Protein AF-0000000066211546 (afdb_homodimer)

Solvent-accessible surface area (backbone atoms only — not comparable to full-atom values): 21267 Å² total; per-residue (Å²): 130,80,74,70,69,76,76,81,73,96,62,62,50,54,48,45,50,88,62,43,50,29,69,41,43,41,47,40,48,73,43,56,41,36,48,18,29,52,40,22,46,50,22,51,50,51,51,52,50,24,55,76,67,71,46,66,88,57,44,68,61,37,38,51,42,27,21,46,16,40,7,38,31,47,52,48,61,48,36,62,53,36,40,34,70,84,25,27,86,72,64,59,71,70,53,34,52,50,42,23,71,63,47,68,27,64,68,47,38,50,50,52,49,47,48,37,38,66,61,54,78,70,46,18,28,17,34,37,24,39,31,64,84,72,70,44,70,46,74,37,42,27,39,53,52,19,23,44,42,34,66,60,36,43,72,43,44,65,44,75,49,32,59,72,68,41,32,94,80,44,48,93,40,56,61,59,44,62,59,37,48,50,54,27,31,18,46,69,47,33,42,52,29,46,52,31,48,72,68,40,40,74,50,35,78,58,115,130,80,74,70,71,76,78,81,72,96,62,60,50,54,48,43,49,88,62,44,51,28,68,42,43,41,46,40,49,73,43,54,41,38,47,17,29,52,40,23,46,49,22,52,51,52,51,51,50,25,54,76,67,72,47,65,88,55,45,67,61,38,38,51,43,27,21,48,15,40,9,38,32,47,52,48,62,46,36,62,52,35,40,34,70,83,25,27,85,72,65,58,70,69,52,35,53,50,42,23,70,64,47,68,27,66,67,47,38,50,50,53,49,49,49,36,38,67,62,52,79,69,44,18,28,19,34,36,26,41,32,63,84,71,70,42,70,46,73,36,42,28,39,54,53,19,23,43,43,35,67,59,38,42,74,44,44,65,45,75,50,34,60,71,68,40,33,94,81,44,50,92,41,57,60,58,43,62,59,36,47,49,55,27,31,17,44,69,46,34,43,52,29,46,54,29,48,71,69,42,40,76,50,31,79,55,118

InterPro domains:
  IPR001189 Manganese/iron superoxide dismutase [PIRSF000349] (3-201)
  IPR001189 Manganese/iron superoxide dismutase [PR01703] (7-18)
  IPR001189 Manganese/iron superoxide dismutase [PR01703] (28-41)
  IPR001189 Manganese/iron superoxide dismutase [PR01703] (67-80)
  IPR001189 Manganese/iron superoxide dismutase [PR01703] (120-128)
  IPR001189 Manganese/iron superoxide dismutase [PR01703] (158-170)
  IPR019831 Manganese/iron superoxide dismutase, N-terminal [PF00081] (3-84)
  IPR019832 Manganese/iron superoxide dismutase, C-terminal [PF02777] (91-193)
  IPR019833 Manganese/iron superoxide dismutase, binding site [PS00088] (160-167)
  IPR036314 Manganese/iron superoxide dismutase, C-terminal domain superfamily [G3DSA:3.55.40.20] (85-207)
  IPR036314 Manganese/iron superoxide dismutase, C-terminal domain superfamily [SSF54719] (84-198)
  IPR036324 Manganese/iron superoxide dismutase, N-terminal domain superfamily [G3DSA:1.10.287.990] (21-84)
  IPR036324 Manganese/iron superoxide dismutase, N-terminal domain superfamily [SSF46609] (3-88)
  IPR050265 Iron/Manganese Superoxide Dismutase [PTHR11404] (3-200)

Nearest PDB structures (foldseek):
  1ids-assembly1_C  TM=9.997E-01  e=1.505E-34  Mycobacterium tuberculosis
  1gn2-assembly1_A  TM=1.001E+00  e=6.032E-34  Mycobacterium tuberculosis
  1gn6-assembly1_A  TM=1.000E+00  e=1.279E-33  Mycobacterium tuberculosis
  1gn4-assembly1_D  TM=9.988E-01  e=3.840E-33  Mycobacterium tuberculosis
  8bhx-assembly1_A  TM=9.948E-01  e=4.019E-29  Thermobifida fusca

Sequence (414 aa):
MAEYTLPDLDWDYGALEPHISGQINELHHSKHHATYVKGANDAVAKLEEARAKEDHSAILLNEKNLAFNLAGHVNHTIWWKNLSPNGGDKPTGELAAAIADAFGSFDKFRAQFHAAATTVQGSGWAALGWDTLGNKLLIFQVYDHQTNFPLGIVPLLLLDMWEHAFYLQYKNVKVDFAKAFWNVVNWADVQSRYAAATSQTKGLIFGMAEYTLPDLDWDYGALEPHISGQINELHHSKHHATYVKGANDAVAKLEEARAKEDHSAILLNEKNLAFNLAGHVNHTIWWKNLSPNGGDKPTGELAAAIADAFGSFDKFRAQFHAAATTVQGSGWAALGWDTLGNKLLIFQVYDHQTNFPLGIVPLLLLDMWEHAFYLQYKNVKVDFAKAFWNVVNWADVQSRYAAATSQTKGLIFG

Secondary structure (DSSP, 8-state):
-PPP-PPPPSS-TTTTTTTS-HHHHHHIIIIIIHHHHHHHHHHHHHHHHHHHHT--TTHHHHHHHHHHHHHHHHHHHHHHHSB-TT--S---HHHHHHHHHHHSSHHHHHHHHHHHHHT-SSSEEEEEEEETTTTEEEEEEEETTTBS--TTEEEEEEEE-SGGGTHHHHTT-HHHHHHHHTTSB-HHHHHHHHHHHHHH-TTTS--/-PPP-PPPPSS-TTTTTTTS-HHHHHHIIIIIIHHHHHHHHHHHHHHHHHHHTT--TTHHHHHHHHHHHHHHHHHHHHHHHSB-TT--S---HHHHHHHHHHHSSHHHHHHHHHHHHHT-SSSEEEEEEEETTTTEEEEEEEETTTBS--TTEEEEEEEE-SGGGTHHHHTT-HHHHHHHHTTSB-HHHHHHHHHHHHHH-TTTS--

Structure (mmCIF, N/CA/C/O backbone):
data_AF-0000000066211546-model_v1
#
loop_
_entity.id
_entity.type
_entity.pdbx_description
1 polymer 'Superoxide dismutase'
#
loop_
_atom_site.group_PDB
_atom_site.id
_atom_site.type_symbol
_atom_site.label_atom_id
_atom_site.label_alt_id
_atom_site.label_comp_id
_atom_site.label_asym_id
_atom_site.label_entity_id
_atom_site.label_seq_id
_atom_site.pdbx_PDB_ins_code
_atom_site.Cartn_x
_atom_site.Cartn_y
_atom_site.Cartn_z
_atom_site.occupancy
_atom_site.B_iso_or_equiv
_atom_site.auth_seq_id
_atom_site.auth_comp_id
_atom_site.auth_asym_id
_atom_site.auth_atom_id
_atom_site.pdbx_PDB_model_num
ATOM 1 N N . MET A 1 1 ? 20.75 6.715 8.031 1 69.88 1 MET A N 1
ATOM 2 C CA . MET A 1 1 ? 19.812 5.598 8.133 1 69.88 1 MET A CA 1
ATOM 3 C C . MET A 1 1 ? 20.359 4.363 7.426 1 69.88 1 MET A C 1
ATOM 5 O O . MET A 1 1 ? 21.125 4.48 6.461 1 69.88 1 MET A O 1
ATOM 9 N N . ALA A 1 2 ? 19.938 3.223 7.918 1 75.38 2 ALA A N 1
ATOM 10 C CA . ALA A 1 2 ? 20.438 1.984 7.328 1 75.38 2 ALA A CA 1
ATOM 11 C C . ALA A 1 2 ? 20.016 1.862 5.867 1 75.38 2 ALA A C 1
ATOM 13 O O . ALA A 1 2 ? 18.891 2.211 5.512 1 75.38 2 ALA A O 1
ATOM 14 N N . GLU A 1 3 ? 20.859 1.432 5.031 1 95 3 GLU A N 1
ATOM 15 C CA . GLU A 1 3 ? 20.641 1.262 3.6 1 95 3 GLU A CA 1
ATOM 16 C C . GLU A 1 3 ? 19.906 -0.042 3.305 1 95 3 GLU A C 1
ATOM 18 O O . GLU A 1 3 ? 20.062 -1.029 4.027 1 95 3 GLU A O 1
ATOM 23 N N . TYR A 1 4 ? 19.125 0.052 2.268 1 98.12 4 TYR A N 1
ATOM 24 C CA . TYR A 1 4 ? 18.531 -1.172 1.748 1 98.12 4 TYR A CA 1
ATOM 25 C C . TYR A 1 4 ? 19.578 -2.062 1.099 1 98.12 4 TYR A C 1
ATOM 27 O O . TYR A 1 4 ? 20.531 -1.566 0.498 1 98.12 4 TYR A O 1
ATOM 35 N N . THR A 1 5 ? 19.344 -3.322 1.221 1 98.31 5 THR A N 1
ATOM 36 C CA . THR A 1 5 ? 20.281 -4.27 0.618 1 98.31 5 THR A CA 1
ATOM 37 C C . THR A 1 5 ? 19.531 -5.348 -0.157 1 98.31 5 THR A C 1
ATOM 39 O O . THR A 1 5 ? 18.375 -5.637 0.14 1 98.31 5 THR A O 1
ATOM 42 N N . LEU A 1 6 ? 20.156 -5.863 -1.166 1 98.5 6 LEU A N 1
ATOM 43 C CA . LEU A 1 6 ? 19.609 -6.996 -1.907 1 98.5 6 LEU A CA 1
ATOM 44 C C . LEU A 1 6 ? 19.609 -8.258 -1.053 1 98.5 6 LEU A C 1
ATOM 46 O O . LEU A 1 6 ? 20.672 -8.703 -0.602 1 98.5 6 LEU A O 1
ATOM 50 N N . PRO A 1 7 ? 18.484 -8.805 -0.811 1 97.69 7 PRO A N 1
ATOM 51 C CA . PRO A 1 7 ? 18.5 -10.023 -0.001 1 97.69 7 PRO A CA 1
ATOM 52 C C . PRO A 1 7 ? 19.078 -11.227 -0.756 1 97.69 7 PRO A C 1
ATOM 54 O O . PRO A 1 7 ? 18.938 -11.305 -1.979 1 97.69 7 PRO A O 1
ATOM 57 N N . ASP A 1 8 ? 19.594 -12.125 0.006 1 96.88 8 ASP A N 1
ATOM 58 C CA . ASP A 1 8 ? 20.016 -13.391 -0.581 1 96.88 8 ASP A CA 1
ATOM 59 C C . ASP A 1 8 ? 18.828 -14.289 -0.884 1 96.88 8 ASP A C 1
ATOM 61 O O . ASP A 1 8 ? 17.781 -14.18 -0.235 1 96.88 8 ASP A O 1
ATOM 65 N N . LEU A 1 9 ? 19.031 -15.141 -1.856 1 97.12 9 LEU A N 1
ATOM 66 C CA . LEU A 1 9 ? 18 -16.141 -2.133 1 97.12 9 LEU A CA 1
ATOM 67 C C . LEU A 1 9 ? 18.188 -17.359 -1.25 1 97.12 9 LEU A C 1
ATOM 69 O O . LEU A 1 9 ? 19.312 -17.734 -0.932 1 97.12 9 LEU A O 1
ATOM 73 N N . ASP A 1 10 ? 17.141 -18.031 -0.937 1 95.94 10 ASP A N 1
ATOM 74 C CA . ASP A 1 10 ? 17.172 -19.234 -0.116 1 95.94 10 ASP A CA 1
ATOM 75 C C . ASP A 1 10 ? 17.453 -20.469 -0.964 1 95.94 10 ASP A C 1
ATOM 77 O O . ASP A 1 10 ? 17.609 -21.578 -0.433 1 95.94 10 ASP A O 1
ATOM 81 N N . TRP A 1 11 ? 17.547 -20.344 -2.238 1 97.5 11 TRP A N 1
ATOM 82 C CA . TRP A 1 11 ? 17.75 -21.438 -3.189 1 97.5 11 TRP A CA 1
ATOM 83 C C . TRP A 1 11 ? 18.547 -20.953 -4.398 1 97.5 11 TRP A C 1
ATOM 85 O O . TRP A 1 11 ? 18.656 -19.75 -4.645 1 97.5 11 TRP A O 1
ATOM 95 N N . ASP A 1 12 ? 19.109 -21.938 -5.125 1 98.12 12 ASP A N 1
ATOM 96 C CA . ASP A 1 12 ? 19.922 -21.609 -6.301 1 98.12 12 ASP A CA 1
ATOM 97 C C . ASP A 1 12 ? 19.047 -21.078 -7.438 1 98.12 12 ASP A C 1
ATOM 99 O O . ASP A 1 12 ? 17.875 -21.422 -7.535 1 98.12 12 ASP A O 1
ATOM 103 N N . TYR A 1 13 ? 19.656 -20.328 -8.344 1 98.44 13 TYR A N 1
ATOM 104 C CA . TYR A 1 13 ? 18.922 -19.688 -9.438 1 98.44 13 TYR A CA 1
ATOM 105 C C . TYR A 1 13 ? 18.188 -20.734 -10.281 1 98.44 13 TYR A C 1
ATOM 107 O O . TYR A 1 13 ? 17.109 -20.453 -10.82 1 98.44 13 TYR A O 1
ATOM 115 N N . GLY A 1 14 ? 18.703 -21.891 -10.414 1 98.69 14 GLY A N 1
ATOM 116 C CA . GLY A 1 14 ? 18.094 -22.891 -11.273 1 98.69 14 GLY A CA 1
ATOM 117 C C . GLY A 1 14 ? 1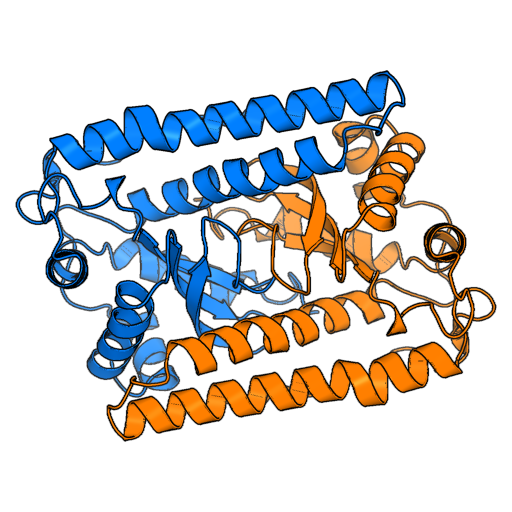7.109 -23.797 -10.531 1 98.69 14 GLY A C 1
ATOM 118 O O . GLY A 1 14 ? 16.547 -24.719 -11.117 1 98.69 14 GLY A O 1
ATOM 119 N N . ALA A 1 15 ? 16.859 -23.516 -9.242 1 98.69 15 ALA A N 1
ATOM 120 C CA . ALA A 1 15 ? 16.156 -24.438 -8.352 1 98.69 15 ALA A CA 1
ATOM 121 C C . ALA A 1 15 ? 14.68 -24.547 -8.719 1 98.69 15 ALA A C 1
ATOM 123 O O . ALA A 1 15 ? 14 -25.5 -8.328 1 98.69 15 ALA A O 1
ATOM 124 N N . LEU A 1 16 ? 14.133 -23.562 -9.445 1 98.69 16 LEU A N 1
ATOM 125 C CA . LEU A 1 16 ? 12.703 -23.531 -9.727 1 98.69 16 LEU A CA 1
ATOM 126 C C . LEU A 1 16 ? 12.398 -24.141 -11.086 1 98.69 16 LEU A C 1
ATOM 128 O O . LEU A 1 16 ? 11.25 -24.172 -11.523 1 98.69 16 LEU A O 1
ATOM 132 N N . GLU A 1 17 ? 13.461 -24.594 -11.758 1 98.56 17 GLU A N 1
ATOM 133 C CA . GLU A 1 17 ? 13.25 -25.25 -13.039 1 98.56 17 GLU A CA 1
ATOM 134 C C . GLU A 1 17 ? 12.422 -26.531 -12.875 1 98.56 17 GLU A C 1
ATOM 136 O O . GLU A 1 17 ? 12.523 -27.203 -11.852 1 98.56 17 GLU A O 1
ATOM 141 N N . PRO A 1 18 ? 11.602 -26.797 -13.859 1 98.5 18 PRO A N 1
ATOM 142 C CA . PRO A 1 18 ? 11.5 -26.188 -15.18 1 98.5 18 PRO A CA 1
ATOM 143 C C . PRO A 1 18 ? 10.492 -25.047 -15.219 1 98.5 18 PRO A C 1
ATOM 145 O O . PRO A 1 18 ? 10.219 -24.484 -16.297 1 98.5 18 PRO A O 1
ATOM 148 N N . HIS A 1 19 ? 9.93 -24.672 -14.18 1 98.75 19 HIS A N 1
ATOM 149 C CA . HIS A 1 19 ? 8.812 -23.734 -14.18 1 98.75 19 HIS A CA 1
ATOM 150 C C . HIS A 1 19 ? 9.289 -22.297 -14.359 1 98.75 19 HIS A C 1
ATOM 152 O O . HIS A 1 19 ? 8.625 -21.5 -15.016 1 98.75 19 HIS A O 1
ATOM 158 N N . ILE A 1 20 ? 10.406 -21.906 -13.789 1 98.69 20 ILE A N 1
ATOM 159 C CA . ILE A 1 20 ? 11.102 -20.641 -14.008 1 98.69 20 ILE A CA 1
ATOM 160 C C . ILE A 1 20 ? 12.594 -20.906 -14.219 1 98.69 20 ILE A C 1
ATOM 162 O O . ILE A 1 20 ? 13.258 -21.5 -13.367 1 98.69 20 ILE A O 1
ATOM 166 N N . SER A 1 21 ? 13.125 -20.484 -15.312 1 98.69 21 SER A N 1
ATOM 167 C CA . SER A 1 21 ? 14.5 -20.812 -15.672 1 98.69 21 SER A CA 1
ATOM 168 C C . SER A 1 21 ? 15.492 -20.125 -14.758 1 98.69 21 SER A C 1
ATOM 170 O O . SER A 1 21 ? 15.219 -19.031 -14.25 1 98.69 21 SER A O 1
ATOM 172 N N . GLY A 1 22 ? 16.625 -20.703 -14.594 1 98.69 22 GLY A N 1
ATOM 173 C CA . GLY A 1 22 ? 17.688 -20.109 -13.805 1 98.69 22 GLY A CA 1
ATOM 174 C C . GLY A 1 22 ? 18.141 -18.766 -14.336 1 98.69 22 GLY A C 1
ATOM 175 O O . GLY A 1 22 ? 18.469 -17.859 -13.562 1 98.69 22 GLY A O 1
ATOM 176 N N . GLN A 1 23 ? 18.172 -18.656 -15.641 1 98.75 23 GLN A N 1
ATOM 177 C CA . GLN A 1 23 ? 18.562 -17.391 -16.25 1 98.75 23 GLN A CA 1
ATOM 178 C C . GLN A 1 23 ? 17.625 -16.266 -15.859 1 98.75 23 GLN A C 1
ATOM 180 O O . GLN A 1 23 ? 18.062 -15.148 -15.57 1 98.75 23 GLN A O 1
ATOM 185 N N . ILE A 1 24 ? 16.344 -16.516 -15.859 1 98.81 24 ILE A N 1
ATOM 186 C CA . ILE A 1 24 ? 15.359 -15.531 -15.445 1 98.81 24 ILE A CA 1
ATOM 187 C C . ILE A 1 24 ? 15.617 -15.117 -14 1 98.81 24 ILE A C 1
ATOM 189 O O . ILE A 1 24 ? 15.711 -13.93 -13.695 1 98.81 24 ILE A O 1
ATOM 193 N N . ASN A 1 25 ? 15.773 -16.094 -13.125 1 98.75 25 ASN A N 1
ATOM 194 C CA . ASN A 1 25 ? 15.953 -15.781 -11.711 1 98.75 25 ASN A CA 1
ATOM 195 C C . ASN A 1 25 ? 17.25 -15 -11.469 1 98.75 25 ASN A C 1
ATOM 197 O O . ASN A 1 25 ? 17.281 -14.102 -10.633 1 98.75 25 ASN A O 1
ATOM 201 N N . GLU A 1 26 ? 18.25 -15.367 -12.203 1 98.75 26 GLU A N 1
ATOM 202 C CA . GLU A 1 26 ? 19.531 -14.672 -12.047 1 98.75 26 GLU A CA 1
ATOM 203 C C . GLU A 1 26 ? 19.406 -13.203 -12.43 1 98.75 26 GLU A C 1
ATOM 205 O O . GLU A 1 26 ? 19.781 -12.32 -11.648 1 98.75 26 GLU A O 1
ATOM 210 N N . LEU A 1 27 ? 18.906 -12.898 -13.594 1 98.88 27 LEU A N 1
ATOM 211 C CA . LEU A 1 27 ? 18.75 -11.523 -14.047 1 98.88 27 LEU A CA 1
ATOM 212 C C . LEU A 1 27 ? 17.734 -10.773 -13.195 1 98.88 27 LEU A C 1
ATOM 214 O O . LEU A 1 27 ? 17.953 -9.609 -12.836 1 98.88 27 LEU A O 1
ATOM 218 N N . HIS A 1 28 ? 16.656 -11.484 -12.898 1 98.88 28 HIS A N 1
ATOM 219 C CA . HIS A 1 28 ? 15.57 -10.922 -12.094 1 98.88 28 HIS A CA 1
ATOM 220 C C . HIS A 1 28 ? 16.078 -10.469 -10.727 1 98.88 28 HIS A C 1
ATOM 222 O O . HIS A 1 28 ? 15.773 -9.359 -10.289 1 98.88 28 HIS A O 1
ATOM 228 N N . HIS A 1 29 ? 16.859 -11.273 -10.078 1 98.75 29 HIS A N 1
ATOM 229 C CA . HIS A 1 29 ? 17.375 -11.016 -8.742 1 98.75 29 HIS A CA 1
ATOM 230 C C . HIS A 1 29 ? 18.609 -10.102 -8.797 1 98.75 29 HIS A C 1
ATOM 232 O O . HIS A 1 29 ? 18.594 -9.008 -8.219 1 98.75 29 HIS A O 1
ATOM 238 N N . SER A 1 30 ? 19.609 -10.438 -9.555 1 98.75 30 SER A N 1
ATOM 239 C CA . SER A 1 30 ? 20.922 -9.797 -9.477 1 98.75 30 SER A CA 1
ATOM 240 C C . SER A 1 30 ? 20.938 -8.492 -10.273 1 98.75 30 SER A C 1
ATOM 242 O O . SER A 1 30 ? 21.844 -7.668 -10.102 1 98.75 30 SER A O 1
ATOM 244 N N . LYS A 1 31 ? 20 -8.273 -11.18 1 98.75 31 LYS A N 1
ATOM 245 C CA . LYS A 1 31 ? 19.984 -7.051 -11.969 1 98.75 31 LYS A CA 1
ATOM 246 C C . LYS A 1 31 ? 18.75 -6.211 -11.648 1 98.75 31 LYS A C 1
ATOM 248 O O . LYS A 1 31 ? 18.859 -5.145 -11.047 1 98.75 31 LYS A O 1
ATOM 253 N N . HIS A 1 32 ? 17.547 -6.738 -11.977 1 98.88 32 HIS A N 1
ATOM 254 C CA . HIS A 1 32 ? 16.344 -5.949 -11.805 1 98.88 32 HIS A CA 1
ATOM 255 C C . HIS A 1 32 ? 16.109 -5.594 -10.336 1 98.88 32 HIS A C 1
ATOM 257 O O . HIS A 1 32 ? 15.977 -4.414 -9.992 1 98.88 32 HIS A O 1
ATOM 263 N N . HIS A 1 33 ? 16.031 -6.594 -9.445 1 98.88 33 HIS A N 1
ATOM 264 C CA . HIS A 1 33 ? 15.852 -6.309 -8.031 1 98.88 33 HIS A CA 1
ATOM 265 C C . HIS A 1 33 ? 16.969 -5.422 -7.492 1 98.88 33 HIS A C 1
ATOM 267 O O . HIS A 1 33 ? 16.719 -4.473 -6.75 1 98.88 33 HIS A O 1
ATOM 273 N N . ALA A 1 34 ? 18.203 -5.734 -7.898 1 98.88 34 ALA A N 1
ATOM 274 C CA . ALA A 1 34 ? 19.344 -4.918 -7.48 1 98.88 34 ALA A CA 1
ATOM 275 C C . ALA A 1 34 ? 19.156 -3.459 -7.879 1 98.88 34 ALA A C 1
ATOM 277 O O . ALA A 1 34 ? 19.5 -2.551 -7.121 1 98.88 34 ALA A O 1
ATOM 278 N N . THR A 1 35 ? 18.625 -3.25 -9.07 1 98.88 35 THR A N 1
ATOM 279 C CA . THR A 1 35 ? 18.391 -1.895 -9.555 1 98.88 35 THR A CA 1
ATOM 280 C C . THR A 1 35 ? 17.359 -1.178 -8.68 1 98.88 35 THR A C 1
ATOM 282 O O . THR A 1 35 ? 17.5 0.012 -8.398 1 98.88 35 THR A O 1
ATOM 285 N N . TYR A 1 36 ? 16.344 -1.883 -8.266 1 98.81 36 TYR A N 1
ATOM 286 C CA . TYR A 1 36 ? 15.336 -1.274 -7.402 1 98.81 36 TYR A CA 1
ATOM 287 C C . TYR A 1 36 ? 15.93 -0.92 -6.043 1 98.81 36 TYR A C 1
ATOM 289 O O . TYR A 1 36 ? 15.602 0.12 -5.465 1 98.81 36 TYR A O 1
ATOM 297 N N . VAL A 1 37 ? 16.781 -1.814 -5.504 1 98.81 37 VAL A N 1
ATOM 298 C CA . VAL A 1 37 ? 17.453 -1.549 -4.238 1 98.81 37 VAL A CA 1
ATOM 299 C C . VAL A 1 37 ? 18.297 -0.281 -4.355 1 98.81 37 VAL A C 1
ATOM 301 O O . VAL A 1 37 ? 18.188 0.622 -3.521 1 98.81 37 VAL A O 1
ATOM 304 N N . LYS A 1 38 ? 19.109 -0.224 -5.375 1 98.81 38 LYS A N 1
ATOM 305 C CA . LYS A 1 38 ? 19.953 0.948 -5.609 1 98.81 38 LYS A CA 1
ATOM 306 C C . LYS A 1 38 ? 19.109 2.203 -5.785 1 98.81 38 LYS A C 1
ATOM 308 O O . LYS A 1 38 ? 19.422 3.26 -5.234 1 98.81 38 LYS A O 1
ATOM 313 N N . GLY A 1 39 ? 18.062 2.082 -6.582 1 98.81 39 GLY A N 1
ATOM 314 C CA . GLY A 1 39 ? 17.188 3.217 -6.82 1 98.81 39 GLY A CA 1
ATOM 315 C C . GLY A 1 39 ? 16.531 3.742 -5.559 1 98.81 39 GLY A C 1
ATOM 316 O O . GLY A 1 39 ? 16.391 4.953 -5.391 1 98.81 39 GLY A O 1
ATOM 317 N N . ALA A 1 40 ? 16.094 2.855 -4.711 1 98.56 40 ALA A N 1
ATOM 318 C CA . ALA A 1 40 ? 15.492 3.26 -3.439 1 98.56 40 ALA A CA 1
ATOM 319 C C . ALA A 1 40 ? 16.5 4.02 -2.58 1 98.56 40 ALA A C 1
ATOM 321 O O . ALA A 1 40 ? 16.172 5.078 -2.029 1 98.56 40 ALA A O 1
ATOM 322 N N . ASN A 1 41 ? 17.688 3.471 -2.486 1 98.81 41 ASN A N 1
ATOM 323 C CA . ASN A 1 41 ? 18.734 4.141 -1.727 1 98.81 41 ASN A CA 1
ATOM 324 C C . ASN A 1 41 ? 19.062 5.512 -2.311 1 98.81 41 ASN A C 1
ATOM 326 O O . ASN A 1 41 ? 19.234 6.48 -1.57 1 98.81 41 ASN A O 1
ATOM 330 N N . ASP A 1 42 ? 19.172 5.59 -3.615 1 98.69 42 ASP A N 1
ATOM 331 C CA . ASP A 1 42 ? 19.438 6.863 -4.277 1 98.69 42 ASP A CA 1
ATOM 332 C C . ASP A 1 42 ? 18.344 7.883 -3.975 1 98.69 42 ASP A C 1
ATOM 334 O O . ASP A 1 42 ? 18.625 9.055 -3.709 1 98.69 42 ASP A O 1
ATOM 338 N N . ALA A 1 43 ? 17.109 7.461 -4.059 1 98.44 43 ALA A N 1
ATOM 339 C CA . ALA A 1 43 ? 15.992 8.367 -3.809 1 98.44 43 ALA A CA 1
ATOM 340 C C . ALA A 1 43 ? 16.016 8.883 -2.373 1 98.44 43 ALA A C 1
ATOM 342 O O . ALA A 1 43 ? 15.805 10.07 -2.133 1 98.44 43 ALA A O 1
ATOM 343 N N . VAL A 1 44 ? 16.266 8.016 -1.434 1 98 44 VAL A N 1
ATOM 344 C CA . VAL A 1 44 ? 16.359 8.406 -0.03 1 98 44 VAL A CA 1
ATOM 345 C C . VAL A 1 44 ? 17.469 9.43 0.153 1 98 44 VAL A C 1
ATOM 347 O O . VAL A 1 44 ? 17.281 10.445 0.83 1 98 44 VAL A O 1
ATOM 350 N N . ALA A 1 45 ? 18.594 9.18 -0.471 1 98.19 45 ALA A N 1
ATOM 351 C CA . ALA A 1 45 ? 19.734 10.094 -0.378 1 98.19 45 ALA A CA 1
ATOM 352 C C . ALA A 1 45 ? 19.391 11.461 -0.957 1 98.19 45 ALA A C 1
ATOM 354 O O . ALA A 1 45 ? 19.766 12.492 -0.394 1 98.19 45 ALA A O 1
ATOM 355 N N . LYS A 1 46 ? 18.734 11.469 -2.045 1 98.38 46 LYS A N 1
ATOM 356 C CA . LYS A 1 46 ? 18.359 12.727 -2.689 1 98.38 46 LYS A CA 1
ATOM 357 C C . LYS A 1 46 ? 17.375 13.508 -1.826 1 98.38 46 LYS A C 1
ATOM 359 O O . LYS A 1 46 ? 17.422 14.742 -1.795 1 98.38 46 LYS A O 1
ATOM 364 N N . LEU A 1 47 ? 16.5 12.828 -1.172 1 98.06 47 LEU A N 1
ATOM 365 C CA . LEU A 1 47 ? 15.562 13.477 -0.268 1 98.06 47 LEU A CA 1
ATOM 366 C C . LEU A 1 47 ? 16.281 14.055 0.948 1 98.06 47 LEU A C 1
ATOM 368 O O . LEU A 1 47 ? 15.945 15.141 1.416 1 98.06 47 LEU A O 1
ATOM 372 N N . GLU A 1 48 ? 17.219 13.305 1.429 1 97.31 48 GLU A N 1
ATOM 373 C CA . GLU A 1 48 ? 18.031 13.805 2.527 1 97.31 48 GLU A CA 1
ATOM 374 C C . GLU A 1 48 ? 18.797 15.07 2.123 1 97.31 48 GLU A C 1
ATOM 376 O O . GLU A 1 48 ? 18.859 16.031 2.891 1 97.31 48 GLU A O 1
ATOM 381 N N . GLU A 1 49 ? 19.328 15.047 0.953 1 97.69 49 GLU A N 1
ATOM 382 C CA . GLU A 1 49 ? 20.031 16.203 0.434 1 97.69 49 GLU A CA 1
ATOM 383 C C . GLU A 1 49 ? 19.094 17.406 0.291 1 97.69 49 GLU A C 1
ATOM 385 O O . GLU A 1 49 ? 19.469 18.531 0.611 1 97.69 49 GLU A O 1
ATOM 390 N N . ALA A 1 50 ? 17.953 17.156 -0.239 1 97.69 50 ALA A N 1
ATOM 391 C CA . ALA A 1 50 ? 16.969 18.219 -0.405 1 97.69 50 ALA A CA 1
ATOM 392 C C . ALA A 1 50 ? 16.625 18.875 0.934 1 97.69 50 ALA A C 1
ATOM 394 O O . ALA A 1 50 ? 16.531 20.094 1.031 1 97.69 50 ALA A O 1
ATOM 395 N N . ARG A 1 51 ? 16.453 18.094 1.993 1 96.88 51 ARG A N 1
ATOM 396 C CA . ARG A 1 51 ? 16.172 18.609 3.326 1 96.88 51 ARG A CA 1
ATOM 397 C C . ARG A 1 51 ? 17.328 19.453 3.854 1 96.88 51 ARG A C 1
ATOM 399 O O . ARG A 1 51 ? 17.109 20.516 4.438 1 96.88 51 ARG A O 1
ATOM 406 N N . ALA A 1 52 ? 18.484 18.953 3.641 1 96 52 ALA A N 1
ATOM 407 C CA . ALA A 1 52 ? 19.672 19.656 4.117 1 96 52 ALA A CA 1
ATOM 408 C C . ALA A 1 52 ? 19.797 21.016 3.463 1 96 52 ALA A C 1
ATOM 410 O O . ALA A 1 52 ? 20.219 21.984 4.105 1 96 52 ALA A O 1
ATOM 411 N N . LYS A 1 53 ? 19.406 21.094 2.254 1 96.75 53 LYS A N 1
ATOM 412 C CA . LYS A 1 53 ? 19.531 22.328 1.493 1 96.75 53 LYS A CA 1
ATOM 413 C C . LYS A 1 53 ? 18.25 23.156 1.573 1 96.75 53 LYS A C 1
ATOM 415 O O . LYS A 1 53 ? 18.188 24.25 1.005 1 96.75 53 LYS A O 1
ATOM 420 N N . GLU A 1 54 ? 17.234 22.562 2.213 1 95.69 54 GLU A N 1
ATOM 421 C CA . GLU A 1 54 ? 15.914 23.188 2.307 1 95.69 54 GLU A CA 1
ATOM 422 C C . GLU A 1 54 ? 15.375 23.547 0.927 1 95.69 54 GLU A C 1
ATOM 424 O O . GLU A 1 54 ? 14.859 24.656 0.725 1 95.69 54 GLU A O 1
ATOM 429 N N . ASP A 1 55 ? 15.609 22.75 -0.015 1 96.94 55 ASP A N 1
ATOM 430 C CA . ASP A 1 55 ? 15.156 22.891 -1.396 1 96.94 55 ASP A CA 1
ATOM 431 C C . ASP A 1 55 ? 14.383 21.656 -1.849 1 96.94 55 ASP A C 1
ATOM 433 O O . ASP A 1 55 ? 14.984 20.656 -2.252 1 96.94 55 ASP A O 1
ATOM 437 N N . HIS A 1 56 ? 13.039 21.812 -1.882 1 97.19 56 HIS A N 1
ATOM 438 C CA . HIS A 1 56 ? 12.188 20.688 -2.254 1 97.19 56 HIS A CA 1
ATOM 439 C C . HIS A 1 56 ? 11.648 20.844 -3.672 1 97.19 56 HIS A C 1
ATOM 441 O O . HIS A 1 56 ? 10.594 20.312 -4.004 1 97.19 56 HIS A O 1
ATOM 447 N N . SER A 1 57 ? 12.367 21.516 -4.566 1 97.38 57 SER A N 1
ATOM 448 C CA . SER A 1 57 ? 11.906 21.797 -5.926 1 97.38 57 SER A CA 1
ATOM 449 C C . SER A 1 57 ? 11.781 20.5 -6.73 1 97.38 57 SER A C 1
ATOM 451 O O . SER A 1 57 ? 11.008 20.438 -7.695 1 97.38 57 SER A O 1
ATOM 453 N N . ALA A 1 58 ? 12.539 19.469 -6.293 1 97.5 58 ALA A N 1
ATOM 454 C CA . ALA A 1 58 ? 12.516 18.203 -7.016 1 97.5 58 ALA A CA 1
ATOM 455 C C . ALA A 1 58 ? 11.703 17.156 -6.254 1 97.5 58 ALA A C 1
ATOM 457 O O . ALA A 1 58 ? 11.891 15.953 -6.449 1 97.5 58 ALA A O 1
ATOM 458 N N . ILE A 1 59 ? 10.805 17.562 -5.426 1 97.69 59 ILE A N 1
ATOM 459 C CA . ILE A 1 59 ? 10.102 16.656 -4.531 1 97.69 59 ILE A CA 1
ATOM 460 C C . ILE A 1 59 ? 9.281 15.664 -5.348 1 97.69 59 ILE A C 1
ATOM 462 O O . ILE A 1 59 ? 9.219 14.477 -5.023 1 97.69 59 ILE A O 1
ATOM 466 N N . LEU A 1 60 ? 8.656 16.047 -6.43 1 96.81 60 LEU A N 1
ATOM 467 C CA . LEU A 1 60 ? 7.855 15.172 -7.27 1 96.81 60 LEU A CA 1
ATOM 468 C C . LEU A 1 60 ? 8.703 14.023 -7.816 1 96.81 60 LEU A C 1
ATOM 470 O O . LEU A 1 60 ? 8.32 12.852 -7.699 1 96.81 60 LEU A O 1
ATOM 474 N N . LEU A 1 61 ? 9.805 14.414 -8.344 1 97.62 61 LEU A N 1
ATOM 475 C CA . LEU A 1 61 ? 10.695 13.422 -8.938 1 97.62 61 LEU A CA 1
ATOM 476 C C . LEU A 1 61 ? 11.195 12.445 -7.883 1 97.62 61 LEU A C 1
ATOM 478 O O . LEU A 1 61 ? 11.156 11.227 -8.086 1 97.62 61 LEU A O 1
ATOM 482 N N . ASN A 1 62 ? 11.688 12.953 -6.746 1 97.94 62 ASN A N 1
ATOM 483 C CA . ASN A 1 62 ? 12.281 12.109 -5.715 1 97.94 62 ASN A CA 1
ATOM 484 C C . ASN A 1 62 ? 11.25 11.203 -5.062 1 97.94 62 ASN A C 1
ATOM 486 O O . ASN A 1 62 ? 11.539 10.047 -4.742 1 97.94 62 ASN A O 1
ATOM 490 N N . GLU A 1 63 ? 10.078 11.688 -4.871 1 97.31 63 GLU A N 1
ATOM 491 C CA . GLU A 1 63 ? 9.016 10.875 -4.293 1 97.31 63 GLU A CA 1
ATOM 492 C C . GLU A 1 63 ? 8.57 9.781 -5.262 1 97.31 63 GLU A C 1
ATOM 494 O O . GLU A 1 63 ? 8.273 8.664 -4.844 1 97.31 63 GLU A O 1
ATOM 499 N N . LYS A 1 64 ? 8.445 10.141 -6.512 1 97.56 64 LYS A N 1
ATOM 500 C CA . LYS A 1 64 ? 8.102 9.133 -7.512 1 97.56 64 LYS A CA 1
ATOM 501 C C . LYS A 1 64 ? 9.164 8.039 -7.57 1 97.56 64 LYS A C 1
ATOM 503 O O . LYS A 1 64 ? 8.828 6.852 -7.602 1 97.56 64 LYS A O 1
ATOM 508 N N . ASN A 1 65 ? 10.414 8.445 -7.605 1 98.44 65 ASN A N 1
ATOM 509 C CA . ASN A 1 65 ? 11.508 7.477 -7.637 1 98.44 65 ASN A CA 1
ATOM 510 C C . ASN A 1 65 ? 11.523 6.613 -6.379 1 98.44 65 ASN A C 1
ATOM 512 O O . ASN A 1 65 ? 11.75 5.406 -6.453 1 98.44 65 ASN A O 1
ATOM 516 N N . LEU A 1 66 ? 11.32 7.242 -5.215 1 98.31 66 LEU A N 1
ATOM 517 C CA . LEU A 1 66 ? 11.289 6.484 -3.969 1 98.31 66 LEU A CA 1
ATOM 518 C C . LEU A 1 66 ? 10.172 5.445 -3.998 1 98.31 66 LEU A C 1
ATOM 520 O O . LEU A 1 66 ? 10.406 4.262 -3.74 1 98.31 66 LEU A O 1
ATOM 524 N N . ALA A 1 67 ? 8.953 5.875 -4.34 1 97.94 67 ALA A N 1
ATOM 525 C CA . ALA A 1 67 ? 7.801 4.984 -4.344 1 97.94 67 ALA A CA 1
ATOM 526 C C . ALA A 1 67 ? 8.016 3.809 -5.293 1 97.94 67 ALA A C 1
ATOM 528 O O . ALA A 1 67 ? 7.785 2.654 -4.926 1 97.94 67 ALA A O 1
ATOM 529 N N . PHE A 1 68 ? 8.492 4.066 -6.465 1 98.44 68 PHE A N 1
ATOM 530 C CA . PHE A 1 68 ? 8.656 3.041 -7.488 1 98.44 68 PHE A CA 1
ATOM 531 C C . PHE A 1 68 ? 9.719 2.025 -7.07 1 98.44 68 PHE A C 1
ATOM 533 O O . PHE A 1 68 ? 9.461 0.818 -7.074 1 98.44 68 PHE A O 1
ATOM 540 N N . ASN A 1 69 ? 10.852 2.576 -6.688 1 98.75 69 ASN A N 1
ATOM 541 C CA . ASN A 1 69 ? 11.984 1.687 -6.418 1 98.75 69 ASN A CA 1
ATOM 542 C C . ASN A 1 69 ? 11.812 0.944 -5.098 1 98.75 69 ASN A C 1
ATOM 544 O O . ASN A 1 69 ? 12.164 -0.23 -4.988 1 98.75 69 ASN A O 1
ATOM 548 N N . LEU A 1 70 ? 11.312 1.596 -4.102 1 98.5 70 LEU A N 1
ATOM 549 C CA . LEU A 1 70 ? 11.055 0.913 -2.838 1 98.5 70 LEU A CA 1
ATOM 550 C C . LEU A 1 70 ? 9.984 -0.154 -3.002 1 98.5 70 LEU A C 1
ATOM 552 O O . LEU A 1 70 ? 10.102 -1.252 -2.451 1 98.5 70 LEU A O 1
ATOM 556 N N . ALA A 1 71 ? 8.922 0.178 -3.711 1 98.44 71 ALA A N 1
ATOM 557 C CA . ALA A 1 71 ? 7.883 -0.817 -3.975 1 98.44 71 ALA A CA 1
ATOM 558 C C . ALA A 1 71 ? 8.453 -2.02 -4.719 1 98.44 71 ALA A C 1
ATOM 560 O O . ALA A 1 71 ? 8.125 -3.166 -4.406 1 98.44 71 ALA A O 1
ATOM 561 N N . GLY A 1 72 ? 9.258 -1.724 -5.727 1 98.69 72 GLY A N 1
ATOM 562 C CA . GLY A 1 72 ? 9.945 -2.814 -6.402 1 98.69 72 GLY A CA 1
ATOM 563 C C . GLY A 1 72 ? 10.742 -3.691 -5.461 1 98.69 72 GLY A C 1
ATOM 564 O O . GLY A 1 72 ? 10.703 -4.918 -5.559 1 98.69 72 GLY A O 1
ATOM 565 N N . HIS A 1 73 ? 11.477 -3.064 -4.598 1 98.75 73 HIS A N 1
ATOM 566 C CA . HIS A 1 73 ? 12.281 -3.777 -3.611 1 98.75 73 HIS A CA 1
ATOM 567 C C . HIS A 1 73 ? 11.398 -4.605 -2.68 1 98.75 73 HIS A C 1
ATOM 569 O O . HIS A 1 73 ? 11.656 -5.793 -2.471 1 98.75 73 HIS A O 1
ATOM 575 N N . VAL A 1 74 ? 10.375 -4.008 -2.174 1 98.12 74 VAL A N 1
ATOM 576 C CA . VAL A 1 74 ? 9.453 -4.648 -1.241 1 98.12 74 VAL A CA 1
ATOM 577 C C . VAL A 1 74 ? 8.805 -5.863 -1.904 1 98.12 74 VAL A C 1
ATOM 579 O O . VAL A 1 74 ? 8.844 -6.969 -1.36 1 98.12 74 VAL A O 1
ATOM 582 N N . ASN A 1 75 ? 8.258 -5.68 -3.1 1 98.62 75 ASN A N 1
ATOM 583 C CA . ASN A 1 75 ? 7.57 -6.754 -3.797 1 98.62 75 ASN A CA 1
ATOM 584 C C . ASN A 1 75 ? 8.492 -7.945 -4.047 1 98.62 75 ASN A C 1
ATOM 586 O O . ASN A 1 75 ? 8.102 -9.094 -3.832 1 98.62 75 ASN A O 1
ATOM 590 N N . HIS A 1 76 ? 9.688 -7.609 -4.48 1 98.81 76 HIS A N 1
ATOM 591 C CA . HIS A 1 76 ? 10.602 -8.695 -4.824 1 98.81 76 HIS A CA 1
ATOM 592 C C . HIS A 1 76 ? 11.102 -9.406 -3.574 1 98.81 76 HIS A C 1
ATOM 594 O O . HIS A 1 76 ? 11.352 -10.617 -3.604 1 98.81 76 HIS A O 1
ATOM 600 N N . THR A 1 77 ? 11.273 -8.648 -2.504 1 98.44 77 THR A N 1
ATOM 601 C CA . THR A 1 77 ? 11.656 -9.281 -1.247 1 98.44 77 THR A CA 1
ATOM 602 C C . THR A 1 77 ? 10.609 -10.305 -0.818 1 98.44 77 THR A C 1
ATOM 604 O O . THR A 1 77 ? 10.953 -11.375 -0.298 1 98.44 77 THR A O 1
ATOM 607 N N . ILE A 1 78 ? 9.359 -10.078 -1 1 98.31 78 ILE A N 1
ATOM 608 C CA . ILE A 1 78 ? 8.281 -11.008 -0.712 1 98.31 78 ILE A CA 1
ATOM 609 C C . ILE A 1 78 ? 8.266 -12.125 -1.757 1 98.31 78 ILE A C 1
ATOM 611 O O . ILE A 1 78 ? 8.141 -13.297 -1.416 1 98.31 78 ILE A O 1
ATOM 615 N N . TRP A 1 79 ? 8.469 -11.781 -3.029 1 98.5 79 TRP A N 1
ATOM 616 C CA . TRP A 1 79 ? 8.414 -12.672 -4.18 1 98.5 79 TRP A CA 1
ATOM 617 C C . TRP A 1 79 ? 9.344 -13.867 -3.982 1 98.5 79 TRP A C 1
ATOM 619 O O . TRP A 1 79 ? 8.93 -15.023 -4.141 1 98.5 79 TRP A O 1
ATOM 629 N N . TRP A 1 80 ? 10.547 -13.578 -3.607 1 98.69 80 TRP A N 1
ATOM 630 C CA . TRP A 1 80 ? 11.539 -14.641 -3.498 1 98.69 80 TRP A CA 1
ATOM 631 C C . TRP A 1 80 ? 11.156 -15.625 -2.395 1 98.69 80 TRP A C 1
ATOM 633 O O . TRP A 1 80 ? 11.477 -16.812 -2.477 1 98.69 80 TRP A O 1
ATOM 643 N N . LYS A 1 81 ? 10.484 -15.133 -1.373 1 98.38 81 LYS A N 1
ATOM 644 C CA . LYS A 1 81 ? 10.062 -15.992 -0.273 1 98.38 81 LYS A CA 1
ATOM 645 C C . LYS A 1 81 ? 8.789 -16.766 -0.632 1 98.38 81 LYS A C 1
ATOM 647 O O . LYS A 1 81 ? 8.562 -17.859 -0.13 1 98.38 81 LYS A O 1
ATOM 652 N N . ASN A 1 82 ? 8 -16.219 -1.524 1 98.62 82 ASN A N 1
ATOM 653 C CA . ASN A 1 82 ? 6.75 -16.828 -1.962 1 98.62 82 ASN A CA 1
ATOM 654 C C . ASN A 1 82 ? 7 -18.016 -2.9 1 98.62 82 ASN A C 1
ATOM 656 O O . ASN A 1 82 ? 6.066 -18.719 -3.27 1 98.62 82 ASN A O 1
ATOM 660 N N . LEU A 1 83 ? 8.234 -18.219 -3.262 1 98.75 83 LEU A N 1
ATOM 661 C CA . LEU A 1 83 ? 8.594 -19.297 -4.184 1 98.75 83 LEU A CA 1
ATOM 662 C C . LEU A 1 83 ? 9.484 -20.328 -3.502 1 98.75 83 LEU A C 1
ATOM 664 O O . LEU A 1 83 ? 10.242 -19.984 -2.588 1 98.75 83 LEU A O 1
ATOM 668 N N . SER A 1 84 ? 9.398 -21.531 -3.975 1 98.31 84 SER A N 1
ATOM 669 C CA . SER A 1 84 ? 10.219 -22.625 -3.443 1 98.31 84 SER A CA 1
ATOM 670 C C . SER A 1 84 ? 10.352 -23.75 -4.453 1 98.31 84 SER A C 1
ATOM 672 O O . SER A 1 84 ? 9.391 -24.109 -5.141 1 98.31 84 SER A O 1
ATOM 674 N N . PRO A 1 85 ? 11.562 -24.359 -4.543 1 97.94 85 PRO A N 1
ATOM 675 C CA . PRO A 1 85 ? 11.703 -25.547 -5.383 1 97.94 85 PRO A CA 1
ATOM 676 C C . PRO A 1 85 ? 10.812 -26.703 -4.926 1 97.94 85 PRO A C 1
ATOM 678 O O . PRO A 1 85 ? 10.578 -27.641 -5.688 1 97.94 85 PRO A O 1
ATOM 681 N N . ASN A 1 86 ? 10.367 -26.672 -3.688 1 97.31 86 ASN A N 1
ATOM 682 C CA . ASN A 1 86 ? 9.492 -27.703 -3.143 1 97.31 86 ASN A CA 1
ATOM 683 C C . ASN A 1 86 ? 8.047 -27.219 -3.059 1 97.31 86 ASN A C 1
ATOM 685 O O . ASN A 1 86 ? 7.234 -27.797 -2.328 1 97.31 86 ASN A O 1
ATOM 689 N N . GLY A 1 87 ? 7.879 -26.109 -3.695 1 97.06 87 GLY A N 1
ATOM 690 C CA . GLY A 1 87 ? 6.551 -25.516 -3.646 1 97.06 87 GLY A CA 1
ATOM 691 C C . GLY A 1 87 ? 5.547 -26.234 -4.531 1 97.06 87 GLY A C 1
ATOM 692 O O . GLY A 1 87 ? 5.848 -27.281 -5.094 1 97.06 87 GLY A O 1
ATOM 693 N N . GLY A 1 88 ? 4.375 -25.594 -4.543 1 96.81 88 GLY A N 1
ATOM 694 C CA . GLY A 1 88 ? 3.289 -26.125 -5.344 1 96.81 88 GLY A CA 1
ATOM 695 C C . GLY A 1 88 ? 2.174 -26.719 -4.512 1 96.81 88 GLY A C 1
ATOM 696 O O . GLY A 1 88 ? 2.082 -26.469 -3.311 1 96.81 88 GLY A O 1
ATOM 697 N N . ASP A 1 89 ? 1.219 -27.359 -5.199 1 94.75 89 ASP A N 1
ATOM 698 C CA . ASP A 1 89 ? 0.018 -27.922 -4.59 1 94.75 89 ASP A CA 1
ATOM 699 C C . ASP A 1 89 ? -0.903 -26.828 -4.066 1 94.75 89 ASP A C 1
ATOM 701 O O . ASP A 1 89 ? -1.157 -25.844 -4.758 1 94.75 89 ASP A O 1
ATOM 705 N N . LYS A 1 90 ? -1.497 -27.078 -2.793 1 97.25 90 LYS A N 1
ATOM 706 C CA . LYS A 1 90 ? -2.469 -26.172 -2.207 1 97.25 90 LYS A CA 1
ATOM 707 C C . LYS A 1 90 ? -2.139 -25.875 -0.746 1 97.25 90 LYS A C 1
ATOM 709 O O . LYS A 1 90 ? -1.459 -26.672 -0.088 1 97.25 90 LYS A O 1
ATOM 714 N N . PRO A 1 91 ? -2.568 -24.656 -0.365 1 97.75 91 PRO A N 1
ATOM 715 C CA . PRO A 1 91 ? -2.414 -24.438 1.074 1 97.75 91 PRO A CA 1
ATOM 716 C C . PRO A 1 91 ? -3.232 -25.422 1.915 1 97.75 91 PRO A C 1
ATOM 718 O O . PRO A 1 91 ? -4.117 -26.094 1.391 1 97.75 91 PRO A O 1
ATOM 721 N N . THR A 1 92 ? -2.908 -25.547 3.176 1 97.12 92 THR A N 1
ATOM 722 C CA . THR A 1 92 ? -3.643 -26.359 4.129 1 97.12 92 THR A CA 1
ATOM 723 C C . THR A 1 92 ? -3.977 -25.562 5.387 1 97.12 92 THR A C 1
ATOM 725 O O . THR A 1 92 ? -3.686 -24.375 5.465 1 97.12 92 THR A O 1
ATOM 728 N N . GLY A 1 93 ? -4.668 -26.141 6.277 1 97.31 93 GLY A N 1
ATOM 729 C CA . GLY A 1 93 ? -4.914 -25.547 7.578 1 97.31 93 GLY A CA 1
ATOM 730 C C . GLY A 1 93 ? -5.738 -24.266 7.504 1 97.31 93 GLY A C 1
ATOM 731 O O . GLY A 1 93 ? -6.711 -24.203 6.754 1 97.31 93 GLY A O 1
ATOM 732 N N . GLU A 1 94 ? -5.359 -23.312 8.305 1 98 94 GLU A N 1
ATOM 733 C CA . GLU A 1 94 ? -6.145 -22.094 8.5 1 98 94 GLU A CA 1
ATOM 734 C C . GLU A 1 94 ? -6.215 -21.281 7.215 1 98 94 GLU A C 1
ATOM 736 O O . GLU A 1 94 ? -7.254 -20.688 6.906 1 98 94 GLU A O 1
ATOM 741 N N . LEU A 1 95 ? -5.113 -21.219 6.477 1 98.44 95 LEU A N 1
ATOM 742 C CA . LEU A 1 95 ? -5.125 -20.453 5.234 1 98.44 95 LEU A CA 1
ATOM 743 C C . LEU A 1 95 ? -6.066 -21.094 4.215 1 98.44 95 LEU A C 1
ATOM 745 O O . LEU A 1 95 ? -6.809 -20.391 3.527 1 98.44 95 LEU A O 1
ATOM 749 N N . ALA A 1 96 ? -6.031 -22.375 4.07 1 98.44 96 ALA A N 1
ATOM 750 C CA . ALA A 1 96 ? -6.941 -23.062 3.156 1 98.44 96 ALA A CA 1
ATOM 751 C C . ALA A 1 96 ? -8.398 -22.75 3.488 1 98.44 96 ALA A C 1
ATOM 753 O O . ALA A 1 96 ? -9.195 -22.484 2.594 1 98.44 96 ALA A O 1
ATOM 754 N N . ALA A 1 97 ? -8.727 -22.828 4.754 1 98.38 97 ALA A N 1
ATOM 755 C CA . ALA A 1 97 ? -10.086 -22.531 5.207 1 98.38 97 ALA A CA 1
ATOM 756 C C . ALA A 1 97 ? -10.461 -21.094 4.898 1 98.38 97 ALA A C 1
ATOM 758 O O . ALA A 1 97 ? -11.586 -20.812 4.469 1 98.38 97 ALA A O 1
ATOM 759 N N . ALA A 1 98 ? -9.531 -20.188 5.133 1 98.38 98 ALA A N 1
ATOM 760 C CA . ALA A 1 98 ? -9.781 -18.781 4.883 1 98.38 98 ALA A CA 1
ATOM 761 C C . ALA A 1 98 ? -10.016 -18.516 3.396 1 98.38 98 ALA A C 1
ATOM 763 O O . ALA A 1 98 ? -10.883 -17.719 3.029 1 98.38 98 ALA A O 1
ATOM 764 N N . ILE A 1 99 ? -9.219 -19.125 2.551 1 98.62 99 ILE A N 1
ATOM 765 C CA . ILE A 1 99 ? -9.367 -18.984 1.106 1 98.62 99 ILE A CA 1
ATOM 766 C C . ILE A 1 99 ? -10.734 -19.516 0.676 1 98.62 99 ILE A C 1
ATOM 768 O O . ILE A 1 99 ? -11.438 -18.875 -0.107 1 98.62 99 ILE A O 1
ATOM 772 N N . ALA A 1 100 ? -11.078 -20.625 1.157 1 97.94 100 ALA A N 1
ATOM 773 C CA . ALA A 1 100 ? -12.391 -21.203 0.83 1 97.94 100 ALA A CA 1
ATOM 774 C C . ALA A 1 100 ? -13.516 -20.281 1.287 1 97.94 100 ALA A C 1
ATOM 776 O O . ALA A 1 100 ? -14.516 -20.109 0.582 1 97.94 100 ALA A O 1
ATOM 777 N N . ASP A 1 101 ? -13.398 -19.781 2.43 1 97.44 101 ASP A N 1
ATOM 778 C CA . ASP A 1 101 ? -14.414 -18.875 2.969 1 97.44 101 ASP A CA 1
ATOM 779 C C . ASP A 1 101 ? -14.523 -17.609 2.133 1 97.44 101 ASP A C 1
ATOM 781 O O . ASP A 1 101 ? -15.625 -17.125 1.851 1 97.44 101 ASP A O 1
ATOM 785 N N . ALA A 1 102 ? -13.406 -17.078 1.75 1 97.81 102 ALA A N 1
ATOM 786 C CA . ALA A 1 102 ? -13.375 -15.781 1.074 1 97.81 102 ALA A CA 1
ATOM 787 C C . ALA A 1 102 ? -13.766 -15.914 -0.393 1 97.81 102 ALA A C 1
ATOM 789 O O . ALA A 1 102 ? -14.414 -15.031 -0.953 1 97.81 102 ALA A O 1
ATOM 790 N N . PHE A 1 103 ? -13.336 -16.984 -0.974 1 98.25 103 PHE A N 1
ATOM 791 C CA . PHE A 1 103 ? -13.445 -17.062 -2.426 1 98.25 103 PHE A CA 1
ATOM 792 C C . PHE A 1 103 ? -14.344 -18.219 -2.846 1 98.25 103 PHE A C 1
ATOM 794 O O . PHE A 1 103 ? -14.648 -18.375 -4.027 1 98.25 103 PHE A O 1
ATOM 801 N N . GLY A 1 104 ? -14.773 -19.062 -1.905 1 97.44 104 GLY A N 1
ATOM 802 C CA . GLY A 1 104 ? -15.641 -20.203 -2.178 1 97.44 104 GLY A CA 1
ATOM 803 C C . GLY A 1 104 ? -14.883 -21.516 -2.275 1 97.44 104 GLY A C 1
ATOM 804 O O . GLY A 1 104 ? -15.352 -22.547 -1.795 1 97.44 104 GLY A O 1
ATOM 805 N N . SER A 1 105 ? -13.766 -21.516 -2.938 1 97.38 105 SER A N 1
ATOM 806 C CA . SER A 1 105 ? -12.867 -22.672 -3.062 1 97.38 105 SER A CA 1
ATOM 807 C C . SER A 1 105 ? -11.477 -22.234 -3.514 1 97.38 105 SER A C 1
ATOM 809 O O . SER A 1 105 ? -11.289 -21.094 -3.955 1 97.38 105 SER A O 1
ATOM 811 N N . PHE A 1 106 ? -10.547 -23.156 -3.338 1 98.12 106 PHE A N 1
ATOM 812 C CA . PHE A 1 106 ? -9.203 -22.875 -3.834 1 98.12 106 PHE A CA 1
ATOM 813 C C . PHE A 1 106 ? -9.211 -22.688 -5.348 1 98.12 106 PHE A C 1
ATOM 815 O O . PHE A 1 106 ? -8.508 -21.828 -5.871 1 98.12 106 PHE A O 1
ATOM 822 N N . ASP A 1 107 ? -10 -23.5 -6.055 1 97.62 107 ASP A N 1
ATOM 823 C CA . ASP A 1 107 ? -10.078 -23.391 -7.512 1 97.62 107 ASP A CA 1
ATOM 824 C C . ASP A 1 107 ? -10.633 -22.031 -7.938 1 97.62 107 ASP A C 1
ATOM 826 O O . ASP A 1 107 ? -10.148 -21.438 -8.898 1 97.62 107 ASP A O 1
ATOM 830 N N . LYS A 1 108 ? -11.617 -21.609 -7.254 1 97.94 108 LYS A N 1
ATOM 831 C CA . LYS A 1 108 ? -12.195 -20.297 -7.562 1 97.94 108 LYS A CA 1
ATOM 832 C C . LYS A 1 108 ? -11.211 -19.172 -7.25 1 97.94 108 LYS A C 1
ATOM 834 O O . LYS A 1 108 ? -11.133 -18.203 -7.992 1 97.94 108 LYS A O 1
ATOM 839 N N . PHE A 1 109 ? -10.531 -19.344 -6.152 1 98.5 109 PHE A N 1
ATOM 840 C CA . PHE A 1 109 ? -9.453 -18.422 -5.82 1 98.5 109 PHE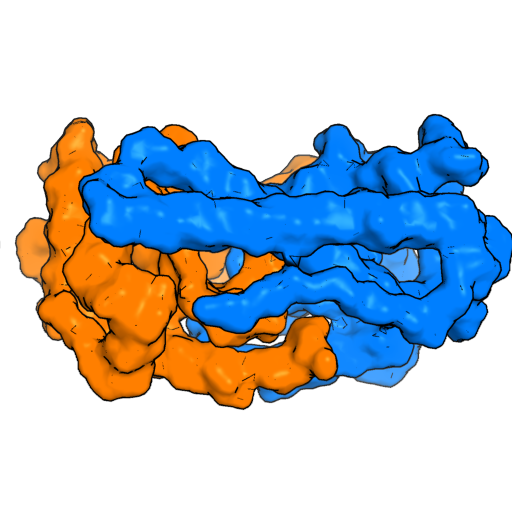 A CA 1
ATOM 841 C C . PHE A 1 109 ? -8.422 -18.359 -6.945 1 98.5 109 PHE A C 1
ATOM 843 O O . PHE A 1 109 ? -8.117 -17.281 -7.449 1 98.5 109 PHE A O 1
ATOM 850 N N . ARG A 1 110 ? -7.926 -19.453 -7.355 1 98.19 110 ARG A N 1
ATOM 851 C CA . ARG A 1 110 ? -6.898 -19.531 -8.391 1 98.19 110 ARG A CA 1
ATOM 852 C C . ARG A 1 110 ? -7.387 -18.906 -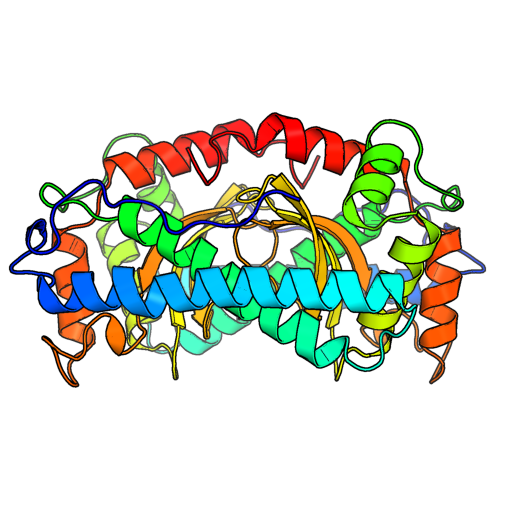9.695 1 98.19 110 ARG A C 1
ATOM 854 O O . ARG A 1 110 ? -6.629 -18.219 -10.383 1 98.19 110 ARG A O 1
ATOM 861 N N . ALA A 1 111 ? -8.617 -19.188 -10.008 1 98.31 111 ALA A N 1
ATOM 862 C CA . ALA A 1 111 ? -9.18 -18.656 -11.25 1 98.31 111 ALA A CA 1
ATOM 863 C C . ALA A 1 111 ? -9.195 -17.141 -11.242 1 98.31 111 ALA A C 1
ATOM 865 O O . ALA A 1 111 ? -8.797 -16.5 -12.219 1 98.31 111 ALA A O 1
ATOM 866 N N . GLN A 1 112 ? -9.703 -16.594 -10.203 1 98.62 112 GLN A N 1
ATOM 867 C CA . GLN A 1 112 ? -9.727 -15.133 -10.094 1 98.62 112 GLN A CA 1
ATOM 868 C C . GLN A 1 112 ? -8.312 -14.555 -10.078 1 98.62 112 GLN A C 1
ATOM 870 O O . GLN A 1 112 ? -8.047 -13.539 -10.719 1 98.62 112 GLN A O 1
ATOM 875 N N . PHE A 1 113 ? -7.438 -15.148 -9.312 1 98.75 113 PHE A N 1
ATOM 876 C CA . PHE A 1 113 ? -6.051 -14.711 -9.219 1 98.75 113 PHE A CA 1
ATOM 877 C C . PHE A 1 113 ? -5.379 -14.75 -10.594 1 98.75 113 PHE A C 1
ATOM 879 O O . PHE A 1 113 ? -4.684 -13.805 -10.969 1 98.75 113 PHE A O 1
ATOM 886 N N . HIS A 1 114 ? -5.617 -15.797 -11.312 1 98.25 114 HIS A N 1
ATOM 887 C CA . HIS A 1 114 ? -5.098 -15.953 -12.664 1 98.25 114 HIS A CA 1
ATOM 888 C C . HIS A 1 114 ? -5.613 -14.844 -13.586 1 98.25 114 HIS A C 1
ATOM 890 O O . HIS A 1 114 ? -4.848 -14.266 -14.359 1 98.25 114 HIS A O 1
ATOM 896 N N . ALA A 1 115 ? -6.875 -14.625 -13.523 1 98.5 115 ALA A N 1
ATOM 897 C CA . ALA A 1 115 ? -7.465 -13.562 -14.336 1 98.5 115 ALA A CA 1
ATOM 898 C C . ALA A 1 115 ? -6.836 -12.211 -14.008 1 98.5 115 ALA A C 1
ATOM 900 O O . ALA A 1 115 ? -6.492 -11.445 -14.914 1 98.5 115 ALA A O 1
ATOM 901 N N . ALA A 1 116 ? -6.703 -11.898 -12.719 1 98.5 116 ALA A N 1
ATOM 902 C CA . ALA A 1 116 ? -6.066 -10.656 -12.297 1 98.5 116 ALA A CA 1
ATOM 903 C C . ALA A 1 116 ? -4.645 -10.555 -12.844 1 98.5 116 ALA A C 1
ATOM 905 O O . ALA A 1 116 ? -4.234 -9.5 -13.328 1 98.5 116 ALA A O 1
ATOM 906 N N . ALA A 1 117 ? -3.938 -11.617 -12.789 1 98.62 117 ALA A N 1
ATOM 907 C CA . ALA A 1 117 ? -2.535 -11.648 -13.195 1 98.62 117 ALA A CA 1
ATOM 908 C C . ALA A 1 117 ? -2.402 -11.453 -14.703 1 98.62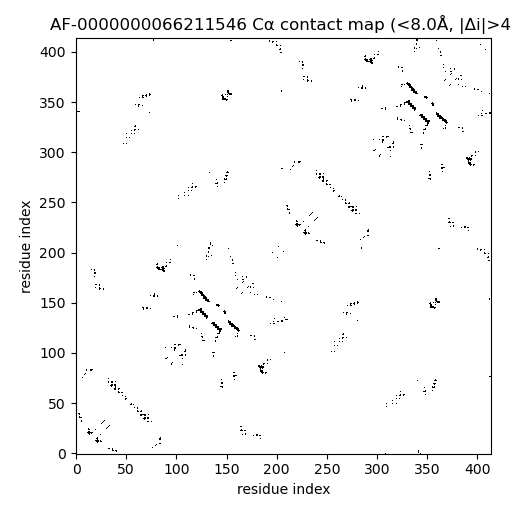 117 ALA A C 1
ATOM 910 O O . ALA A 1 117 ? -1.587 -10.648 -15.164 1 98.62 117 ALA A O 1
ATOM 911 N N . THR A 1 118 ? -3.172 -12.117 -15.461 1 98.12 118 THR A N 1
ATOM 912 C CA . THR A 1 118 ? -2.926 -12.234 -16.891 1 98.12 118 THR A CA 1
ATOM 913 C C . THR A 1 118 ? -3.58 -11.086 -17.656 1 98.12 118 THR A C 1
ATOM 915 O O . THR A 1 118 ? -3.309 -10.875 -18.828 1 98.12 118 THR A O 1
ATOM 918 N N . THR A 1 119 ? -4.379 -10.297 -16.969 1 97.88 119 THR A N 1
ATOM 919 C CA . THR A 1 119 ? -5.031 -9.195 -17.656 1 97.88 119 THR A CA 1
ATOM 920 C C . THR A 1 119 ? -4.418 -7.859 -17.234 1 97.88 119 THR A C 1
ATOM 922 O O . THR A 1 119 ? -4.941 -6.797 -17.578 1 97.88 119 THR A O 1
ATOM 925 N N . VAL A 1 120 ? -3.332 -7.863 -16.516 1 97.19 120 VAL A N 1
ATOM 926 C CA . VAL A 1 120 ? -2.623 -6.629 -16.203 1 97.19 120 VAL A CA 1
ATOM 927 C C . VAL A 1 120 ? -2.289 -5.879 -17.484 1 97.19 120 VAL A C 1
ATOM 929 O O . VAL A 1 120 ? -1.719 -6.457 -18.422 1 97.19 120 VAL A O 1
ATOM 932 N N . GLN A 1 121 ? -2.689 -4.672 -17.547 1 94.94 121 GLN A 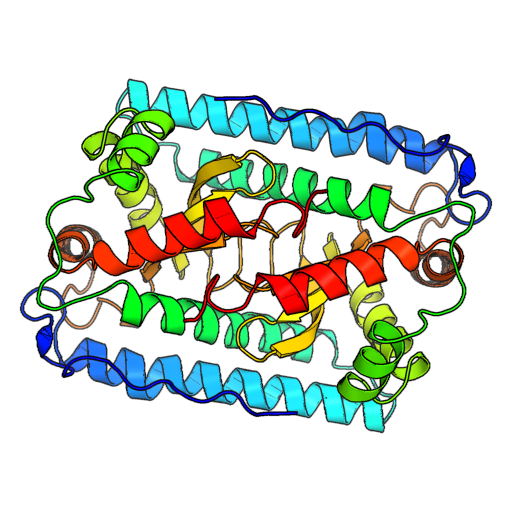N 1
ATOM 933 C CA . GLN A 1 121 ? -2.318 -3.807 -18.672 1 94.94 121 GLN A CA 1
ATOM 934 C C . GLN A 1 121 ? -0.997 -3.094 -18.391 1 94.94 121 GLN A C 1
ATOM 936 O O . GLN A 1 121 ? -0.905 -2.271 -17.484 1 94.94 121 GLN A O 1
ATOM 941 N N . GLY A 1 122 ? -0.011 -3.469 -19.141 1 95.56 122 GLY A N 1
ATOM 942 C CA . GLY A 1 122 ? 1.333 -2.99 -18.859 1 95.56 122 GLY A CA 1
ATOM 943 C C . GLY A 1 122 ? 2.055 -3.822 -17.812 1 95.56 122 GLY A C 1
ATOM 944 O O . GLY A 1 122 ? 1.909 -5.047 -17.781 1 95.56 122 GLY A O 1
ATOM 945 N N . SER A 1 123 ? 2.908 -3.156 -17.031 1 97.25 123 SER A N 1
ATOM 946 C CA . SER A 1 123 ? 3.664 -3.855 -16 1 97.25 123 SER A CA 1
ATOM 947 C C . SER A 1 123 ? 2.873 -3.943 -14.703 1 97.25 123 SER A C 1
ATOM 949 O O . SER A 1 123 ? 2.119 -3.027 -14.367 1 97.25 123 SER A O 1
ATOM 951 N N . GLY A 1 124 ? 3.141 -5.059 -14.016 1 98.25 124 GLY A N 1
ATOM 952 C CA . GLY A 1 124 ? 2.465 -5.117 -12.727 1 98.25 124 GLY A CA 1
ATOM 953 C C . GLY A 1 124 ? 2.57 -6.477 -12.062 1 98.25 124 GLY A C 1
ATOM 954 O O . GLY A 1 124 ? 3.57 -7.18 -12.227 1 98.25 124 GLY A O 1
ATOM 955 N N . TRP A 1 125 ? 1.62 -6.699 -11.109 1 98.69 125 TRP A N 1
ATOM 956 C CA . TRP A 1 125 ? 1.575 -7.891 -10.266 1 98.69 125 TRP A CA 1
ATOM 957 C C . TRP A 1 125 ? 0.135 -8.312 -9.992 1 98.69 125 TRP A C 1
ATOM 959 O O . TRP A 1 125 ? -0.787 -7.5 -10.117 1 98.69 125 TRP A O 1
ATOM 969 N N . ALA A 1 126 ? -0.11 -9.523 -9.711 1 98.75 126 ALA A N 1
ATOM 970 C CA . ALA A 1 126 ? -1.278 -9.961 -8.953 1 98.75 126 ALA A CA 1
ATOM 971 C C . ALA A 1 126 ? -0.92 -10.203 -7.488 1 98.75 126 ALA A C 1
ATOM 973 O O . ALA A 1 126 ? 0.161 -10.719 -7.188 1 98.75 126 ALA A O 1
ATOM 974 N N . ALA A 1 127 ? -1.84 -9.859 -6.605 1 98.69 127 ALA A N 1
ATOM 975 C CA . ALA A 1 127 ? -1.542 -9.969 -5.18 1 98.69 127 ALA A CA 1
ATOM 976 C C . ALA A 1 127 ? -2.74 -10.516 -4.41 1 98.69 127 ALA A C 1
ATOM 978 O O . ALA A 1 127 ? -3.883 -10.133 -4.676 1 98.69 127 ALA A O 1
ATOM 979 N N . LEU A 1 128 ? -2.479 -11.477 -3.535 1 98.81 128 LEU A N 1
ATOM 980 C CA . LEU A 1 128 ? -3.373 -11.797 -2.426 1 98.81 128 LEU A CA 1
ATOM 981 C C . LEU A 1 128 ? -2.992 -11 -1.179 1 98.81 128 LEU A C 1
ATOM 983 O O . LEU A 1 128 ? -1.824 -10.984 -0.784 1 98.81 128 LEU A O 1
ATOM 987 N N . GLY A 1 129 ? -3.934 -10.344 -0.616 1 98.12 129 GLY A N 1
ATOM 988 C CA . GLY A 1 129 ? -3.658 -9.539 0.566 1 98.12 129 GLY A CA 1
ATOM 989 C C . GLY A 1 129 ? -4.684 -9.727 1.667 1 98.12 129 GLY A C 1
ATOM 990 O O . GLY A 1 129 ? -5.805 -10.18 1.409 1 98.12 129 GLY A O 1
ATOM 991 N N . TRP A 1 130 ? -4.246 -9.484 2.863 1 97.88 130 TRP A N 1
ATOM 992 C CA . TRP A 1 130 ? -5.125 -9.406 4.027 1 97.88 130 TRP A CA 1
ATOM 993 C C . TRP A 1 130 ? -5.566 -7.973 4.281 1 97.88 130 TRP A C 1
ATOM 995 O O . TRP A 1 130 ? -4.734 -7.094 4.527 1 97.88 130 TRP A O 1
ATOM 1005 N N . ASP A 1 131 ? -6.816 -7.734 4.164 1 96.88 131 ASP A N 1
ATOM 1006 C CA . ASP A 1 131 ? -7.406 -6.434 4.465 1 96.88 131 ASP A CA 1
ATOM 1007 C C . ASP A 1 131 ? -7.602 -6.25 5.969 1 96.88 131 ASP A C 1
ATOM 1009 O O . ASP A 1 131 ? -8.562 -6.773 6.543 1 96.88 131 ASP A O 1
ATOM 1013 N N . THR A 1 132 ? -6.824 -5.41 6.559 1 95.88 132 THR A N 1
ATOM 1014 C CA . THR A 1 132 ? -6.82 -5.277 8.008 1 95.88 132 THR A CA 1
ATOM 1015 C C . THR A 1 132 ? -8.055 -4.508 8.484 1 95.88 132 THR A C 1
ATOM 1017 O O . THR A 1 132 ? -8.406 -4.566 9.664 1 95.88 132 THR A O 1
ATOM 1020 N N . LEU A 1 133 ? -8.68 -3.803 7.625 1 95.88 133 LEU A N 1
ATOM 1021 C CA . LEU A 1 133 ? -9.883 -3.064 7.984 1 95.88 133 LEU A CA 1
ATOM 1022 C C . LEU A 1 133 ? -11.102 -3.988 8.008 1 95.88 133 LEU A C 1
ATOM 1024 O O . LEU A 1 133 ? -11.875 -3.971 8.969 1 95.88 133 LEU A O 1
ATOM 1028 N N . GLY A 1 134 ? -11.211 -4.75 6.945 1 95.31 134 GLY A N 1
ATOM 1029 C CA . GLY A 1 134 ? -12.383 -5.605 6.805 1 95.31 134 GLY A CA 1
ATOM 1030 C C . GLY A 1 134 ? -12.156 -7.012 7.336 1 95.31 134 GLY A C 1
ATOM 1031 O O . GLY A 1 134 ? -13.094 -7.809 7.398 1 95.31 134 GLY A O 1
ATOM 1032 N N . ASN A 1 135 ? -10.891 -7.352 7.668 1 95.38 135 ASN A N 1
ATOM 1033 C CA . ASN A 1 135 ? -10.523 -8.688 8.133 1 95.38 135 ASN A CA 1
ATOM 1034 C C . ASN A 1 135 ? -10.906 -9.758 7.117 1 95.38 135 ASN A C 1
ATOM 1036 O O . ASN A 1 135 ? -11.586 -10.727 7.461 1 95.38 135 ASN A O 1
ATOM 1040 N N . LYS A 1 136 ? -10.406 -9.609 5.992 1 96.38 136 LYS A N 1
ATOM 1041 C CA . LYS A 1 136 ? -10.734 -10.57 4.949 1 96.38 136 LYS A CA 1
ATOM 1042 C C . LYS A 1 136 ? -9.641 -10.625 3.885 1 96.38 136 LYS A C 1
ATOM 1044 O O . LYS A 1 136 ? -8.828 -9.711 3.777 1 96.38 136 LYS A O 1
ATOM 1049 N N . LEU A 1 137 ? -9.609 -11.742 3.15 1 98.56 137 LEU A N 1
ATOM 1050 C CA . LEU A 1 137 ? -8.703 -11.922 2.023 1 98.56 137 LEU A CA 1
ATOM 1051 C C . LEU A 1 137 ? -9.258 -11.273 0.764 1 98.56 137 LEU A C 1
ATOM 1053 O O . LEU A 1 137 ? -10.445 -11.422 0.453 1 98.56 137 LEU A O 1
ATOM 1057 N N . LEU A 1 138 ? -8.414 -10.555 0.079 1 98.56 138 LEU A N 1
ATOM 1058 C CA . LEU A 1 138 ? -8.766 -9.93 -1.194 1 98.56 138 LEU A CA 1
ATOM 1059 C C . LEU A 1 138 ? -7.656 -10.125 -2.219 1 98.56 138 LEU A C 1
ATOM 1061 O O . LEU A 1 138 ? -6.484 -10.25 -1.854 1 98.56 138 LEU A O 1
ATOM 1065 N N . ILE A 1 139 ? -8.008 -10.148 -3.467 1 98.69 139 ILE A N 1
ATOM 1066 C CA . ILE A 1 139 ? -7.07 -10.164 -4.586 1 98.69 139 ILE A CA 1
ATOM 1067 C C . ILE A 1 139 ? -7.004 -8.781 -5.219 1 98.69 139 ILE A C 1
ATOM 1069 O O . ILE A 1 139 ? -8.023 -8.102 -5.355 1 98.69 139 ILE A O 1
ATOM 1073 N N . PHE A 1 140 ? -5.797 -8.398 -5.629 1 97.94 140 PHE A N 1
ATOM 1074 C CA . PHE A 1 140 ? -5.605 -7.113 -6.289 1 97.94 140 PHE A CA 1
ATOM 1075 C C . PHE A 1 140 ? -4.734 -7.27 -7.531 1 97.94 140 PHE A C 1
ATOM 1077 O O . PHE A 1 140 ? -3.828 -8.102 -7.559 1 97.94 140 PHE A O 1
ATOM 1084 N N . GLN A 1 141 ? -5.074 -6.449 -8.508 1 97 141 GLN A N 1
ATOM 1085 C CA . GLN A 1 141 ? -4.152 -6.176 -9.609 1 97 141 GLN A CA 1
ATOM 1086 C C . GLN A 1 141 ? -3.293 -4.949 -9.312 1 97 141 GLN A C 1
ATOM 1088 O O . GLN A 1 141 ? -3.816 -3.857 -9.086 1 97 141 GLN A O 1
ATOM 1093 N N . VAL A 1 142 ? -2.012 -5.133 -9.242 1 97.12 142 VAL A N 1
ATOM 1094 C CA . VAL A 1 142 ? -1.083 -4.055 -8.922 1 97.12 142 VAL A CA 1
ATOM 1095 C C . VAL A 1 142 ? -0.396 -3.568 -10.195 1 97.12 142 VAL A C 1
ATOM 1097 O O . VAL A 1 142 ? 0.243 -4.352 -10.906 1 97.12 142 VAL A O 1
ATOM 1100 N N . TYR A 1 143 ? -0.546 -2.281 -10.531 1 96.69 143 TYR A N 1
ATOM 1101 C CA . TYR A 1 143 ? 0.124 -1.709 -11.688 1 96.69 143 TYR A CA 1
ATOM 1102 C C . TYR A 1 143 ? 1.516 -1.208 -11.32 1 96.69 143 TYR A C 1
ATOM 1104 O O . TYR A 1 143 ? 1.714 -0.634 -10.25 1 96.69 143 TYR A O 1
ATOM 1112 N N . ASP A 1 144 ? 2.453 -1.455 -12.211 1 96.5 144 ASP A N 1
ATOM 1113 C CA . ASP A 1 144 ? 3.855 -1.232 -11.875 1 96.5 144 ASP A CA 1
ATOM 1114 C C . ASP A 1 144 ? 4.223 -1.937 -10.57 1 96.5 144 ASP A C 1
ATOM 1116 O O . ASP A 1 144 ? 4.027 -3.146 -10.43 1 96.5 144 ASP A O 1
ATOM 1120 N N . HIS A 1 145 ? 4.629 -1.159 -9.586 1 97.38 145 HIS A N 1
ATOM 1121 C CA . HIS A 1 145 ? 4.992 -1.812 -8.328 1 97.38 145 HIS A CA 1
ATOM 1122 C C . HIS A 1 145 ? 4.066 -1.384 -7.195 1 97.38 145 HIS A C 1
ATOM 1124 O O . HIS A 1 145 ? 3.982 -2.059 -6.168 1 97.38 145 HIS A O 1
ATOM 1130 N N . GLN A 1 146 ? 3.355 -0.284 -7.445 1 94.62 146 GLN A N 1
ATOM 1131 C CA . GLN A 1 146 ? 2.75 0.304 -6.254 1 94.62 146 GLN A CA 1
ATOM 1132 C C . GLN A 1 146 ? 1.393 0.921 -6.578 1 94.62 146 GLN A C 1
ATOM 1134 O O . GLN A 1 146 ? 0.827 1.651 -5.762 1 94.62 146 GLN A O 1
ATOM 1139 N N . THR A 1 147 ? 0.901 0.711 -7.754 1 94.12 147 THR A N 1
ATOM 1140 C CA . THR A 1 147 ? -0.359 1.33 -8.148 1 94.12 147 THR A CA 1
ATOM 1141 C C . THR A 1 147 ? -1.507 0.33 -8.055 1 94.12 147 THR A C 1
ATOM 1143 O O . THR A 1 147 ? -1.341 -0.847 -8.391 1 94.12 147 THR A O 1
ATOM 1146 N N . ASN A 1 148 ? -2.635 0.765 -7.547 1 95.12 148 ASN A N 1
ATOM 1147 C CA . ASN A 1 148 ? -3.854 -0.032 -7.48 1 95.12 148 ASN A CA 1
ATOM 1148 C C . ASN A 1 148 ? -3.803 -1.037 -6.332 1 95.12 148 ASN A C 1
ATOM 1150 O O . ASN A 1 148 ? -4.32 -2.148 -6.453 1 95.12 148 ASN A O 1
ATOM 1154 N N . PHE A 1 149 ? -3.217 -0.693 -5.273 1 95.19 149 PHE A N 1
ATOM 1155 C CA . PHE A 1 149 ? -3.129 -1.462 -4.035 1 95.19 149 PHE A CA 1
ATOM 1156 C C . PHE A 1 149 ? -3.391 -0.573 -2.826 1 95.19 149 PHE A C 1
ATOM 1158 O O . PHE A 1 149 ? -2.623 0.352 -2.553 1 95.19 149 PHE A O 1
ATOM 1165 N N . PRO A 1 150 ? -4.473 -0.803 -2.1 1 95.31 150 PRO A N 1
ATOM 1166 C CA . PRO A 1 150 ? -4.844 0.083 -0.994 1 95.31 150 PRO A CA 1
ATOM 1167 C C . PRO A 1 150 ? -3.834 0.046 0.153 1 95.31 150 PRO A C 1
ATOM 1169 O O . PRO A 1 150 ? -3.248 -1.003 0.43 1 95.31 150 PRO A O 1
ATOM 1172 N N . LEU A 1 151 ? -3.787 1.193 0.819 1 92.25 151 LEU A N 1
ATOM 1173 C CA . LEU A 1 151 ? -2.99 1.245 2.039 1 92.25 151 LEU A CA 1
ATOM 1174 C C . LEU A 1 151 ? -3.539 0.286 3.09 1 92.25 151 LEU A C 1
ATOM 1176 O O . LEU A 1 151 ? -4.734 -0.026 3.088 1 92.25 151 LEU A O 1
ATOM 1180 N N . GLY A 1 152 ? -2.738 -0.318 3.875 1 89.12 152 GLY A N 1
ATOM 1181 C CA . GLY A 1 152 ? -3.193 -1.114 5.004 1 89.12 152 GLY A CA 1
ATOM 1182 C C . GLY A 1 152 ? -3.377 -2.582 4.664 1 89.12 152 GLY A C 1
ATOM 1183 O O . GLY A 1 152 ? -3.627 -3.402 5.547 1 89.12 152 GLY A O 1
ATOM 1184 N N . ILE A 1 153 ? -3.346 -2.895 3.385 1 95.88 153 ILE A N 1
ATOM 1185 C CA . ILE A 1 153 ? -3.383 -4.301 2.998 1 95.88 153 ILE A CA 1
ATOM 1186 C C . ILE A 1 153 ? -2.031 -4.949 3.289 1 95.88 153 ILE A C 1
ATOM 1188 O O . ILE A 1 153 ? -0.983 -4.398 2.945 1 95.88 153 ILE A O 1
ATOM 1192 N N . VAL A 1 154 ? -2.057 -6.059 3.953 1 97.12 154 VAL A N 1
ATOM 1193 C CA . VAL A 1 154 ? -0.845 -6.844 4.164 1 97.12 154 VAL A CA 1
ATOM 1194 C C . VAL A 1 154 ? -0.672 -7.844 3.023 1 97.12 154 VAL A C 1
ATOM 1196 O O . VAL A 1 154 ? -1.521 -8.711 2.818 1 97.12 154 VAL A O 1
ATOM 1199 N N . PRO A 1 155 ? 0.35 -7.734 2.262 1 97.81 155 PRO A N 1
ATOM 1200 C CA . PRO A 1 155 ? 0.548 -8.68 1.159 1 97.81 155 PRO A CA 1
ATOM 1201 C C . PRO A 1 155 ? 0.904 -10.078 1.643 1 97.81 155 PRO A C 1
ATOM 1203 O O . PRO A 1 155 ? 1.68 -10.234 2.59 1 97.81 155 PRO A O 1
ATOM 1206 N N . LEU A 1 156 ? 0.358 -11.094 1.001 1 98.56 156 LEU A N 1
ATOM 1207 C CA . LEU A 1 156 ? 0.599 -12.484 1.379 1 98.56 156 LEU A CA 1
ATOM 1208 C C . LEU A 1 156 ? 1.26 -13.25 0.239 1 98.56 156 LEU A C 1
ATOM 1210 O O . LEU A 1 156 ? 2.234 -13.977 0.455 1 98.56 156 LEU A O 1
ATOM 1214 N N . LEU A 1 157 ? 0.734 -13.148 -0.921 1 98.81 157 LEU A N 1
ATOM 1215 C CA . LEU A 1 157 ? 1.197 -13.836 -2.121 1 98.81 157 LEU A CA 1
ATOM 1216 C C . LEU A 1 157 ? 1.252 -12.883 -3.309 1 98.81 157 LEU A C 1
ATOM 1218 O O . LEU A 1 157 ? 0.27 -12.203 -3.607 1 98.81 157 LEU A O 1
ATOM 1222 N N . LEU A 1 158 ? 2.383 -12.789 -3.963 1 98.81 158 LEU A N 1
ATOM 1223 C CA . LEU A 1 158 ? 2.562 -11.922 -5.121 1 98.81 158 LEU A CA 1
ATOM 1224 C C . LEU A 1 158 ? 2.994 -12.727 -6.344 1 98.81 158 LEU A C 1
ATOM 1226 O O . LEU A 1 158 ? 3.814 -13.641 -6.23 1 98.81 158 LEU A O 1
ATOM 1230 N N . LEU A 1 159 ? 2.451 -12.398 -7.453 1 98.88 159 LEU A N 1
ATOM 1231 C CA . LEU A 1 159 ? 2.916 -12.906 -8.742 1 98.88 159 LEU A CA 1
ATOM 1232 C C . LEU A 1 159 ? 3.402 -11.773 -9.633 1 98.88 159 LEU A C 1
ATOM 1234 O O . LEU A 1 159 ? 2.615 -10.906 -10.031 1 98.88 159 LEU A O 1
ATOM 1238 N N . ASP A 1 160 ? 4.691 -11.773 -9.914 1 98.88 160 ASP A N 1
ATOM 1239 C CA . ASP A 1 160 ? 5.305 -10.789 -10.789 1 98.88 160 ASP A CA 1
ATOM 1240 C C . ASP A 1 160 ? 4.914 -11.023 -12.242 1 98.88 160 ASP A C 1
ATOM 1242 O O . ASP A 1 160 ? 5.215 -12.07 -12.812 1 98.88 160 ASP A O 1
ATOM 1246 N N . MET A 1 161 ? 4.305 -9.984 -12.859 1 98.75 161 MET A N 1
ATOM 1247 C CA . MET A 1 161 ? 3.865 -10.133 -14.25 1 98.75 161 MET A CA 1
ATOM 1248 C C . MET A 1 161 ? 4.613 -9.164 -15.156 1 98.75 161 MET A C 1
ATOM 1250 O O . MET A 1 161 ? 4.152 -8.859 -16.266 1 98.75 161 MET A O 1
ATOM 1254 N N . TRP A 1 162 ? 5.672 -8.586 -14.68 1 98.62 162 TRP A N 1
ATOM 1255 C CA . TRP A 1 162 ? 6.586 -7.879 -15.578 1 98.62 162 TRP A CA 1
ATOM 1256 C C . TRP A 1 162 ? 7.211 -8.836 -16.578 1 98.62 162 TRP A C 1
ATOM 1258 O O . TRP A 1 162 ? 7.516 -9.984 -16.25 1 98.62 162 TRP A O 1
ATOM 1268 N N . GLU A 1 163 ? 7.539 -8.32 -17.703 1 98.31 163 GLU A N 1
ATOM 1269 C CA . GLU A 1 163 ? 8.062 -9.172 -18.766 1 98.31 163 GLU A CA 1
ATOM 1270 C C . GLU A 1 163 ? 9.375 -9.836 -18.344 1 98.31 163 GLU A C 1
ATOM 1272 O O . GLU A 1 163 ? 9.641 -10.977 -18.719 1 98.31 163 GLU A O 1
ATOM 1277 N N . HIS A 1 164 ? 10.195 -9.188 -17.547 1 98.5 164 HIS A N 1
ATOM 1278 C CA . HIS A 1 164 ? 11.477 -9.773 -17.156 1 98.5 164 HIS A CA 1
ATOM 1279 C C . HIS A 1 164 ? 11.266 -11.023 -16.312 1 98.5 164 HIS A C 1
ATOM 1281 O O . HIS A 1 164 ? 12.195 -11.797 -16.094 1 98.5 164 HIS A O 1
ATOM 1287 N N . ALA A 1 165 ? 10.078 -11.219 -15.797 1 98.62 165 ALA A N 1
ATOM 1288 C CA . ALA A 1 165 ? 9.789 -12.367 -14.938 1 98.62 165 ALA A CA 1
ATOM 1289 C C . ALA A 1 165 ? 9.523 -13.617 -15.766 1 98.62 165 ALA A C 1
ATOM 1291 O O . ALA A 1 165 ? 9.555 -14.734 -15.242 1 98.62 165 ALA A O 1
ATOM 1292 N N . PHE A 1 166 ? 9.211 -13.414 -17.094 1 98.38 166 PHE A N 1
ATOM 1293 C CA . PHE A 1 166 ? 8.758 -14.633 -17.75 1 98.38 166 PHE A CA 1
ATOM 1294 C C . PHE A 1 166 ? 9.172 -14.641 -19.219 1 98.38 166 PHE A C 1
ATOM 1296 O O . PHE A 1 166 ? 9.164 -15.695 -19.875 1 98.38 166 PHE A O 1
ATOM 1303 N N . TYR A 1 167 ? 9.617 -13.547 -19.797 1 98.44 167 TYR A N 1
ATOM 1304 C CA . TYR A 1 167 ? 9.664 -13.414 -21.25 1 98.44 167 TYR A CA 1
ATOM 1305 C C . TYR A 1 167 ? 10.766 -14.281 -21.844 1 98.44 167 TYR A C 1
ATOM 1307 O O . TYR A 1 167 ? 10.625 -14.812 -22.938 1 98.44 167 TYR A O 1
ATOM 1315 N N . LEU A 1 168 ? 11.859 -14.461 -21.172 1 98.62 168 LEU A N 1
ATOM 1316 C CA . LEU A 1 168 ? 12.977 -15.266 -21.672 1 98.62 168 LEU A CA 1
ATOM 1317 C C . LEU A 1 168 ? 12.555 -16.703 -21.891 1 98.62 168 LEU A C 1
ATOM 1319 O O . LEU A 1 168 ? 13.102 -17.391 -22.766 1 98.62 168 LEU A O 1
ATOM 1323 N N . GLN A 1 169 ? 11.586 -17.172 -21.203 1 98.69 169 GLN A N 1
ATOM 1324 C CA . GLN A 1 169 ? 11.203 -18.578 -21.219 1 98.69 169 GLN A CA 1
ATOM 1325 C C . GLN A 1 169 ? 9.836 -18.766 -21.875 1 98.69 169 GLN A C 1
ATOM 1327 O O . GLN A 1 169 ? 9.648 -19.672 -22.688 1 98.69 169 GLN A O 1
ATOM 1332 N N . TYR A 1 170 ? 8.938 -17.875 -21.609 1 98.62 170 TYR A N 1
ATOM 1333 C CA . TYR A 1 170 ? 7.551 -18.062 -22.031 1 98.62 170 TYR A CA 1
ATOM 1334 C C . TYR A 1 170 ? 7.195 -17.141 -23.172 1 98.62 170 TYR A C 1
ATOM 1336 O O . TYR A 1 170 ? 6.152 -17.297 -23.812 1 98.62 170 TYR A O 1
ATOM 1344 N N . LYS A 1 171 ? 8.078 -16.156 -23.438 1 97.94 171 LYS A N 1
ATOM 1345 C CA . LYS A 1 171 ? 7.891 -15.195 -24.531 1 97.94 171 LYS A CA 1
ATOM 1346 C C . LYS A 1 171 ? 6.539 -14.492 -24.406 1 97.94 171 LYS A C 1
ATOM 1348 O O . LYS A 1 171 ? 6.219 -13.922 -23.375 1 97.94 171 LYS A O 1
ATOM 1353 N N . ASN A 1 172 ? 5.719 -14.523 -25.453 1 97.19 172 ASN A N 1
ATOM 1354 C CA . ASN A 1 172 ? 4.48 -13.758 -25.469 1 97.19 172 ASN A CA 1
ATOM 1355 C C . ASN A 1 172 ? 3.354 -14.492 -24.75 1 97.19 172 ASN A C 1
ATOM 1357 O O . ASN A 1 172 ? 2.234 -13.984 -24.656 1 97.19 172 ASN A O 1
ATOM 1361 N N . VAL A 1 173 ? 3.604 -15.664 -24.141 1 97.75 173 VAL A N 1
ATOM 1362 C CA . VAL A 1 173 ? 2.518 -16.453 -23.562 1 97.75 173 VAL A CA 1
ATOM 1363 C C . VAL A 1 173 ? 2.559 -16.375 -22.047 1 97.75 173 VAL A C 1
ATOM 1365 O O . VAL A 1 173 ? 2.768 -17.375 -21.359 1 97.75 173 VAL A O 1
ATOM 1368 N N . LYS A 1 174 ? 2.246 -15.203 -21.547 1 97.25 174 LYS A N 1
ATOM 1369 C CA . LYS A 1 174 ? 2.309 -14.969 -20.109 1 97.25 174 LYS A CA 1
ATOM 1370 C C . LYS A 1 174 ? 1.3 -15.836 -19.359 1 97.25 174 LYS A C 1
ATOM 1372 O O . LYS A 1 174 ? 1.473 -16.125 -18.172 1 97.25 174 LYS A O 1
ATOM 1377 N N . VAL A 1 175 ? 0.266 -16.281 -20.062 1 98.12 175 VAL A N 1
ATOM 1378 C CA . VAL A 1 175 ? -0.745 -17.125 -19.453 1 98.12 175 VAL A CA 1
ATOM 1379 C C . VAL A 1 175 ? -0.115 -18.453 -19.016 1 98.12 175 VAL A C 1
ATOM 1381 O O . VAL A 1 175 ? -0.446 -19 -17.969 1 98.12 175 VAL A O 1
ATOM 1384 N N . ASP A 1 176 ? 0.804 -18.969 -19.797 1 98.5 176 ASP A N 1
ATOM 1385 C CA . ASP A 1 176 ? 1.495 -20.203 -19.453 1 98.5 176 ASP A CA 1
ATOM 1386 C C . ASP A 1 176 ? 2.412 -20.016 -18.25 1 98.5 176 ASP A C 1
ATOM 1388 O O . ASP A 1 176 ? 2.541 -20.906 -17.422 1 98.5 176 ASP A O 1
ATOM 1392 N N . PHE A 1 177 ? 3.025 -18.891 -18.203 1 98.75 177 PHE A N 1
ATOM 1393 C CA . PHE A 1 177 ? 3.836 -18.547 -17.031 1 98.75 177 PHE A CA 1
ATOM 1394 C C . PHE A 1 177 ? 2.982 -18.5 -15.773 1 98.75 177 PHE A C 1
ATOM 1396 O O . PHE A 1 177 ? 3.332 -19.109 -14.758 1 98.75 177 PHE A O 1
ATOM 1403 N N . ALA A 1 178 ? 1.855 -17.828 -15.844 1 98.69 178 ALA A N 1
ATOM 1404 C CA . ALA A 1 178 ? 0.965 -17.703 -14.688 1 98.69 178 ALA A CA 1
ATOM 1405 C C . ALA A 1 178 ? 0.478 -19.078 -14.227 1 98.69 178 ALA A C 1
ATOM 1407 O O . ALA A 1 178 ? 0.296 -19.297 -13.031 1 98.69 178 ALA A O 1
ATOM 1408 N N . LYS A 1 179 ? 0.288 -19.969 -15.148 1 98.25 179 LYS A N 1
ATOM 1409 C CA . LYS A 1 179 ? -0.101 -21.344 -14.805 1 98.25 179 LYS A CA 1
ATOM 1410 C C . LYS A 1 179 ? 1.047 -22.078 -14.125 1 98.25 179 LYS A C 1
ATOM 1412 O O . LYS A 1 179 ? 0.837 -22.797 -13.141 1 98.25 179 LYS A O 1
ATOM 1417 N N . ALA A 1 180 ? 2.24 -21.922 -14.648 1 98.62 180 ALA A N 1
ATOM 1418 C CA . ALA A 1 180 ? 3.424 -22.594 -14.133 1 98.62 180 ALA A CA 1
ATOM 1419 C C . ALA A 1 180 ? 3.752 -22.125 -12.719 1 98.62 180 ALA A C 1
ATOM 1421 O O . ALA A 1 180 ? 4.289 -22.891 -11.914 1 98.62 180 ALA A O 1
ATOM 1422 N N . PHE A 1 181 ? 3.416 -20.891 -12.43 1 98.75 181 PHE A N 1
ATOM 1423 C CA . PHE A 1 181 ? 3.645 -20.25 -11.148 1 98.75 181 PHE A CA 1
ATOM 1424 C C . PHE A 1 181 ? 3.145 -21.125 -10.008 1 98.75 181 PHE A C 1
ATOM 1426 O O . PHE A 1 181 ? 3.818 -21.266 -8.984 1 98.75 181 PHE A O 1
ATOM 1433 N N . TRP A 1 182 ? 2.037 -21.766 -10.164 1 98.62 182 TRP A N 1
ATOM 1434 C CA . TRP A 1 182 ? 1.366 -22.484 -9.094 1 98.62 182 TRP A CA 1
ATOM 1435 C C . TRP A 1 182 ? 2.148 -23.75 -8.719 1 98.62 182 TRP A C 1
ATOM 1437 O O . TRP A 1 182 ? 1.904 -24.344 -7.664 1 98.62 182 TRP A O 1
ATOM 1447 N N . ASN A 1 183 ? 3.121 -24.125 -9.523 1 98.69 183 ASN A N 1
ATOM 1448 C CA . ASN A 1 183 ? 3.936 -25.312 -9.242 1 98.69 183 ASN A CA 1
ATOM 1449 C C . ASN A 1 183 ? 5.082 -24.984 -8.289 1 98.69 183 ASN A C 1
ATOM 1451 O O . ASN A 1 183 ? 5.73 -25.891 -7.762 1 98.69 183 ASN A O 1
ATOM 1455 N N . VAL A 1 184 ? 5.324 -23.734 -7.996 1 98.75 184 VAL A N 1
ATOM 1456 C CA . VAL A 1 184 ? 6.496 -23.391 -7.203 1 98.75 184 VAL A CA 1
ATOM 1457 C C . VAL A 1 184 ? 6.086 -22.469 -6.059 1 98.75 184 VAL A C 1
ATOM 1459 O O . VAL A 1 184 ? 6.941 -21.906 -5.359 1 98.75 184 VAL A O 1
ATOM 1462 N N . VAL A 1 185 ? 4.805 -22.234 -5.801 1 98.81 185 VAL A N 1
ATOM 1463 C CA . VAL A 1 185 ? 4.355 -21.391 -4.699 1 98.81 185 VAL A CA 1
ATOM 1464 C C . VAL A 1 185 ? 4.766 -22.016 -3.367 1 98.81 185 VAL A C 1
ATOM 1466 O O . VAL A 1 185 ? 4.492 -23.203 -3.117 1 98.81 185 VAL A O 1
ATOM 1469 N N . ASN A 1 186 ? 5.434 -21.297 -2.586 1 98.62 186 ASN A N 1
ATOM 1470 C CA . ASN A 1 186 ? 5.809 -21.672 -1.228 1 98.62 186 ASN A CA 1
ATOM 1471 C C . ASN A 1 186 ? 4.672 -21.422 -0.24 1 98.62 186 ASN A C 1
ATOM 1473 O O . ASN A 1 186 ? 4.703 -20.438 0.511 1 98.62 186 ASN A O 1
ATOM 1477 N N . TRP A 1 187 ? 3.787 -22.375 -0.096 1 98.56 187 TRP A N 1
ATOM 1478 C CA . TRP A 1 187 ? 2.592 -22.172 0.719 1 98.56 187 TRP A CA 1
ATOM 1479 C C . TRP A 1 187 ? 2.951 -22.078 2.197 1 98.56 187 TRP A C 1
ATOM 1481 O O . TRP A 1 187 ? 2.225 -21.469 2.98 1 98.56 187 TRP A O 1
ATOM 1491 N N . ALA A 1 188 ? 4.027 -22.703 2.574 1 97.88 188 ALA A N 1
ATOM 1492 C CA . ALA A 1 188 ? 4.473 -22.547 3.957 1 97.88 188 ALA A CA 1
ATOM 1493 C C . ALA A 1 188 ? 4.73 -21.078 4.285 1 97.88 188 ALA A C 1
ATOM 1495 O O . ALA A 1 188 ? 4.363 -20.594 5.359 1 97.88 188 ALA A O 1
ATOM 1496 N N . ASP A 1 189 ? 5.324 -20.375 3.402 1 98 189 ASP A N 1
ATOM 1497 C CA . ASP A 1 189 ? 5.562 -18.938 3.6 1 98 189 ASP A CA 1
ATOM 1498 C C . ASP A 1 189 ? 4.25 -18.172 3.633 1 98 189 ASP A C 1
ATOM 1500 O O . ASP A 1 189 ? 4.039 -17.328 4.516 1 98 189 ASP A O 1
ATOM 1504 N N . VAL A 1 190 ? 3.35 -18.422 2.646 1 98.56 190 VAL A N 1
ATOM 1505 C CA . VAL A 1 190 ? 2.084 -17.703 2.557 1 98.56 190 VAL A CA 1
ATOM 1506 C C . VAL A 1 190 ? 1.265 -17.938 3.824 1 98.56 190 VAL A C 1
ATOM 1508 O O . VAL A 1 190 ? 0.64 -17.016 4.348 1 98.56 190 VAL A O 1
ATOM 1511 N N . GLN A 1 191 ? 1.312 -19.188 4.328 1 98.25 191 GLN A N 1
ATOM 1512 C CA . GLN A 1 191 ? 0.608 -19.531 5.559 1 98.25 191 GLN A CA 1
ATOM 1513 C C . GLN A 1 191 ? 1.184 -18.766 6.754 1 98.25 191 GLN A C 1
ATOM 1515 O O . GLN A 1 191 ? 0.438 -18.297 7.613 1 98.25 191 GLN A O 1
ATOM 1520 N N . SER A 1 192 ? 2.488 -18.734 6.805 1 97.94 192 SER A N 1
ATOM 1521 C CA . SER A 1 192 ? 3.137 -17.984 7.875 1 97.94 192 SER A CA 1
ATOM 1522 C C . SER A 1 192 ? 2.762 -16.5 7.816 1 97.94 192 SER A C 1
ATOM 1524 O O . SER A 1 192 ? 2.506 -15.883 8.852 1 97.94 192 SER A O 1
ATOM 1526 N N . ARG A 1 193 ? 2.752 -15.938 6.648 1 98 193 ARG A N 1
ATOM 1527 C CA . ARG A 1 193 ? 2.367 -14.539 6.469 1 98 193 ARG A CA 1
ATOM 1528 C C . ARG A 1 193 ? 0.921 -14.312 6.898 1 98 193 ARG A C 1
ATOM 1530 O O . ARG A 1 193 ? 0.609 -13.305 7.535 1 98 193 ARG A O 1
ATOM 1537 N N . TYR A 1 194 ? 0.069 -15.227 6.496 1 98.25 194 TYR A N 1
ATOM 1538 C CA . TYR A 1 194 ? -1.33 -15.125 6.895 1 98.25 194 TYR A CA 1
ATOM 1539 C C . TYR A 1 194 ? -1.47 -15.164 8.414 1 98.25 194 TYR A C 1
ATOM 1541 O O . TYR A 1 194 ? -2.219 -14.375 8.992 1 98.25 194 TYR A O 1
ATOM 1549 N N . ALA A 1 195 ? -0.803 -16.078 9.031 1 97.81 195 ALA A N 1
ATOM 1550 C CA . ALA A 1 195 ? -0.838 -16.188 10.492 1 97.81 195 ALA A CA 1
ATOM 1551 C C . ALA A 1 195 ? -0.374 -14.898 11.148 1 97.81 195 ALA A C 1
ATOM 1553 O O . ALA A 1 195 ? -0.995 -14.422 12.102 1 97.81 195 ALA A O 1
ATOM 1554 N N . ALA A 1 196 ? 0.688 -14.328 10.688 1 97.19 196 ALA A N 1
ATOM 1555 C CA . ALA A 1 196 ? 1.185 -13.055 11.211 1 97.19 196 ALA A CA 1
ATOM 1556 C C . ALA A 1 196 ? 0.172 -11.938 10.984 1 97.19 196 ALA A C 1
ATOM 1558 O O . ALA A 1 196 ? -0.1 -11.148 11.898 1 97.19 196 ALA A O 1
ATOM 1559 N N . ALA A 1 197 ? -0.362 -11.883 9.773 1 96.81 197 ALA A N 1
ATOM 1560 C CA . ALA A 1 197 ? -1.303 -10.82 9.422 1 96.81 197 ALA A CA 1
ATOM 1561 C C . ALA A 1 197 ? -2.523 -10.844 10.336 1 96.81 197 ALA A C 1
ATOM 1563 O O . ALA A 1 197 ? -2.957 -9.805 10.828 1 96.81 197 ALA A O 1
ATOM 1564 N N . THR A 1 198 ? -3.021 -12.008 10.586 1 96.38 198 THR A N 1
ATOM 1565 C CA . THR A 1 198 ? -4.262 -12.117 11.344 1 96.38 198 THR A CA 1
ATOM 1566 C C . THR A 1 198 ? -3.996 -11.93 12.836 1 96.38 198 THR A C 1
ATOM 1568 O O . THR A 1 198 ? -4.879 -11.5 13.578 1 96.38 198 THR A O 1
ATOM 1571 N N . SER A 1 199 ? -2.803 -12.188 13.273 1 95.12 199 SER A N 1
ATOM 1572 C CA . SER A 1 199 ? -2.52 -12.125 14.703 1 95.12 199 SER A CA 1
ATOM 1573 C C . SER A 1 199 ? -1.932 -10.766 15.094 1 95.12 199 SER A C 1
ATOM 1575 O O . SER A 1 199 ? -2.105 -10.312 16.219 1 95.12 199 SER A O 1
ATOM 1577 N N . GLN A 1 200 ? -1.288 -10.086 14.164 1 94.06 200 GLN A N 1
ATOM 1578 C CA . GLN A 1 200 ? -0.469 -8.945 14.562 1 94.06 200 GLN A CA 1
ATOM 1579 C C . GLN A 1 200 ? -1.106 -7.633 14.125 1 94.06 200 GLN A C 1
ATOM 1581 O O . GLN A 1 200 ? -0.628 -6.555 14.484 1 94.06 200 GLN A O 1
ATOM 1586 N N . THR A 1 201 ? -2.184 -7.68 13.367 1 94.88 201 THR A N 1
ATOM 1587 C CA . THR A 1 201 ? -2.615 -6.418 12.766 1 94.88 201 THR A CA 1
ATOM 1588 C C . THR A 1 201 ? -3.756 -5.805 13.57 1 94.88 201 THR A C 1
ATOM 1590 O O . THR A 1 201 ? -4.215 -4.703 13.266 1 94.88 201 THR A O 1
ATOM 1593 N N . LYS A 1 202 ? -4.211 -6.547 14.562 1 90.94 202 LYS A N 1
ATOM 1594 C CA . LYS A 1 202 ? -5.211 -5.934 15.43 1 90.94 202 LYS A CA 1
ATOM 1595 C C . LYS A 1 202 ? -4.664 -4.68 16.094 1 90.94 202 LYS A C 1
ATOM 1597 O O . LYS A 1 202 ? -3.635 -4.727 16.781 1 90.94 202 LYS A O 1
ATOM 1602 N N . GLY A 1 203 ? -5.32 -3.545 15.797 1 90.75 203 GLY A N 1
ATOM 1603 C CA . GLY A 1 203 ? -4.914 -2.291 16.406 1 90.75 203 GLY A CA 1
ATOM 1604 C C . GLY A 1 203 ? -3.715 -1.655 15.734 1 90.75 203 GLY A C 1
ATOM 1605 O O . GLY A 1 203 ? -3.197 -0.639 16.203 1 90.75 203 GLY A O 1
ATOM 1606 N N . LEU A 1 204 ? -3.271 -2.309 14.695 1 93.69 204 LEU A N 1
ATOM 1607 C CA . LEU A 1 204 ? -2.086 -1.776 14.031 1 93.69 204 LEU A CA 1
ATOM 1608 C C . LEU A 1 204 ? -2.42 -0.504 13.266 1 93.69 204 LEU A C 1
ATOM 1610 O O . LEU A 1 204 ? -1.741 0.514 13.414 1 93.69 204 LEU A O 1
ATOM 1614 N N . ILE A 1 205 ? -3.508 -0.608 12.406 1 90.62 205 ILE A N 1
ATOM 1615 C CA . ILE A 1 205 ? -3.881 0.537 11.586 1 90.62 205 ILE A CA 1
ATOM 1616 C C . ILE A 1 205 ? -5.23 1.083 12.047 1 90.62 205 ILE A C 1
ATOM 1618 O O . ILE A 1 205 ? -5.438 2.299 12.086 1 90.62 205 ILE A O 1
ATOM 1622 N N . PHE A 1 206 ? -6.023 0.044 12.406 1 90.44 206 PHE A N 1
ATOM 1623 C CA . PHE A 1 206 ? -7.383 0.423 12.766 1 90.44 206 PHE A CA 1
ATOM 1624 C C . PHE A 1 206 ? -7.727 -0.061 14.172 1 90.44 206 PHE A C 1
ATOM 1626 O O . PHE A 1 206 ? -7.453 -1.212 14.516 1 90.44 206 PHE A O 1
ATOM 1633 N N . GLY A 1 207 ? -7.676 0.737 15.203 1 75.06 207 GLY A N 1
ATOM 1634 C CA . GLY A 1 207 ? -7.93 0.465 16.609 1 75.06 207 GLY A CA 1
ATOM 1635 C C . GLY A 1 207 ? -9.359 0.033 16.891 1 75.06 207 GLY A C 1
ATOM 1636 O O . GLY A 1 207 ? -10.25 0.263 16.062 1 75.06 207 GLY A O 1
ATOM 1637 N N . MET B 1 1 ? -19.406 -12.172 3.631 1 70.12 1 MET B N 1
ATOM 1638 C CA . MET B 1 1 ? -18.375 -11.438 4.355 1 70.12 1 MET B CA 1
ATOM 1639 C C . MET B 1 1 ? -18.953 -10.148 4.945 1 70.12 1 MET B C 1
ATOM 1641 O O . MET B 1 1 ? -19.875 -9.555 4.383 1 70.12 1 MET B O 1
ATOM 1645 N N . ALA B 1 2 ? -18.359 -9.734 6.039 1 75.94 2 ALA B N 1
ATOM 1646 C CA . ALA B 1 2 ? -18.859 -8.523 6.688 1 75.94 2 ALA B CA 1
ATOM 1647 C C . ALA B 1 2 ? -18.703 -7.309 5.777 1 75.94 2 ALA B C 1
ATOM 1649 O O . ALA B 1 2 ? -17.688 -7.172 5.086 1 75.94 2 ALA B O 1
ATOM 1650 N N . GLU B 1 3 ? -19.625 -6.461 5.719 1 95.06 3 GLU B N 1
ATOM 1651 C CA . GLU B 1 3 ? -19.656 -5.254 4.898 1 95.06 3 GLU B CA 1
ATOM 1652 C C . GLU B 1 3 ? -18.875 -4.121 5.559 1 95.06 3 GLU B C 1
ATOM 1654 O O . GLU B 1 3 ? -18.828 -4.027 6.785 1 95.06 3 GLU B O 1
ATOM 1659 N N . TYR B 1 4 ? -18.297 -3.354 4.691 1 98.12 4 TYR B N 1
ATOM 1660 C CA . TYR B 1 4 ? -17.703 -2.115 5.176 1 98.12 4 TYR B CA 1
ATOM 1661 C C . TYR B 1 4 ? -18.766 -1.125 5.613 1 98.12 4 TYR B C 1
ATOM 1663 O O . TYR B 1 4 ? -19.859 -1.074 5.023 1 98.12 4 TYR B O 1
ATOM 1671 N N . THR B 1 5 ? -18.422 -0.367 6.594 1 98.31 5 THR B N 1
ATOM 1672 C CA . THR B 1 5 ? -19.375 0.633 7.078 1 98.31 5 THR B CA 1
ATOM 1673 C C . THR B 1 5 ? -18.672 1.98 7.27 1 98.31 5 THR B C 1
ATOM 1675 O O . THR B 1 5 ? -17.469 2.037 7.48 1 98.31 5 THR B O 1
ATOM 1678 N N . LEU B 1 6 ? -19.422 3.029 7.133 1 98.5 6 LEU B N 1
ATOM 1679 C CA . LEU B 1 6 ? -18.922 4.371 7.414 1 98.5 6 LEU B CA 1
ATOM 1680 C C . LEU B 1 6 ? -18.688 4.559 8.906 1 98.5 6 LEU B C 1
ATOM 1682 O O . LEU B 1 6 ? -19.609 4.43 9.711 1 98.5 6 LEU B O 1
ATOM 1686 N N . PRO B 1 7 ? -17.484 4.828 9.273 1 97.62 7 PRO B N 1
ATOM 1687 C CA . PRO B 1 7 ? -17.281 5.016 10.711 1 97.62 7 PRO B CA 1
ATOM 1688 C C . PRO B 1 7 ? -17.875 6.328 11.227 1 97.62 7 PRO B C 1
ATOM 1690 O O . PRO B 1 7 ? -17.938 7.309 10.484 1 97.62 7 PRO B O 1
ATOM 1693 N N . ASP B 1 8 ? -18.172 6.301 12.477 1 96.81 8 ASP B N 1
ATOM 1694 C CA . ASP B 1 8 ? -18.594 7.539 13.125 1 96.81 8 ASP B CA 1
ATOM 1695 C C . ASP B 1 8 ? -17.391 8.445 13.398 1 96.81 8 ASP B C 1
ATOM 1697 O O . ASP B 1 8 ? -16.266 7.969 13.547 1 96.81 8 ASP B O 1
ATOM 1701 N N . LEU B 1 9 ? -17.688 9.719 13.453 1 97.12 9 LEU B N 1
ATOM 1702 C CA . LEU B 1 9 ? -16.641 10.656 13.844 1 97.12 9 LEU B CA 1
ATOM 1703 C C . LEU B 1 9 ? -16.578 10.789 15.359 1 97.12 9 LEU B C 1
ATOM 1705 O O . LEU B 1 9 ? -17.609 10.711 16.047 1 97.12 9 LEU B O 1
ATOM 1709 N N . ASP B 1 10 ? -15.445 11.086 15.875 1 95.94 10 ASP B N 1
ATOM 1710 C CA . ASP B 1 10 ? -15.227 11.258 17.312 1 95.94 10 ASP B CA 1
ATOM 1711 C C . ASP B 1 10 ? -15.562 12.68 17.734 1 95.94 10 ASP B C 1
ATOM 1713 O O . ASP B 1 10 ? -15.523 13 18.938 1 95.94 10 ASP B O 1
ATOM 1717 N N . TRP B 1 11 ? -15.883 13.547 16.844 1 97.5 11 TRP B N 1
ATOM 1718 C CA . TRP B 1 11 ? -16.156 14.961 17.094 1 97.5 11 TRP B CA 1
ATOM 1719 C C . TRP B 1 11 ? -17.188 15.492 16.094 1 97.5 11 TRP B C 1
ATOM 1721 O O . TRP B 1 11 ? -17.438 14.875 15.055 1 97.5 11 TRP B O 1
ATOM 1731 N N . ASP B 1 12 ? -17.797 16.625 16.469 1 98.12 12 ASP B N 1
ATOM 1732 C CA . ASP B 1 12 ? -18.812 17.234 15.617 1 98.12 12 ASP B CA 1
ATOM 1733 C C . ASP B 1 12 ? -18.203 17.812 14.344 1 98.12 12 ASP B C 1
ATOM 1735 O O . ASP B 1 12 ? -17.031 18.203 14.336 1 98.12 12 ASP B O 1
ATOM 1739 N N . TYR B 1 13 ? -19.016 17.953 13.297 1 98.44 13 TYR B N 1
ATOM 1740 C CA . TYR B 1 13 ? -18.547 18.406 12 1 98.44 13 TYR B CA 1
ATOM 1741 C C . TYR B 1 13 ? -17.875 19.781 12.109 1 98.44 13 TYR B C 1
ATOM 1743 O O . TYR B 1 13 ? -16.938 20.078 11.367 1 98.44 13 TYR B O 1
ATOM 1751 N N . GLY B 1 14 ? -18.297 20.609 12.977 1 98.69 14 GLY B N 1
ATOM 1752 C CA . GLY B 1 14 ? -17.766 21.953 13.086 1 98.69 14 GLY B CA 1
ATOM 1753 C C . GLY B 1 14 ? -16.609 22.078 14.062 1 98.69 14 GLY B C 1
ATOM 1754 O O . GLY B 1 14 ? -16.094 23.172 14.281 1 98.69 14 GLY B O 1
ATOM 1755 N N . ALA B 1 15 ? -16.156 20.953 14.633 1 98.69 15 ALA B N 1
ATOM 1756 C CA . ALA B 1 15 ? -15.242 20.938 15.773 1 98.69 15 ALA B CA 1
ATOM 1757 C C . ALA B 1 15 ? -13.852 21.391 15.359 1 98.69 15 ALA B C 1
ATOM 1759 O O . ALA B 1 15 ? -13.039 21.781 16.203 1 98.69 15 ALA B O 1
ATOM 1760 N N . LEU B 1 16 ? -13.531 21.344 14.062 1 98.69 16 LEU B N 1
ATOM 1761 C CA . LEU B 1 16 ? -12.172 21.641 13.617 1 98.69 16 LEU B CA 1
ATOM 1762 C C . LEU B 1 16 ? -12.07 23.094 13.148 1 98.69 16 LEU B C 1
ATOM 1764 O O . LEU B 1 16 ? -11.008 23.516 12.695 1 98.69 16 LEU B O 1
ATOM 1768 N N . GLU B 1 17 ? -13.188 23.797 13.242 1 98.56 17 GLU B N 1
ATOM 1769 C CA . GLU B 1 17 ? -13.148 25.203 12.883 1 98.56 17 GLU B CA 1
ATOM 1770 C C . GLU B 1 17 ? -12.211 25.984 13.805 1 98.56 17 GLU B C 1
ATOM 1772 O O . GLU B 1 17 ? -12.07 25.656 14.984 1 98.56 17 GLU B O 1
ATOM 1777 N N . PRO B 1 18 ? -11.539 26.969 13.227 1 98.5 18 PRO B N 1
ATOM 1778 C CA . PRO B 1 18 ? -11.719 27.562 11.898 1 98.5 18 PRO B CA 1
ATOM 1779 C C . PRO B 1 18 ? -10.828 26.922 10.836 1 98.5 18 PRO B C 1
ATOM 1781 O O . PRO B 1 18 ? -10.789 27.391 9.695 1 98.5 18 PRO B O 1
ATOM 1784 N N . HIS B 1 19 ? -10.133 25.953 11.141 1 98.75 19 HIS B N 1
ATOM 1785 C CA . HIS B 1 19 ? -9.109 25.422 10.242 1 98.75 19 HIS B CA 1
ATOM 1786 C C . HIS B 1 19 ? -9.727 24.578 9.133 1 98.75 19 HIS B C 1
ATOM 1788 O O . HIS B 1 19 ? -9.242 24.594 8 1 98.75 19 HIS B O 1
ATOM 1794 N N . ILE B 1 20 ? -10.75 23.797 9.406 1 98.69 20 ILE B N 1
ATOM 1795 C CA . ILE B 1 20 ? -11.57 23.078 8.445 1 98.69 20 ILE B CA 1
ATOM 1796 C C . ILE B 1 20 ? -13.047 23.297 8.758 1 98.69 20 ILE B C 1
ATOM 1798 O O . ILE B 1 20 ? -13.508 22.984 9.867 1 98.69 20 ILE B O 1
ATOM 1802 N N . SER B 1 21 ? -13.797 23.797 7.84 1 98.69 21 SER B N 1
ATOM 1803 C CA . SER B 1 21 ? -15.18 24.172 8.094 1 98.69 21 SER B CA 1
ATOM 1804 C C . SER B 1 21 ? -16.062 22.953 8.328 1 98.69 21 SER B C 1
ATOM 1806 O O . SER B 1 21 ? -15.781 21.875 7.789 1 98.69 21 SER B O 1
ATOM 1808 N N . GLY B 1 22 ? -17.094 23.125 9.062 1 98.69 22 GLY B N 1
ATOM 1809 C CA . GLY B 1 22 ? -18.047 22.047 9.305 1 98.69 22 GLY B CA 1
ATOM 1810 C C . GLY B 1 22 ? -18.703 21.531 8.039 1 98.69 22 GLY B C 1
ATOM 1811 O O . GLY B 1 22 ? -18.953 20.344 7.906 1 98.69 22 GLY B O 1
ATOM 1812 N N . GLN B 1 23 ? -18.938 22.438 7.125 1 98.75 23 GLN B N 1
ATOM 1813 C CA . GLN B 1 23 ? -19.547 22.047 5.855 1 98.75 23 GLN B CA 1
ATOM 1814 C C . GLN B 1 23 ? -18.641 21.078 5.098 1 98.75 23 GLN B C 1
ATOM 1816 O O . GLN B 1 23 ? -19.109 20.094 4.52 1 98.75 23 GLN B O 1
ATOM 1821 N N . ILE B 1 24 ? -17.359 21.344 5.07 1 98.81 24 ILE B N 1
ATOM 1822 C CA . ILE B 1 24 ? -16.406 20.469 4.422 1 98.81 24 ILE B CA 1
ATOM 1823 C C . ILE B 1 24 ? -16.438 19.094 5.082 1 98.81 24 ILE B C 1
ATOM 1825 O O . ILE B 1 24 ? -16.578 18.078 4.398 1 98.81 24 ILE B O 1
ATOM 1829 N N . ASN B 1 25 ? -16.375 19.062 6.387 1 98.75 25 ASN B N 1
ATOM 1830 C CA . ASN B 1 25 ? -16.344 17.781 7.09 1 98.75 25 ASN B CA 1
ATOM 1831 C C . ASN B 1 25 ? -17.625 16.984 6.879 1 98.75 25 ASN B C 1
ATOM 1833 O O . ASN B 1 25 ? -17.578 15.758 6.746 1 98.75 25 ASN B O 1
ATOM 1837 N N . GLU B 1 26 ? -18.703 17.688 6.875 1 98.75 26 GLU B N 1
ATOM 1838 C CA . GLU B 1 26 ? -19.984 17.016 6.68 1 98.75 26 GLU B CA 1
ATOM 1839 C C . GLU B 1 26 ? -20.047 16.344 5.309 1 98.75 26 GLU B C 1
ATOM 1841 O O . GLU B 1 26 ? -20.344 15.148 5.211 1 98.75 26 GLU B O 1
ATOM 1846 N N . LEU B 1 27 ? -19.797 17.078 4.246 1 98.88 27 LEU B N 1
ATOM 1847 C CA . LEU B 1 27 ? -19.828 16.531 2.896 1 98.88 27 LEU B CA 1
ATOM 1848 C C . LEU B 1 27 ? -18.75 15.469 2.709 1 98.88 27 LEU B C 1
ATOM 1850 O O . LEU B 1 27 ? -18.984 14.422 2.104 1 98.88 27 LEU B O 1
ATOM 1854 N N . HIS B 1 28 ? -17.562 15.789 3.236 1 98.88 28 HIS B N 1
ATOM 1855 C CA . HIS B 1 28 ? -16.406 14.914 3.146 1 98.88 28 HIS B CA 1
ATOM 1856 C C . HIS B 1 28 ? -16.703 13.547 3.768 1 98.88 28 HIS B C 1
ATOM 1858 O O . HIS B 1 28 ? -16.422 12.516 3.162 1 98.88 28 HIS B O 1
ATOM 1864 N N . HIS B 1 29 ? -17.297 13.531 4.922 1 98.75 29 HIS B N 1
ATOM 1865 C CA . HIS B 1 29 ? -17.609 12.312 5.668 1 98.75 29 HIS B CA 1
ATOM 1866 C C . HIS B 1 29 ? -18.891 11.664 5.164 1 98.75 29 HIS B C 1
ATOM 1868 O O . HIS B 1 29 ? -18.875 10.516 4.715 1 98.75 29 HIS B O 1
ATOM 1874 N N . SER B 1 30 ? -19.984 12.367 5.125 1 98.69 30 SER B N 1
ATOM 1875 C CA . SER B 1 30 ? -21.297 11.781 4.918 1 98.69 30 SER B CA 1
ATOM 1876 C C . SER B 1 30 ? -21.562 11.523 3.438 1 98.69 30 SER B C 1
ATOM 1878 O O . SER B 1 30 ? -22.484 10.781 3.086 1 98.69 30 SER B O 1
ATOM 1880 N N . LYS B 1 31 ? -20.828 12.141 2.525 1 98.75 31 LYS B N 1
ATOM 1881 C CA . LYS B 1 31 ? -21.031 11.93 1.096 1 98.75 31 LYS B CA 1
ATOM 1882 C C . LYS B 1 31 ? -19.828 11.234 0.458 1 98.75 31 LYS B C 1
ATOM 1884 O O . LYS B 1 31 ? -19.922 10.07 0.056 1 98.75 31 LYS B O 1
ATOM 1889 N N . HIS B 1 32 ? -18.672 11.914 0.432 1 98.81 32 HIS B N 1
ATOM 1890 C CA . HIS B 1 32 ? -17.516 11.367 -0.264 1 98.81 32 HIS B CA 1
ATOM 1891 C C . HIS B 1 32 ? -17.078 10.047 0.365 1 98.81 32 HIS B C 1
ATOM 1893 O O . HIS B 1 32 ? -16.969 9.031 -0.322 1 98.81 32 HIS B O 1
ATOM 1899 N N . HIS B 1 33 ? -16.766 10.047 1.677 1 98.88 33 HIS B N 1
ATOM 1900 C CA . HIS B 1 33 ? -16.359 8.805 2.332 1 98.88 33 HIS B CA 1
ATOM 1901 C C . HIS B 1 33 ? -17.438 7.738 2.207 1 98.88 33 HIS B C 1
ATOM 1903 O O . HIS B 1 33 ? -17.141 6.574 1.926 1 98.88 33 HIS B O 1
ATOM 1909 N N . ALA B 1 34 ? -18.688 8.141 2.389 1 98.88 34 ALA B N 1
ATOM 1910 C CA . ALA B 1 34 ? -19.797 7.207 2.242 1 98.88 34 ALA B CA 1
ATOM 1911 C C . ALA B 1 34 ? -19.797 6.562 0.859 1 98.88 34 ALA B C 1
ATOM 1913 O O . ALA B 1 34 ? -20.078 5.371 0.721 1 98.88 34 ALA B O 1
ATOM 1914 N N . THR B 1 35 ? -19.5 7.359 -0.144 1 98.88 35 THR B N 1
ATOM 1915 C CA . THR B 1 35 ? -19.469 6.852 -1.511 1 98.88 35 THR B CA 1
ATOM 1916 C C . THR B 1 35 ? -18.359 5.809 -1.672 1 98.88 35 THR B C 1
ATOM 1918 O O . THR B 1 35 ? -18.547 4.801 -2.355 1 98.88 35 THR B O 1
ATOM 1921 N N . TYR B 1 36 ? -17.234 6.043 -1.059 1 98.81 36 TYR B N 1
ATOM 1922 C CA . TYR B 1 36 ? -16.141 5.074 -1.138 1 98.81 36 TYR B CA 1
ATOM 1923 C C . TYR B 1 36 ? -16.516 3.775 -0.433 1 98.81 36 TYR B C 1
ATOM 1925 O O . TYR B 1 36 ? -16.172 2.688 -0.902 1 98.81 36 TYR B O 1
ATOM 1933 N N . VAL B 1 37 ? -17.188 3.895 0.732 1 98.81 37 VAL B N 1
ATOM 1934 C CA . VAL B 1 37 ? -17.656 2.717 1.458 1 98.81 37 VAL B CA 1
ATOM 1935 C C . VAL B 1 37 ? -18.609 1.905 0.577 1 98.81 37 VAL B C 1
ATOM 1937 O O . VAL B 1 37 ? -18.422 0.696 0.412 1 98.81 37 VAL B O 1
ATOM 1940 N N . LYS B 1 38 ? -19.594 2.57 0.03 1 98.81 38 LYS B N 1
ATOM 1941 C CA . LYS B 1 38 ? -20.547 1.907 -0.854 1 98.81 38 LYS B CA 1
ATOM 1942 C C . LYS B 1 38 ? -19.828 1.284 -2.055 1 98.81 38 LYS B C 1
ATOM 1944 O O . LYS B 1 38 ? -20.141 0.153 -2.441 1 98.81 38 LYS B O 1
ATOM 1949 N N . GLY B 1 39 ? -18.953 2.043 -2.656 1 98.81 39 GLY B N 1
ATOM 1950 C CA . GLY B 1 39 ? -18.219 1.549 -3.812 1 98.81 39 GLY B CA 1
ATOM 1951 C C . GLY B 1 39 ? -17.391 0.307 -3.514 1 98.81 39 GLY B C 1
ATOM 1952 O O . GLY B 1 39 ? -17.312 -0.604 -4.34 1 98.81 39 GLY B O 1
ATOM 1953 N N . ALA B 1 40 ? -16.734 0.284 -2.391 1 98.56 40 ALA B N 1
ATOM 1954 C CA . ALA B 1 40 ? -15.969 -0.888 -1.986 1 98.56 40 ALA B CA 1
ATOM 1955 C C . ALA B 1 40 ? -16.859 -2.111 -1.837 1 98.56 40 ALA B C 1
ATOM 1957 O O . ALA B 1 40 ? -16.547 -3.193 -2.334 1 98.56 40 ALA B O 1
ATOM 1958 N N . ASN B 1 41 ? -17.984 -1.921 -1.153 1 98.81 41 ASN B N 1
ATOM 1959 C CA . ASN B 1 41 ? -18.938 -3.014 -0.988 1 98.81 41 ASN B CA 1
ATOM 1960 C C . ASN B 1 41 ? -19.469 -3.502 -2.334 1 98.81 41 ASN B C 1
ATOM 1962 O O . ASN B 1 41 ? -19.578 -4.707 -2.559 1 98.81 41 ASN B O 1
ATOM 1966 N N . ASP B 1 42 ? -19.797 -2.576 -3.205 1 98.75 42 ASP B N 1
ATOM 1967 C CA . ASP B 1 42 ? -20.281 -2.938 -4.535 1 98.75 42 ASP B CA 1
ATOM 1968 C C . ASP B 1 42 ? -19.234 -3.746 -5.297 1 98.75 42 ASP B C 1
ATOM 1970 O O . ASP B 1 42 ? -19.562 -4.734 -5.957 1 98.75 42 ASP B O 1
ATOM 1974 N N . ALA B 1 43 ? -18 -3.309 -5.254 1 98.44 43 ALA B N 1
ATOM 1975 C CA . ALA B 1 43 ? -16.922 -3.998 -5.965 1 98.44 43 ALA B CA 1
ATOM 1976 C C . ALA B 1 43 ? -16.75 -5.418 -5.438 1 98.44 43 ALA B C 1
ATOM 1978 O O . ALA B 1 43 ? -16.578 -6.359 -6.219 1 98.44 43 ALA B O 1
ATOM 1979 N N . VAL B 1 44 ? -16.75 -5.582 -4.145 1 98 44 VAL B N 1
ATOM 1980 C CA . VAL B 1 44 ? -16.625 -6.898 -3.529 1 98 44 VAL B CA 1
ATOM 1981 C C . VAL B 1 44 ? -17.766 -7.797 -3.992 1 98 44 VAL B C 1
ATOM 1983 O O . VAL B 1 44 ? -17.547 -8.953 -4.355 1 98 44 VAL B O 1
ATOM 1986 N N . ALA B 1 45 ? -18.969 -7.254 -4.008 1 98.25 45 ALA B N 1
ATOM 1987 C CA . ALA B 1 45 ? -20.141 -8.016 -4.441 1 98.25 45 ALA B CA 1
ATOM 1988 C C . ALA B 1 45 ? -20.016 -8.445 -5.898 1 98.25 45 ALA B C 1
ATOM 1990 O O . ALA B 1 45 ? -20.359 -9.578 -6.25 1 98.25 45 ALA B O 1
ATOM 1991 N N . LYS B 1 46 ? -19.562 -7.578 -6.703 1 98.44 46 LYS B N 1
ATOM 1992 C CA . LYS B 1 46 ? -19.406 -7.887 -8.125 1 98.44 46 LYS B CA 1
ATOM 1993 C C . LYS B 1 46 ? -18.344 -8.969 -8.336 1 98.44 46 LYS B C 1
ATOM 1995 O O . LYS B 1 46 ? -18.484 -9.805 -9.234 1 98.44 46 LYS B O 1
ATOM 2000 N N . LEU B 1 47 ? -17.312 -8.953 -7.559 1 98.06 47 LEU B N 1
ATOM 2001 C CA . LEU B 1 47 ? -16.281 -9.984 -7.637 1 98.06 47 LEU B CA 1
ATOM 2002 C C . LEU B 1 47 ? -16.828 -11.328 -7.172 1 98.06 47 LEU B C 1
ATOM 2004 O O . LEU B 1 47 ? -16.516 -12.367 -7.754 1 98.06 47 LEU B O 1
ATOM 2008 N N . GLU B 1 48 ? -17.594 -11.281 -6.145 1 97.38 48 GLU B N 1
ATOM 2009 C CA . GLU B 1 48 ? -18.25 -12.492 -5.68 1 97.38 48 GLU B CA 1
ATOM 2010 C C . GLU B 1 48 ? -19.172 -13.078 -6.758 1 97.38 48 GLU B C 1
ATOM 2012 O O . GLU B 1 48 ? -19.172 -14.289 -6.98 1 97.38 48 GLU B O 1
ATOM 2017 N N . GLU B 1 49 ? -19.906 -12.227 -7.387 1 97.75 49 GLU B N 1
ATOM 2018 C CA . GLU B 1 49 ? -20.781 -12.656 -8.477 1 97.75 49 GLU B CA 1
ATOM 2019 C C . GLU B 1 49 ? -19.969 -13.258 -9.625 1 97.75 49 GLU B C 1
ATOM 2021 O O . GLU B 1 49 ? -20.375 -14.266 -10.203 1 97.75 49 GLU B O 1
ATOM 2026 N N . ALA B 1 50 ? -18.922 -12.609 -9.977 1 97.75 50 ALA B N 1
ATOM 2027 C CA . ALA B 1 50 ? -18.062 -13.102 -11.047 1 97.75 50 ALA B CA 1
ATOM 2028 C C . ALA B 1 50 ? -17.547 -14.5 -10.742 1 97.75 50 ALA B C 1
ATOM 2030 O O . ALA B 1 50 ? -17.547 -15.375 -11.617 1 97.75 50 ALA B O 1
ATOM 2031 N N . ARG B 1 51 ? -17.141 -14.781 -9.5 1 96.88 51 ARG B N 1
ATOM 2032 C CA . ARG B 1 51 ? -16.672 -16.094 -9.094 1 96.88 51 ARG B CA 1
ATOM 2033 C C . ARG B 1 51 ? -17.781 -17.141 -9.188 1 96.88 51 ARG B C 1
ATOM 2035 O O . ARG B 1 51 ? -17.562 -18.25 -9.656 1 96.88 51 ARG B O 1
ATOM 2042 N N . ALA B 1 52 ? -18.906 -16.734 -8.75 1 96.12 52 ALA B N 1
ATOM 2043 C CA . ALA B 1 52 ? -20.047 -17.641 -8.766 1 96.12 52 ALA B CA 1
ATOM 2044 C C . ALA B 1 52 ? -20.391 -18.062 -10.195 1 96.12 52 ALA B C 1
ATOM 2046 O O . ALA B 1 52 ? -20.766 -19.219 -10.438 1 96.12 52 ALA B O 1
ATOM 2047 N N . LYS B 1 53 ? -20.219 -17.172 -11.086 1 96.88 53 LYS B N 1
ATOM 2048 C CA . LYS B 1 53 ? -20.578 -17.422 -12.477 1 96.88 53 LYS B CA 1
ATOM 2049 C C . LYS B 1 53 ? -19.375 -17.938 -13.273 1 96.88 53 LYS B C 1
ATOM 2051 O O . LYS B 1 53 ? -19.484 -18.203 -14.469 1 96.88 53 LYS B O 1
ATOM 2056 N N . GLU B 1 54 ? -18.203 -17.938 -12.586 1 95.81 54 GLU B N 1
ATOM 2057 C CA . GLU B 1 54 ? -16.953 -18.328 -13.219 1 95.81 54 GLU B CA 1
ATOM 2058 C C . GLU B 1 54 ? -16.688 -17.484 -14.469 1 95.81 54 GLU B C 1
ATOM 2060 O O . GLU B 1 54 ? -16.297 -18.016 -15.508 1 95.81 54 GLU B O 1
ATOM 2065 N N . ASP B 1 55 ? -17.016 -16.266 -14.43 1 97 55 ASP B N 1
ATOM 2066 C CA . ASP B 1 55 ? -16.812 -15.281 -15.492 1 97 55 ASP B CA 1
ATOM 2067 C C . ASP B 1 55 ? -16.047 -14.062 -14.984 1 97 55 ASP B C 1
ATOM 2069 O O . ASP B 1 55 ? -16.625 -13.156 -14.391 1 97 55 ASP B O 1
ATOM 2073 N N . HIS B 1 56 ? -14.742 -14.039 -15.344 1 97.25 56 HIS B N 1
ATOM 2074 C CA . HIS B 1 56 ? -13.883 -12.961 -14.883 1 97.25 56 HIS B CA 1
ATOM 2075 C C . HIS B 1 56 ? -13.617 -11.953 -16 1 97.25 56 HIS B C 1
ATOM 2077 O O . HIS B 1 56 ? -12.594 -11.266 -16 1 97.25 56 HIS B O 1
ATOM 2083 N N . SER B 1 57 ? -14.523 -11.781 -16.969 1 97.44 57 SER B N 1
ATOM 2084 C CA . SER B 1 57 ? -14.328 -10.898 -18.109 1 97.44 57 SER B CA 1
ATOM 2085 C C . SER B 1 57 ? -14.242 -9.438 -17.688 1 97.44 57 SER B C 1
ATOM 2087 O O . SER B 1 57 ? -13.648 -8.617 -18.375 1 97.44 57 SER B O 1
ATOM 2089 N N . ALA B 1 58 ? -14.836 -9.148 -16.5 1 97.56 58 ALA B N 1
ATOM 2090 C CA . ALA B 1 58 ? -14.836 -7.773 -16.016 1 97.56 58 ALA B CA 1
ATOM 2091 C C . ALA B 1 58 ? -13.82 -7.59 -14.883 1 97.56 58 ALA B C 1
ATOM 2093 O O . ALA B 1 58 ? -13.953 -6.676 -14.062 1 97.56 58 ALA B O 1
ATOM 2094 N N . ILE B 1 59 ? -12.828 -8.406 -14.812 1 97.75 59 ILE B N 1
ATOM 2095 C CA . ILE B 1 59 ? -11.914 -8.43 -13.68 1 97.75 59 ILE B CA 1
ATOM 2096 C C . ILE B 1 59 ? -11.164 -7.098 -13.602 1 97.75 59 ILE B C 1
ATOM 2098 O O . ILE B 1 59 ? -10.953 -6.562 -12.508 1 97.75 59 ILE B O 1
ATOM 2102 N N . LEU B 1 60 ? -10.766 -6.484 -14.695 1 96.88 60 LEU B N 1
ATOM 2103 C CA . LEU B 1 60 ? -10.062 -5.211 -14.711 1 96.88 60 LEU B CA 1
ATOM 2104 C C . LEU B 1 60 ? -10.891 -4.121 -14.039 1 96.88 60 LEU B C 1
ATOM 2106 O O . LEU B 1 60 ? -10.398 -3.42 -13.156 1 96.88 60 LEU B O 1
ATOM 2110 N N . LEU B 1 61 ? -12.094 -4.059 -14.469 1 97.62 61 LEU B N 1
ATOM 2111 C CA . LEU B 1 61 ? -12.984 -3.033 -13.945 1 97.62 61 LEU B CA 1
ATOM 2112 C C . LEU B 1 61 ? -13.227 -3.23 -12.453 1 97.62 61 LEU B C 1
ATOM 2114 O O . LEU B 1 61 ? -13.141 -2.281 -11.672 1 97.62 61 LEU B O 1
ATOM 2118 N N . ASN B 1 62 ? -13.562 -4.469 -12.039 1 97.94 62 ASN B N 1
ATOM 2119 C CA . ASN B 1 62 ? -13.906 -4.746 -10.648 1 97.94 62 ASN B CA 1
ATOM 2120 C C . ASN B 1 62 ? -12.703 -4.555 -9.727 1 97.94 62 ASN B C 1
ATOM 2122 O O . ASN B 1 62 ? -12.852 -4.062 -8.609 1 97.94 62 ASN B O 1
ATOM 2126 N N . GLU B 1 63 ? -11.562 -4.93 -10.172 1 97.44 63 GLU B N 1
ATOM 2127 C CA . GLU B 1 63 ? -10.352 -4.746 -9.375 1 97.44 63 GLU B CA 1
ATOM 2128 C C . GLU B 1 63 ? -10 -3.268 -9.242 1 97.44 63 GLU B C 1
ATOM 2130 O O . GLU B 1 63 ? -9.547 -2.82 -8.188 1 97.44 63 GLU B O 1
ATOM 2135 N N . LYS B 1 64 ? -10.117 -2.549 -10.336 1 97.62 64 LYS B N 1
ATOM 2136 C CA . LYS B 1 64 ? -9.875 -1.109 -10.273 1 97.62 64 LYS B CA 1
ATOM 2137 C C . LYS B 1 64 ? -10.836 -0.432 -9.305 1 97.62 64 LYS B C 1
ATOM 2139 O O . LYS B 1 64 ? -10.422 0.396 -8.484 1 97.62 64 LYS B O 1
ATOM 2144 N N . ASN B 1 65 ? -12.117 -0.771 -9.406 1 98.44 65 ASN B N 1
ATOM 2145 C CA . ASN B 1 65 ? -13.117 -0.201 -8.508 1 98.44 65 ASN B CA 1
ATOM 2146 C C . ASN B 1 65 ? -12.844 -0.581 -7.055 1 98.44 65 ASN B C 1
ATOM 2148 O O . ASN B 1 65 ? -12.992 0.249 -6.156 1 98.44 65 ASN B O 1
ATOM 2152 N N . LEU B 1 66 ? -12.5 -1.848 -6.828 1 98.31 66 LEU B N 1
ATOM 2153 C CA . LEU B 1 66 ? -12.188 -2.281 -5.473 1 98.31 66 LEU B CA 1
ATOM 2154 C C . LEU B 1 66 ? -11.016 -1.491 -4.906 1 98.31 66 LEU B C 1
ATOM 2156 O O . LEU B 1 66 ? -11.109 -0.929 -3.812 1 98.31 66 LEU B O 1
ATOM 2160 N N . ALA B 1 67 ? -9.922 -1.421 -5.66 1 97.94 67 ALA B N 1
ATOM 2161 C CA . ALA B 1 67 ? -8.719 -0.742 -5.191 1 97.94 67 ALA B CA 1
ATOM 2162 C C . ALA B 1 67 ? -9 0.724 -4.879 1 97.94 67 ALA B C 1
ATOM 2164 O O . ALA B 1 67 ? -8.617 1.223 -3.814 1 97.94 67 ALA B O 1
ATOM 2165 N N . PHE B 1 68 ? -9.688 1.403 -5.727 1 98.38 68 PHE B N 1
ATOM 2166 C CA . PHE B 1 68 ? -9.945 2.83 -5.582 1 98.38 68 PHE B CA 1
ATOM 2167 C C . PHE B 1 68 ? -10.828 3.1 -4.367 1 98.38 68 PHE B C 1
ATOM 2169 O O . PHE B 1 68 ? -10.484 3.916 -3.512 1 98.38 68 PHE B O 1
ATOM 2176 N N . ASN B 1 69 ? -11.922 2.359 -4.336 1 98.69 69 ASN B N 1
ATOM 2177 C CA . ASN B 1 69 ? -12.906 2.654 -3.303 1 98.69 69 ASN B CA 1
ATOM 2178 C C . ASN B 1 69 ? -12.453 2.164 -1.932 1 98.69 69 ASN B C 1
ATOM 2180 O O . ASN B 1 69 ? -12.688 2.826 -0.919 1 98.69 69 ASN B O 1
ATOM 2184 N N . LEU B 1 70 ? -11.836 1.029 -1.887 1 98.5 70 LEU B N 1
ATOM 2185 C CA . LEU B 1 70 ? -11.32 0.546 -0.613 1 98.5 70 LEU B CA 1
ATOM 2186 C C . LEU B 1 70 ? -10.203 1.457 -0.101 1 98.5 70 LEU B C 1
ATOM 2188 O O . LEU B 1 70 ? -10.148 1.759 1.094 1 98.5 70 LEU B O 1
ATOM 2192 N N . ALA B 1 71 ? -9.312 1.86 -0.982 1 98.38 71 ALA B N 1
ATOM 2193 C CA . ALA B 1 71 ? -8.266 2.795 -0.583 1 98.38 71 ALA B CA 1
ATOM 2194 C C . ALA B 1 71 ? -8.859 4.098 -0.06 1 98.38 71 ALA B C 1
ATOM 2196 O O . ALA B 1 71 ? -8.391 4.645 0.94 1 98.38 71 ALA B O 1
ATOM 2197 N N . GLY B 1 72 ? -9.836 4.594 -0.785 1 98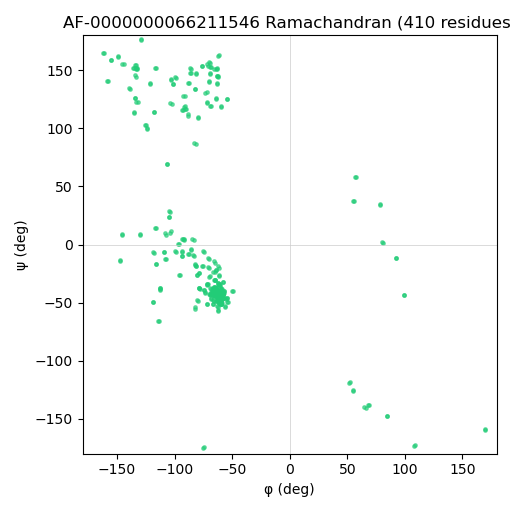.62 72 GLY B N 1
ATOM 2198 C CA . GLY B 1 72 ? -10.539 5.766 -0.283 1 98.62 72 GLY B CA 1
ATOM 2199 C C . GLY B 1 72 ? -11.094 5.57 1.115 1 98.62 72 GLY B C 1
ATOM 2200 O O . GLY B 1 72 ? -10.977 6.457 1.963 1 98.62 72 GLY B O 1
ATOM 2201 N N . HIS B 1 73 ? -11.727 4.449 1.324 1 98.75 73 HIS B N 1
ATOM 2202 C CA . HIS B 1 73 ? -12.289 4.117 2.629 1 98.75 73 HIS B CA 1
ATOM 2203 C C . HIS B 1 73 ? -11.195 4.031 3.691 1 98.75 73 HIS B C 1
ATOM 2205 O O . HIS B 1 73 ? -11.312 4.637 4.758 1 98.75 73 HIS B O 1
ATOM 2211 N N . VAL B 1 74 ? -10.148 3.35 3.391 1 98.06 74 VAL B N 1
ATOM 2212 C CA . VAL B 1 74 ? -9.039 3.143 4.312 1 98.06 74 VAL B CA 1
ATOM 2213 C C . VAL B 1 74 ? -8.414 4.488 4.684 1 98.06 74 VAL B C 1
ATOM 2215 O O . VAL B 1 74 ? -8.266 4.805 5.867 1 98.06 74 VAL B O 1
ATOM 2218 N N . ASN B 1 75 ? -8.094 5.305 3.68 1 98.56 75 ASN B N 1
ATOM 2219 C CA . ASN B 1 75 ? -7.449 6.59 3.918 1 98.56 75 ASN B CA 1
ATOM 2220 C C . ASN B 1 75 ? -8.305 7.488 4.809 1 98.56 75 ASN B C 1
ATOM 2222 O O . ASN B 1 75 ? -7.789 8.117 5.738 1 98.56 75 ASN B O 1
ATOM 2226 N N . HIS B 1 76 ? -9.578 7.496 4.5 1 98.75 76 HIS B N 1
ATOM 2227 C CA . HIS B 1 76 ? -10.453 8.391 5.25 1 98.75 76 HIS B CA 1
ATOM 2228 C C . HIS B 1 76 ? -10.664 7.887 6.672 1 98.75 76 HIS B C 1
ATOM 2230 O O . HIS B 1 76 ? -10.812 8.688 7.602 1 98.75 76 HIS B O 1
ATOM 2236 N N . THR B 1 77 ? -10.711 6.57 6.816 1 98.38 77 THR B N 1
ATOM 2237 C CA . THR B 1 77 ? -10.82 6.012 8.156 1 98.38 77 THR B CA 1
ATOM 2238 C C . THR B 1 77 ? -9.633 6.449 9.023 1 98.38 77 THR B C 1
ATOM 2240 O O . THR B 1 77 ? -9.797 6.73 10.211 1 98.38 77 THR B O 1
ATOM 2243 N N . ILE B 1 78 ? -8.469 6.527 8.508 1 98.25 78 ILE B N 1
ATOM 2244 C CA . ILE B 1 78 ? -7.281 7.008 9.203 1 98.25 78 ILE B CA 1
ATOM 2245 C C . ILE B 1 78 ? -7.355 8.523 9.359 1 98.25 78 ILE B C 1
ATOM 2247 O O . ILE B 1 78 ? -7.074 9.055 10.438 1 98.25 78 ILE B O 1
ATOM 2251 N N . TRP B 1 79 ? -7.801 9.242 8.336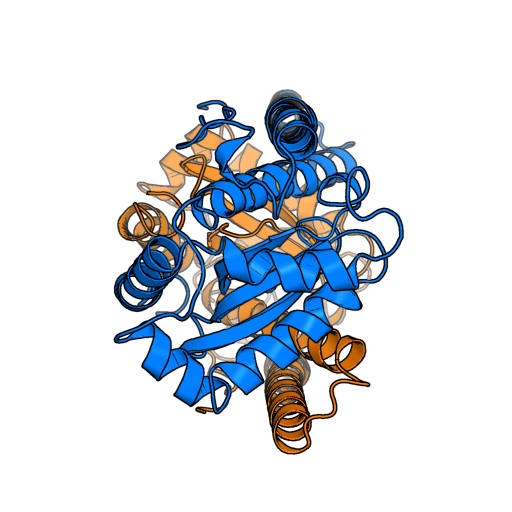 1 98.5 79 TRP B N 1
ATOM 2252 C CA . TRP B 1 79 ? -7.883 10.695 8.258 1 98.5 79 TRP B CA 1
ATOM 2253 C C . TRP B 1 79 ? -8.664 11.258 9.445 1 98.5 79 TRP B C 1
ATOM 2255 O O . TRP B 1 79 ? -8.188 12.172 10.133 1 98.5 79 TRP B O 1
ATOM 2265 N N . TRP B 1 80 ? -9.797 10.688 9.68 1 98.69 80 TRP B N 1
ATOM 2266 C CA . TRP B 1 80 ? -10.664 11.227 10.727 1 98.69 80 TRP B CA 1
ATOM 2267 C C . TRP B 1 80 ? -10.023 11.078 12.102 1 98.69 80 TRP B C 1
ATOM 2269 O O . TRP B 1 80 ? -10.258 11.891 12.992 1 98.69 80 TRP B O 1
ATOM 2279 N N . LYS B 1 81 ? -9.219 10.047 12.258 1 98.38 81 LYS B N 1
ATOM 2280 C CA . LYS B 1 81 ? -8.539 9.82 13.531 1 98.38 81 LYS B CA 1
ATOM 2281 C C . LYS B 1 81 ? -7.297 10.695 13.656 1 98.38 81 LYS B C 1
ATOM 2283 O O . LYS B 1 81 ? -6.898 11.055 14.766 1 98.38 81 LYS B O 1
ATOM 2288 N N . ASN B 1 82 ? -6.719 11.07 12.539 1 98.62 82 ASN B N 1
ATOM 2289 C CA . ASN B 1 82 ? -5.52 11.898 12.5 1 98.62 82 ASN B CA 1
ATOM 2290 C C . ASN B 1 82 ? -5.836 13.352 12.828 1 98.62 82 ASN B C 1
ATOM 2292 O O . ASN B 1 82 ? -4.926 14.18 12.961 1 98.62 82 ASN B O 1
ATOM 2296 N N . LEU B 1 83 ? -7.09 13.664 12.977 1 98.75 83 LEU B N 1
ATOM 2297 C CA . LEU B 1 83 ? -7.512 15.031 13.258 1 98.75 83 LEU B CA 1
ATOM 2298 C C . LEU B 1 83 ? -8.188 15.125 14.617 1 98.75 83 LEU B C 1
ATOM 2300 O O . LEU B 1 83 ? -8.797 14.164 15.078 1 98.75 83 LEU B O 1
ATOM 2304 N N . SER B 1 84 ? -8.086 16.297 15.203 1 98.31 84 SER B N 1
ATOM 2305 C CA . SER B 1 84 ? -8.711 16.547 16.5 1 98.31 84 SER B CA 1
ATOM 2306 C C . SER B 1 84 ? -8.922 18.031 16.734 1 98.31 84 SER B C 1
ATOM 2308 O O . SER B 1 84 ? -8.07 18.844 16.375 1 98.31 84 SER B O 1
ATOM 2310 N N . PRO B 1 85 ? -10.07 18.391 17.344 1 97.88 85 PRO B N 1
ATOM 2311 C CA . PRO B 1 85 ? -10.258 19.797 17.719 1 97.88 85 PRO B CA 1
ATOM 2312 C C . PRO B 1 85 ? -9.219 20.281 18.734 1 97.88 85 PRO B C 1
ATOM 2314 O O . PRO B 1 85 ? -9.031 21.484 18.906 1 97.88 85 PRO B O 1
ATOM 2317 N N . ASN B 1 86 ? -8.562 19.375 19.406 1 97.31 86 ASN B N 1
ATOM 2318 C CA . ASN B 1 86 ? -7.523 19.703 20.375 1 97.31 86 ASN B CA 1
ATOM 2319 C C . ASN B 1 86 ? -6.129 19.438 19.812 1 97.31 86 ASN B C 1
ATOM 2321 O O . ASN B 1 86 ? -5.16 19.328 20.578 1 97.31 86 ASN B O 1
ATOM 2325 N N . GLY B 1 87 ? -6.168 19.188 18.562 1 97 87 GLY B N 1
ATOM 2326 C CA . GLY B 1 87 ? -4.902 18.875 17.922 1 97 87 GLY B CA 1
ATOM 2327 C C . GLY B 1 87 ? -4.012 20.078 17.703 1 97 87 GLY B C 1
ATOM 2328 O O . GLY B 1 87 ? -4.32 21.172 18.188 1 97 87 GLY B O 1
ATOM 2329 N N . GLY B 1 88 ? -2.922 19.766 17 1 96.81 88 GLY B N 1
ATOM 2330 C CA . GLY B 1 88 ? -1.954 20.797 16.703 1 96.81 88 GLY B CA 1
ATOM 2331 C C . GLY B 1 88 ? -0.663 20.672 17.484 1 96.81 88 GLY B C 1
ATOM 2332 O O . GLY B 1 88 ? -0.383 19.609 18.047 1 96.81 88 GLY B O 1
ATOM 2333 N N . ASP B 1 89 ? 0.19 21.656 17.344 1 94.62 89 ASP B N 1
ATOM 2334 C CA . ASP B 1 89 ? 1.521 21.688 17.953 1 94.62 89 ASP B CA 1
ATOM 2335 C C . ASP B 1 89 ? 2.43 20.641 17.297 1 94.62 89 ASP B C 1
ATOM 2337 O O . ASP B 1 89 ? 2.473 20.516 16.078 1 94.62 89 ASP B O 1
ATOM 2341 N N . LYS B 1 90 ? 3.264 19.906 18.219 1 97.19 90 LYS B N 1
ATOM 2342 C CA . LYS B 1 90 ? 4.25 18.938 17.734 1 97.19 90 LYS B CA 1
ATOM 2343 C C . LYS B 1 90 ? 4.156 17.625 18.516 1 97.19 90 LYS B C 1
ATOM 2345 O O . LYS B 1 90 ? 3.664 17.609 19.641 1 97.19 90 LYS B O 1
ATOM 2350 N N . PRO B 1 91 ? 4.551 16.594 17.766 1 97.62 91 PRO B N 1
ATOM 2351 C CA . PRO B 1 91 ? 4.633 15.352 18.547 1 97.62 91 PRO B CA 1
ATOM 2352 C C . PRO B 1 91 ? 5.66 15.43 19.672 1 97.62 91 PRO B C 1
ATOM 2354 O O . PRO B 1 91 ? 6.504 16.328 19.688 1 97.62 91 PRO B O 1
ATOM 2357 N N . THR B 1 92 ? 5.566 14.547 20.641 1 96.81 92 THR B N 1
ATOM 2358 C CA . THR B 1 92 ? 6.52 14.43 21.734 1 96.81 92 THR B CA 1
ATOM 2359 C C . THR B 1 92 ? 6.996 12.984 21.891 1 96.81 92 THR B C 1
ATOM 2361 O O . THR B 1 92 ? 6.613 12.117 21.109 1 96.81 92 THR B O 1
ATOM 2364 N N . GLY B 1 93 ? 7.887 12.758 22.75 1 97.19 93 GLY B N 1
ATOM 2365 C CA . GLY B 1 93 ? 8.297 11.406 23.094 1 97.19 93 GLY B CA 1
ATOM 2366 C C . GLY B 1 93 ? 8.984 10.688 21.938 1 97.19 93 GLY B C 1
ATOM 2367 O O . GLY B 1 93 ? 9.797 11.273 21.234 1 97.19 93 GLY B O 1
ATOM 2368 N N . GLU B 1 94 ? 8.672 9.43 21.812 1 98 94 GLU B N 1
ATOM 2369 C CA . GLU B 1 94 ? 9.375 8.539 20.891 1 98 94 GLU B CA 1
ATOM 2370 C C . GLU B 1 94 ? 9.156 8.961 19.453 1 98 94 GLU B C 1
ATOM 2372 O O . GLU B 1 94 ? 10.07 8.883 18.625 1 98 94 GLU B O 1
ATOM 2377 N N . LEU B 1 95 ? 7.945 9.398 19.125 1 98.38 95 LEU B N 1
ATOM 2378 C CA . LEU B 1 95 ? 7.68 9.82 17.75 1 98.38 95 LEU B CA 1
ATOM 2379 C C . LEU B 1 95 ? 8.477 11.078 17.406 1 98.38 95 LEU B C 1
ATOM 2381 O O . LEU B 1 95 ? 9.023 11.18 16.312 1 98.38 95 LEU B O 1
ATOM 2385 N N . ALA B 1 96 ? 8.516 12.023 18.281 1 98.38 96 ALA B N 1
ATOM 2386 C CA . ALA B 1 96 ? 9.305 13.234 18.062 1 98.38 96 ALA B CA 1
ATOM 2387 C C . ALA B 1 96 ? 10.766 12.891 17.781 1 98.38 96 ALA B C 1
ATOM 2389 O O . ALA B 1 96 ? 11.375 13.445 16.859 1 98.38 96 ALA B O 1
ATOM 2390 N N . ALA B 1 97 ? 11.32 12.016 18.578 1 98.38 97 ALA B N 1
ATOM 2391 C CA . ALA B 1 97 ? 12.703 11.594 18.406 1 98.38 97 ALA B CA 1
ATOM 2392 C C . ALA B 1 97 ? 12.906 10.898 17.062 1 98.38 97 ALA B C 1
ATOM 2394 O O . ALA B 1 97 ? 13.906 11.125 16.391 1 98.38 97 ALA B O 1
ATOM 2395 N N . ALA B 1 98 ? 11.961 10.062 16.719 1 98.38 98 ALA B N 1
ATOM 2396 C CA . ALA B 1 98 ? 12.047 9.344 15.445 1 98.38 98 ALA B CA 1
ATOM 2397 C C . ALA B 1 98 ? 12 10.305 14.258 1 98.38 98 ALA B C 1
ATOM 2399 O O . ALA B 1 98 ? 12.719 10.117 13.273 1 98.38 98 ALA B O 1
ATOM 2400 N N . ILE B 1 99 ? 11.117 11.273 14.32 1 98.56 99 ILE B N 1
ATOM 2401 C CA . ILE B 1 99 ? 11.008 12.273 13.266 1 98.56 99 ILE B CA 1
ATOM 2402 C C . ILE B 1 99 ? 12.312 13.055 13.148 1 98.56 99 ILE B C 1
ATOM 2404 O O . ILE B 1 99 ? 12.82 13.273 12.047 1 98.56 99 ILE B O 1
ATOM 2408 N N . ALA B 1 100 ? 12.828 13.453 14.234 1 97.88 100 ALA B N 1
ATOM 2409 C CA . ALA B 1 100 ? 14.102 14.172 14.219 1 97.88 100 ALA B CA 1
ATOM 2410 C C . ALA B 1 100 ? 15.211 13.312 13.625 1 97.88 100 ALA B C 1
ATOM 2412 O O . ALA B 1 100 ? 16.062 13.812 12.875 1 97.88 100 ALA B O 1
ATOM 2413 N N . ASP B 1 101 ? 15.266 12.117 14 1 97.44 101 ASP B N 1
ATOM 2414 C CA . ASP B 1 101 ? 16.281 11.195 13.492 1 97.44 101 ASP B CA 1
ATOM 2415 C C . ASP B 1 101 ? 16.141 10.992 11.984 1 97.44 101 ASP B C 1
ATOM 2417 O O . ASP B 1 101 ? 17.125 10.977 11.258 1 97.44 101 ASP B O 1
ATOM 2421 N N . ALA B 1 102 ? 14.93 10.852 11.547 1 97.81 102 ALA B N 1
ATOM 2422 C CA . ALA B 1 102 ? 14.68 10.5 10.148 1 97.81 102 ALA B CA 1
ATOM 2423 C C . ALA B 1 102 ? 14.82 11.727 9.242 1 97.81 102 ALA B C 1
ATOM 2425 O O . ALA B 1 102 ? 15.289 11.609 8.109 1 97.81 102 ALA B O 1
ATOM 2426 N N . PHE B 1 103 ? 14.383 12.836 9.758 1 98.25 103 PHE B N 1
ATOM 2427 C CA . PHE B 1 103 ? 14.242 13.977 8.859 1 98.25 103 PHE B CA 1
ATOM 2428 C C . PHE B 1 103 ? 15.141 15.125 9.305 1 98.25 103 PHE B C 1
ATOM 2430 O O . PHE B 1 103 ? 15.258 16.141 8.609 1 98.25 103 PHE B O 1
ATOM 2437 N N . GLY B 1 104 ? 15.805 15.016 10.461 1 97.44 104 GLY B N 1
ATOM 2438 C CA . GLY B 1 104 ? 16.688 16.031 10.984 1 97.44 104 GLY B CA 1
ATOM 2439 C C . GLY B 1 104 ? 16.031 16.906 12.039 1 97.44 104 GLY B C 1
ATOM 2440 O O . GLY B 1 104 ? 16.656 17.266 13.039 1 97.44 104 GLY B O 1
ATOM 2441 N N . SER B 1 105 ? 14.82 17.328 11.82 1 97.31 105 SER B N 1
ATOM 2442 C CA . SER B 1 105 ? 14.008 18.094 12.75 1 97.31 105 SER B CA 1
ATOM 2443 C C . SER B 1 105 ? 12.531 18.031 12.375 1 97.31 105 SER B C 1
ATOM 2445 O O . SER B 1 105 ? 12.18 17.609 11.273 1 97.31 105 SER B O 1
ATOM 2447 N N . PHE B 1 106 ? 11.719 18.438 13.344 1 98.06 106 PHE B N 1
ATOM 2448 C CA . PHE B 1 106 ? 10.289 18.516 13.055 1 98.06 106 PHE B CA 1
ATOM 2449 C C . PHE B 1 106 ? 10.023 19.531 11.938 1 98.06 106 PHE B C 1
ATOM 2451 O O . PHE B 1 106 ? 9.172 19.297 11.078 1 98.06 106 PHE B O 1
ATOM 2458 N N . ASP B 1 107 ? 10.734 20.656 11.961 1 97.62 107 ASP B N 1
ATOM 2459 C CA . ASP B 1 107 ? 10.547 21.688 10.945 1 97.62 107 ASP B CA 1
ATOM 2460 C C . ASP B 1 107 ? 10.914 21.172 9.555 1 97.62 107 ASP B C 1
ATOM 2462 O O . ASP B 1 107 ? 10.227 21.469 8.578 1 97.62 107 ASP B O 1
ATOM 2466 N N . LYS B 1 108 ? 11.969 20.453 9.5 1 97.88 108 LYS B N 1
ATOM 2467 C CA . LYS B 1 108 ? 12.383 19.859 8.227 1 97.88 108 LYS B CA 1
ATOM 2468 C C . LYS B 1 108 ? 11.383 18.812 7.746 1 97.88 108 LYS B C 1
ATOM 2470 O O . LYS B 1 108 ? 11.102 18.719 6.551 1 97.88 108 LYS B O 1
ATOM 2475 N N . PHE B 1 109 ? 10.922 18.047 8.695 1 98.5 109 PHE B N 1
ATOM 2476 C CA . PHE B 1 109 ? 9.852 17.109 8.398 1 98.5 109 PHE B CA 1
ATOM 2477 C C . PHE B 1 109 ? 8.641 17.828 7.812 1 98.5 109 PHE B C 1
ATOM 2479 O O . PHE B 1 109 ? 8.164 17.469 6.734 1 98.5 109 PHE B O 1
ATOM 2486 N N . ARG B 1 110 ? 8.164 18.797 8.461 1 98.12 110 ARG B N 1
ATOM 2487 C CA . ARG B 1 110 ? 6.977 19.547 8.039 1 98.12 110 ARG B CA 1
ATOM 2488 C C . ARG B 1 110 ? 7.176 20.172 6.66 1 98.12 110 ARG B C 1
ATOM 2490 O O . ARG B 1 110 ? 6.258 20.172 5.84 1 98.12 110 ARG B O 1
ATOM 2497 N N . ALA B 1 111 ? 8.359 20.688 6.449 1 98.31 111 ALA B N 1
ATOM 2498 C CA . ALA B 1 111 ? 8.648 21.328 5.164 1 98.31 111 ALA B CA 1
ATOM 2499 C C . ALA B 1 111 ? 8.547 20.312 4.023 1 98.31 111 ALA B C 1
ATOM 2501 O O . ALA B 1 111 ? 7.93 20.594 2.992 1 98.31 111 ALA B O 1
ATOM 2502 N N . GLN B 1 112 ? 9.18 19.219 4.191 1 98.62 112 GLN B N 1
ATOM 2503 C CA . GLN B 1 112 ? 9.109 18.188 3.162 1 98.62 112 GLN B CA 1
ATOM 2504 C C . GLN B 1 112 ? 7.676 17.672 2.986 1 98.62 112 GLN B C 1
ATOM 2506 O O . GLN B 1 112 ? 7.223 17.469 1.86 1 98.62 112 GLN B O 1
ATOM 2511 N N . PHE B 1 113 ? 6.992 17.422 4.074 1 98.75 113 PHE B N 1
ATOM 2512 C CA . PHE B 1 113 ? 5.609 16.953 4.043 1 98.75 113 PHE B CA 1
ATOM 2513 C C . PHE B 1 113 ? 4.719 17.953 3.314 1 98.75 113 PHE B C 1
ATOM 2515 O O . PHE B 1 113 ? 3.895 17.562 2.484 1 98.75 113 PHE B O 1
ATOM 2522 N N . HIS B 1 114 ? 4.91 19.203 3.6 1 98.19 114 HIS B N 1
ATOM 2523 C CA . HIS B 1 114 ? 4.18 20.281 2.941 1 98.19 114 HIS B CA 1
ATOM 2524 C C . HIS B 1 114 ? 4.438 20.297 1.439 1 98.19 114 HIS B C 1
ATOM 2526 O O . HIS B 1 114 ? 3.508 20.422 0.644 1 98.19 114 HIS B O 1
ATOM 2532 N N . ALA B 1 115 ? 5.668 20.203 1.098 1 98.5 115 ALA B N 1
ATOM 2533 C CA . ALA B 1 115 ? 6.02 20.156 -0.32 1 98.5 115 ALA B CA 1
ATOM 2534 C C . ALA B 1 115 ? 5.352 18.984 -1.021 1 98.5 115 ALA B C 1
ATOM 2536 O O . ALA B 1 115 ? 4.797 19.125 -2.109 1 98.5 115 ALA B O 1
ATOM 2537 N N . ALA B 1 116 ? 5.418 17.781 -0.405 1 98.44 116 ALA B N 1
ATOM 2538 C CA . ALA B 1 116 ? 4.77 16.609 -0.964 1 98.44 116 ALA B CA 1
ATOM 2539 C C . ALA B 1 116 ? 3.27 16.828 -1.141 1 98.44 116 ALA B C 1
ATOM 2541 O O . ALA B 1 116 ? 2.697 16.469 -2.17 1 98.44 116 ALA B O 1
ATOM 2542 N N . ALA B 1 117 ? 2.674 17.438 -0.182 1 98.62 117 ALA B N 1
ATOM 2543 C CA . ALA B 1 117 ? 1.23 17.656 -0.176 1 98.62 117 ALA B CA 1
ATOM 2544 C C . ALA B 1 117 ? 0.824 18.641 -1.263 1 98.62 117 ALA B C 1
ATOM 2546 O O . ALA B 1 117 ? -0.11 18.391 -2.027 1 98.62 117 ALA B O 1
ATOM 2547 N N . THR B 1 118 ? 1.499 19.719 -1.377 1 98.12 118 THR B N 1
ATOM 2548 C CA . THR B 1 118 ? 1.021 20.844 -2.16 1 98.12 118 THR B CA 1
ATOM 2549 C C . THR B 1 118 ? 1.438 20.719 -3.621 1 98.12 118 THR B C 1
ATOM 2551 O O . THR B 1 118 ? 0.953 21.453 -4.484 1 98.12 118 THR B O 1
ATOM 2554 N N . THR B 1 119 ? 2.264 19.75 -3.916 1 97.81 119 THR B N 1
ATOM 2555 C CA . THR B 1 119 ? 2.695 19.578 -5.301 1 97.81 119 THR B CA 1
ATOM 2556 C C . THR B 1 119 ? 2.051 18.359 -5.926 1 97.81 119 THR B C 1
ATOM 2558 O O . THR B 1 119 ? 2.422 17.938 -7.031 1 97.81 119 THR B O 1
ATOM 2561 N N . VAL B 1 120 ? 1.116 17.734 -5.273 1 97.12 120 VAL B N 1
ATOM 2562 C CA . VAL B 1 120 ? 0.372 16.625 -5.867 1 97.12 120 VAL B CA 1
ATOM 2563 C C . VAL B 1 120 ? -0.242 17.078 -7.195 1 97.12 120 VAL B C 1
ATOM 2565 O O . VAL B 1 120 ? -0.918 18.109 -7.258 1 97.12 120 VAL B O 1
ATOM 2568 N N . GLN B 1 121 ? 0.043 16.359 -8.211 1 94.81 121 GLN B N 1
ATOM 2569 C CA . GLN B 1 121 ? -0.579 16.594 -9.508 1 94.81 121 GLN B CA 1
ATOM 2570 C C . GLN B 1 121 ? -1.888 15.82 -9.641 1 94.81 121 GLN B C 1
ATOM 2572 O O . GLN B 1 121 ? -1.884 14.586 -9.688 1 94.81 121 GLN B O 1
ATOM 2577 N N . GLY B 1 122 ? -2.957 16.547 -9.656 1 95.44 122 GLY B N 1
ATOM 2578 C CA . GLY B 1 122 ? -4.266 15.914 -9.602 1 95.44 122 GLY B CA 1
ATOM 2579 C C . GLY B 1 122 ? -4.723 15.602 -8.195 1 95.44 122 GLY B C 1
ATOM 2580 O O . GLY B 1 122 ? -4.48 16.375 -7.27 1 95.44 122 GLY B O 1
ATOM 2581 N N . SER B 1 123 ? -5.477 14.508 -8.047 1 97.19 123 SER B N 1
ATOM 2582 C CA . SER B 1 123 ? -5.984 14.117 -6.738 1 97.19 123 SER B CA 1
ATOM 2583 C C . SER B 1 123 ? -4.969 13.273 -5.98 1 97.19 123 SER B C 1
ATOM 2585 O O . SER B 1 123 ? -4.23 12.484 -6.582 1 97.19 123 SER B O 1
ATOM 2587 N N . GLY B 1 124 ? -5.027 13.461 -4.652 1 98.19 124 GLY B N 1
ATOM 2588 C CA . GLY B 1 124 ? -4.129 12.594 -3.906 1 98.19 124 GLY B CA 1
ATOM 2589 C C . GLY B 1 124 ? -4.012 12.977 -2.441 1 98.19 124 GLY B C 1
ATOM 2590 O O . GLY B 1 124 ? -4.969 13.477 -1.847 1 98.19 124 GLY B O 1
ATOM 2591 N N . TRP B 1 125 ? -2.883 12.508 -1.835 1 98.69 125 TRP B N 1
ATOM 2592 C CA . TRP B 1 125 ? -2.596 12.664 -0.413 1 98.69 125 TRP B CA 1
ATOM 2593 C C . TRP B 1 125 ? -1.103 12.852 -0.176 1 98.69 125 TRP B C 1
ATOM 2595 O O . TRP B 1 125 ? -0.282 12.5 -1.027 1 98.69 125 TRP B O 1
ATOM 2605 N N . ALA B 1 126 ? -0.714 13.453 0.869 1 98.75 126 ALA B N 1
ATOM 2606 C CA . ALA B 1 126 ? 0.601 13.258 1.476 1 98.75 126 ALA B CA 1
ATOM 2607 C C . ALA B 1 126 ? 0.524 12.297 2.66 1 98.75 126 ALA B C 1
ATOM 2609 O O . ALA B 1 126 ? -0.444 12.32 3.424 1 98.75 126 ALA B O 1
ATOM 2610 N N . ALA B 1 127 ? 1.56 11.5 2.809 1 98.62 127 ALA B N 1
ATOM 2611 C CA . ALA B 1 127 ? 1.523 10.477 3.854 1 98.62 127 ALA B CA 1
ATOM 2612 C C . ALA B 1 127 ? 2.877 10.359 4.547 1 98.62 127 ALA B C 1
ATOM 2614 O O . ALA B 1 127 ? 3.922 10.398 3.893 1 98.62 127 ALA B O 1
ATOM 2615 N N . LEU B 1 128 ? 2.842 10.297 5.867 1 98.81 128 LEU B N 1
ATOM 2616 C CA . LEU B 1 128 ? 3.938 9.734 6.656 1 98.81 128 LEU B CA 1
ATOM 2617 C C . LEU B 1 128 ? 3.713 8.25 6.926 1 98.81 128 LEU B C 1
ATOM 2619 O O . LEU B 1 128 ? 2.635 7.855 7.371 1 98.81 128 LEU B O 1
ATOM 2623 N N . GLY B 1 129 ? 4.672 7.461 6.617 1 98.06 129 GLY B N 1
ATOM 2624 C CA . GLY B 1 129 ? 4.539 6.027 6.816 1 98.06 129 GLY B CA 1
ATOM 2625 C C . GLY B 1 129 ? 5.754 5.402 7.477 1 98.06 129 GLY B C 1
ATOM 2626 O O . GLY B 1 129 ? 6.84 5.984 7.469 1 98.06 129 GLY B O 1
ATOM 2627 N N . TRP B 1 130 ? 5.5 4.305 8.125 1 97.81 130 TRP B N 1
ATOM 2628 C CA . TRP B 1 130 ? 6.559 3.447 8.656 1 97.81 130 TRP B CA 1
ATOM 2629 C C . TRP B 1 130 ? 6.914 2.348 7.66 1 97.81 130 TRP B C 1
ATOM 2631 O O . TRP B 1 130 ? 6.066 1.526 7.301 1 97.81 130 TRP B O 1
ATOM 2641 N N . ASP B 1 131 ? 8.102 2.381 7.18 1 96.81 131 ASP B N 1
ATOM 2642 C CA . ASP B 1 131 ? 8.617 1.348 6.289 1 96.81 131 ASP B CA 1
ATOM 2643 C C . ASP B 1 131 ? 9.055 0.113 7.074 1 96.81 131 ASP B C 1
ATOM 2645 O O . ASP B 1 131 ? 10.141 0.097 7.664 1 96.81 131 ASP B O 1
ATOM 2649 N N . THR B 1 132 ? 8.336 -0.937 6.941 1 95.81 132 THR B N 1
ATOM 2650 C CA . THR B 1 132 ? 8.57 -2.121 7.762 1 95.81 132 THR B CA 1
ATOM 2651 C C . THR B 1 132 ? 9.797 -2.881 7.281 1 95.81 132 THR B C 1
ATOM 2653 O O . THR B 1 132 ? 10.359 -3.701 8.016 1 95.81 132 THR B O 1
ATOM 2656 N N . LEU B 1 133 ? 10.219 -2.639 6.094 1 95.88 133 LEU B N 1
ATOM 2657 C CA . LEU B 1 133 ? 11.406 -3.301 5.562 1 95.88 133 LEU B CA 1
ATOM 2658 C C . LEU B 1 133 ? 12.68 -2.623 6.066 1 95.88 133 LEU B C 1
ATOM 2660 O O . LEU B 1 133 ? 13.602 -3.297 6.531 1 95.88 133 LEU B O 1
ATOM 2664 N N . GLY B 1 134 ? 12.664 -1.312 5.953 1 95.38 134 GLY B N 1
ATOM 2665 C CA . GLY B 1 134 ? 13.852 -0.556 6.309 1 95.38 134 GLY B CA 1
ATOM 2666 C C . GLY B 1 134 ? 13.836 -0.055 7.742 1 95.38 134 GLY B C 1
ATOM 2667 O O . GLY B 1 134 ? 14.828 0.494 8.227 1 95.38 134 GLY B O 1
ATOM 2668 N N . ASN B 1 135 ? 12.672 -0.19 8.422 1 95.38 135 ASN B N 1
ATOM 2669 C CA . ASN B 1 135 ? 12.492 0.301 9.789 1 95.38 135 ASN B CA 1
ATOM 2670 C C . ASN B 1 135 ? 12.781 1.796 9.883 1 95.38 135 ASN B C 1
ATOM 2672 O O . ASN B 1 135 ? 13.586 2.223 10.719 1 95.38 135 ASN B O 1
ATOM 2676 N N . LYS B 1 136 ? 12.078 2.514 9.141 1 96.44 136 LYS B N 1
ATOM 2677 C CA . LYS B 1 136 ? 12.305 3.957 9.148 1 96.44 136 LYS B CA 1
ATOM 2678 C C . LYS B 1 136 ? 11.062 4.711 8.703 1 96.44 136 LYS B C 1
ATOM 2680 O O . LYS B 1 136 ? 10.164 4.133 8.086 1 96.44 136 LYS B O 1
ATOM 2685 N N . LEU B 1 137 ? 11 5.988 9.078 1 98.56 137 LEU B N 1
ATOM 2686 C CA . LEU B 1 137 ? 9.93 6.895 8.664 1 98.56 137 LEU B CA 1
ATOM 2687 C C . LEU B 1 137 ? 10.211 7.453 7.273 1 98.56 137 LEU B C 1
ATOM 2689 O O . LEU B 1 137 ? 11.336 7.875 6.98 1 98.56 137 LEU B O 1
ATOM 2693 N N . LEU B 1 138 ? 9.203 7.438 6.441 1 98.5 138 LEU B N 1
ATOM 2694 C CA . LEU B 1 138 ? 9.289 8.016 5.105 1 98.5 138 LEU B CA 1
ATOM 2695 C C . LEU B 1 138 ? 8.031 8.828 4.789 1 98.5 138 LEU B C 1
ATOM 2697 O O . LEU B 1 138 ? 6.957 8.547 5.324 1 98.5 138 LEU B O 1
ATOM 2701 N N . ILE B 1 139 ? 8.172 9.805 3.961 1 98.69 139 ILE B N 1
ATOM 2702 C CA . ILE B 1 139 ? 7.062 10.586 3.418 1 98.69 139 ILE B CA 1
ATOM 2703 C C . ILE B 1 139 ? 6.773 10.148 1.985 1 98.69 139 ILE B C 1
ATOM 2705 O O . ILE B 1 139 ? 7.695 9.883 1.211 1 98.69 139 ILE B O 1
ATOM 2709 N N . PHE B 1 140 ? 5.488 10.102 1.663 1 97.88 140 PHE B N 1
ATOM 2710 C CA . PHE B 1 140 ? 5.078 9.734 0.311 1 97.88 140 PHE B CA 1
ATOM 2711 C C . PHE B 1 140 ? 4.027 10.703 -0.214 1 97.88 140 PHE B C 1
ATOM 2713 O O . PHE B 1 140 ? 3.191 11.195 0.548 1 97.88 140 PHE B O 1
ATOM 2720 N N . GLN B 1 141 ? 4.141 10.945 -1.505 1 96.88 141 GLN B N 1
ATOM 2721 C CA . GLN B 1 141 ? 3.027 11.516 -2.254 1 96.88 141 GLN B CA 1
ATOM 2722 C C . GLN B 1 141 ? 2.139 10.422 -2.838 1 96.88 141 GLN B C 1
ATOM 2724 O O . GLN B 1 141 ? 2.611 9.562 -3.582 1 96.88 141 GLN B O 1
ATOM 2729 N N . VAL B 1 142 ? 0.901 10.391 -2.461 1 96.94 142 VAL B N 1
ATOM 2730 C CA . VAL B 1 142 ? -0.043 9.367 -2.902 1 96.94 142 VAL B CA 1
ATOM 2731 C C . VAL B 1 142 ? -0.974 9.953 -3.965 1 96.94 142 VAL B C 1
ATOM 2733 O O . VAL B 1 142 ? -1.653 10.953 -3.725 1 96.94 142 VAL B O 1
ATOM 2736 N N . TYR B 1 143 ? -1 9.352 -5.156 1 96.56 143 TYR B N 1
ATOM 2737 C CA . TYR B 1 143 ? -1.906 9.789 -6.215 1 96.56 143 TYR B CA 1
ATOM 2738 C C . TYR B 1 143 ? -3.248 9.07 -6.113 1 96.56 143 TYR B C 1
ATOM 2740 O O . TYR B 1 143 ? -3.301 7.875 -5.816 1 96.56 143 TYR B O 1
ATOM 2748 N N . ASP B 1 144 ? -4.305 9.82 -6.336 1 96.31 144 ASP B N 1
ATOM 2749 C CA . ASP B 1 144 ? -5.641 9.305 -6.043 1 96.31 144 ASP B CA 1
ATOM 2750 C C . ASP B 1 144 ? -5.719 8.758 -4.617 1 96.31 144 ASP B C 1
ATOM 2752 O O . ASP B 1 144 ? -5.41 9.469 -3.658 1 96.31 144 ASP B O 1
ATOM 2756 N N . HIS B 1 145 ? -6.012 7.48 -4.496 1 97.19 145 HIS B N 1
ATOM 2757 C CA . HIS B 1 145 ? -6.102 6.941 -3.145 1 97.19 145 HIS B CA 1
ATOM 2758 C C . HIS B 1 145 ? -5.027 5.887 -2.898 1 97.19 145 HIS B C 1
ATOM 2760 O O . HIS B 1 145 ? -4.711 5.574 -1.749 1 97.19 145 HIS B O 1
ATOM 2766 N N . GLN B 1 146 ? -4.457 5.402 -4.004 1 94.31 146 GLN B N 1
ATOM 2767 C CA . GLN B 1 146 ? -3.697 4.176 -3.787 1 94.31 146 GLN B CA 1
ATOM 2768 C C . GLN B 1 146 ? -2.475 4.117 -4.699 1 94.31 146 GLN B C 1
ATOM 2770 O O . GLN B 1 146 ? -1.837 3.07 -4.824 1 94.31 146 GLN B O 1
ATOM 2775 N N . THR B 1 147 ? -2.182 5.168 -5.371 1 93.94 147 THR B N 1
ATOM 2776 C CA . THR B 1 147 ? -1.062 5.156 -6.305 1 93.94 147 THR B CA 1
ATOM 2777 C C . THR B 1 147 ? 0.159 5.84 -5.699 1 93.94 147 THR B C 1
ATOM 2779 O O . THR B 1 147 ? 0.029 6.844 -4.992 1 93.94 147 THR B O 1
ATOM 2782 N N . ASN B 1 148 ? 1.321 5.27 -5.902 1 94.94 148 ASN B N 1
ATOM 2783 C CA . ASN B 1 148 ? 2.592 5.84 -5.473 1 94.94 148 ASN B CA 1
ATOM 2784 C C . ASN B 1 148 ? 2.824 5.625 -3.979 1 94.94 148 ASN B C 1
ATOM 2786 O O . ASN B 1 148 ? 3.414 6.477 -3.311 1 94.94 148 ASN B O 1
ATOM 2790 N N . PHE B 1 149 ? 2.389 4.555 -3.469 1 94.75 149 PHE B N 1
ATOM 2791 C CA . PHE B 1 149 ? 2.574 4.117 -2.09 1 94.75 149 PHE B CA 1
ATOM 2792 C C . PHE B 1 149 ? 2.969 2.646 -2.037 1 94.75 149 PHE B C 1
ATOM 2794 O O . PHE B 1 149 ? 2.189 1.774 -2.426 1 94.75 149 PHE B O 1
ATOM 2801 N N . PRO B 1 150 ? 4.188 2.348 -1.604 1 95.38 150 PRO B N 1
ATOM 2802 C CA . PRO B 1 150 ? 4.664 0.963 -1.628 1 95.38 150 PRO B CA 1
ATOM 2803 C C . PRO B 1 150 ? 3.861 0.045 -0.709 1 95.38 150 PRO B C 1
ATOM 2805 O O . PRO B 1 150 ? 3.398 0.477 0.349 1 95.38 150 PRO B O 1
ATOM 2808 N N . LEU B 1 151 ? 3.83 -1.215 -1.127 1 92.94 151 LEU B N 1
ATOM 2809 C CA . LEU B 1 151 ? 3.225 -2.227 -0.268 1 92.94 151 LEU B CA 1
ATOM 2810 C C . LEU B 1 151 ? 3.986 -2.352 1.047 1 92.94 151 LEU B C 1
ATOM 2812 O O . LEU B 1 151 ? 5.191 -2.086 1.099 1 92.94 151 LEU B O 1
ATOM 2816 N N . GLY B 1 152 ? 3.354 -2.584 2.127 1 89.5 152 GLY B N 1
ATOM 2817 C CA . GLY B 1 152 ? 4.02 -2.895 3.381 1 89.5 152 GLY B CA 1
ATOM 2818 C C . GLY B 1 152 ? 4.285 -1.669 4.234 1 89.5 152 GLY B C 1
ATOM 2819 O O . GLY B 1 152 ? 4.734 -1.787 5.375 1 89.5 152 GLY B O 1
ATOM 2820 N N . ILE B 1 153 ? 4.105 -0.495 3.658 1 95.75 153 ILE B N 1
ATOM 2821 C CA . ILE B 1 153 ? 4.211 0.715 4.465 1 95.75 153 ILE B CA 1
ATOM 2822 C C . ILE B 1 153 ? 3.002 0.824 5.395 1 95.75 153 ILE B C 1
ATOM 2824 O O . ILE B 1 153 ? 1.863 0.637 4.961 1 95.75 153 ILE B O 1
ATOM 2828 N N . VAL B 1 154 ? 3.256 1.065 6.641 1 97.06 154 VAL B N 1
ATOM 2829 C CA . VAL B 1 154 ? 2.176 1.332 7.586 1 97.06 154 VAL B CA 1
ATOM 2830 C C . VAL B 1 154 ? 1.896 2.832 7.641 1 97.06 154 VAL B C 1
ATOM 2832 O O . VAL B 1 154 ? 2.768 3.621 8.008 1 97.06 154 VAL B O 1
ATOM 2835 N N . PRO B 1 155 ? 0.745 3.252 7.266 1 97.75 155 PRO B N 1
ATOM 2836 C CA . PRO B 1 155 ? 0.441 4.684 7.305 1 97.75 155 PRO B CA 1
ATOM 2837 C C . PRO B 1 155 ? 0.3 5.219 8.727 1 97.75 155 PRO B C 1
ATOM 2839 O O . PRO B 1 155 ? -0.275 4.547 9.586 1 97.75 155 PRO B O 1
ATOM 2842 N N . LEU B 1 156 ? 0.808 6.414 8.969 1 98.56 156 LEU B N 1
ATOM 2843 C CA . LEU B 1 156 ? 0.753 7.027 10.297 1 98.56 156 LEU B CA 1
ATOM 2844 C C . LEU B 1 156 ? -0.032 8.336 10.258 1 98.56 156 LEU B C 1
ATOM 2846 O O . LEU B 1 156 ? -0.899 8.562 11.102 1 98.56 156 LEU B O 1
ATOM 2850 N N . LEU B 1 157 ? 0.28 9.172 9.352 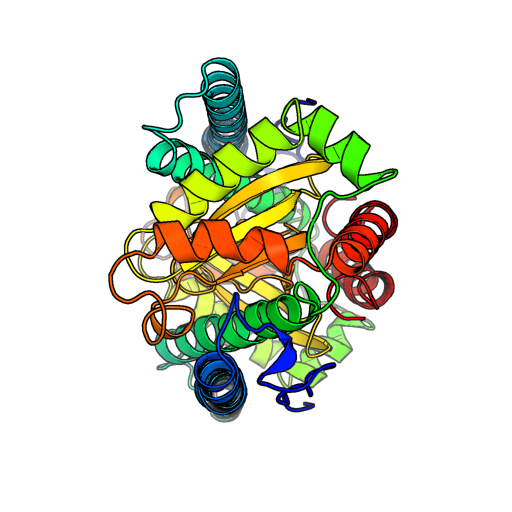1 98.75 157 LEU B N 1
ATOM 2851 C CA . LEU B 1 157 ? -0.329 10.492 9.18 1 98.75 157 LEU B CA 1
ATOM 2852 C C . LEU B 1 157 ? -0.667 10.75 7.719 1 98.75 157 LEU B C 1
ATOM 2854 O O . LEU B 1 157 ? 0.188 10.594 6.844 1 98.75 157 LEU B O 1
ATOM 2858 N N . LEU B 1 158 ? -1.902 11.086 7.434 1 98.75 158 LEU B N 1
ATOM 2859 C CA . LEU B 1 158 ? -2.354 11.367 6.074 1 98.75 158 LEU B CA 1
ATOM 2860 C C . LEU B 1 158 ? -2.926 12.773 5.973 1 98.75 158 LEU B C 1
ATOM 2862 O O . LEU B 1 158 ? -3.637 13.227 6.875 1 98.75 158 LEU B O 1
ATOM 2866 N N . LEU B 1 159 ? -2.604 13.438 4.926 1 98.88 159 LEU B N 1
ATOM 2867 C CA . LEU B 1 159 ? -3.242 14.703 4.57 1 98.88 159 LEU B CA 1
ATOM 2868 C C . LEU B 1 159 ? -3.965 14.586 3.232 1 98.88 159 LEU B C 1
ATOM 2870 O O . LEU B 1 159 ? -3.332 14.375 2.195 1 98.88 159 LEU B O 1
ATOM 2874 N N . ASP B 1 160 ? -5.277 14.695 3.279 1 98.88 160 ASP B N 1
ATOM 2875 C CA . ASP B 1 160 ? -6.109 14.656 2.082 1 98.88 160 ASP B CA 1
ATOM 2876 C C . ASP B 1 160 ? -5.957 15.93 1.26 1 98.88 160 ASP B C 1
ATOM 2878 O O . ASP B 1 160 ? -6.266 17.031 1.739 1 98.88 160 ASP B O 1
ATOM 2882 N N . MET B 1 161 ? -5.551 15.758 -0.016 1 98.75 161 MET B N 1
ATOM 2883 C CA . MET B 1 161 ? -5.348 16.922 -0.871 1 98.75 161 MET B CA 1
ATOM 2884 C C . MET B 1 161 ? -6.32 16.906 -2.047 1 98.75 161 MET B C 1
ATOM 2886 O O . MET B 1 161 ? -6.086 17.578 -3.059 1 98.75 161 MET B O 1
ATOM 2890 N N . TRP B 1 162 ? -7.328 16.094 -1.986 1 98.56 162 TRP B N 1
ATOM 2891 C CA . TRP B 1 162 ? -8.438 16.219 -2.926 1 98.56 162 TRP B CA 1
ATOM 2892 C C . TRP B 1 162 ? -9.148 17.562 -2.744 1 98.56 162 TRP B C 1
ATOM 2894 O O . TRP B 1 162 ? -9.297 18.047 -1.619 1 98.56 162 TRP B O 1
ATOM 2904 N N . GLU B 1 163 ? -9.711 18.031 -3.787 1 98.31 163 GLU B N 1
ATOM 2905 C CA . GLU B 1 163 ? -10.344 19.359 -3.736 1 98.31 163 GLU B CA 1
ATOM 2906 C C . GLU B 1 163 ? -11.5 19.375 -2.74 1 98.31 163 GLU B C 1
ATOM 2908 O O . GLU B 1 163 ? -11.734 20.391 -2.078 1 98.31 163 GLU B O 1
ATOM 2913 N N . HIS B 1 164 ? -12.219 18.281 -2.576 1 98.5 164 HIS B N 1
ATOM 2914 C CA . HIS B 1 164 ? -13.352 18.281 -1.661 1 98.5 164 HIS B CA 1
ATOM 2915 C C . HIS B 1 164 ? -12.898 18.469 -0.218 1 98.5 164 HIS B C 1
ATOM 2917 O O . HIS B 1 164 ? -13.719 18.766 0.661 1 98.5 164 HIS B O 1
ATOM 2923 N N . ALA B 1 165 ? -11.633 18.312 0.052 1 98.62 165 ALA B N 1
ATOM 2924 C CA . ALA B 1 165 ? -11.117 18.438 1.41 1 98.62 165 ALA B CA 1
ATOM 2925 C C . ALA B 1 165 ? -10.883 19.906 1.769 1 98.62 165 ALA B C 1
ATOM 2927 O O . ALA B 1 165 ? -10.734 20.25 2.943 1 98.62 165 ALA B O 1
ATOM 2928 N N . PHE B 1 166 ? -10.836 20.797 0.711 1 98.38 166 PHE B N 1
ATOM 2929 C CA . PHE B 1 166 ? -10.398 22.125 1.121 1 98.38 166 PHE B CA 1
ATOM 2930 C C . PHE B 1 166 ? -11.07 23.203 0.266 1 98.38 166 PHE B C 1
ATOM 2932 O O . PHE B 1 166 ? -11.078 24.375 0.635 1 98.38 166 PHE B O 1
ATOM 2939 N N . TYR B 1 167 ? -11.688 22.859 -0.851 1 98.44 167 TYR B N 1
ATOM 2940 C CA . TYR B 1 167 ? -12 23.859 -1.869 1 98.44 167 TYR B CA 1
ATOM 2941 C C . TYR B 1 167 ? -13.117 24.781 -1.405 1 98.44 167 TYR B C 1
ATOM 2943 O O . TYR B 1 167 ? -13.125 25.969 -1.734 1 98.44 167 TYR B O 1
ATOM 2951 N N . LEU B 1 168 ? -14.055 24.328 -0.655 1 98.62 168 LEU B N 1
ATOM 2952 C CA . LEU B 1 168 ? -15.172 25.125 -0.176 1 98.62 168 LEU B CA 1
ATOM 2953 C C . LEU B 1 168 ? -14.68 26.281 0.692 1 98.62 168 LEU B C 1
ATOM 2955 O O . LEU B 1 168 ? -15.312 27.344 0.74 1 98.62 168 LEU B O 1
ATOM 2959 N N . GLN B 1 169 ? -13.57 26.141 1.314 1 98.69 169 GLN B N 1
ATOM 2960 C CA . GLN B 1 169 ? -13.086 27.109 2.289 1 98.69 169 GLN B CA 1
ATOM 2961 C C . GLN B 1 169 ? -11.844 27.828 1.777 1 98.69 169 GLN B C 1
ATOM 2963 O O . GLN B 1 169 ? -11.727 29.047 1.901 1 98.69 169 GLN B O 1
ATOM 2968 N N . TYR B 1 170 ? -10.992 27.125 1.116 1 98.62 170 TYR B N 1
ATOM 2969 C CA . TYR B 1 170 ? -9.695 27.672 0.754 1 98.62 170 TYR B CA 1
ATOM 2970 C C . TYR B 1 170 ? -9.617 27.953 -0.743 1 98.62 170 TYR B C 1
ATOM 2972 O O . TYR B 1 170 ? -8.703 28.625 -1.209 1 98.62 170 TYR B O 1
ATOM 2980 N N . LYS B 1 171 ? -10.617 27.422 -1.5 1 97.94 171 LYS B N 1
ATOM 2981 C CA . LYS B 1 171 ? -10.695 27.625 -2.943 1 97.94 171 LYS B CA 1
ATOM 2982 C C . LYS B 1 171 ? -9.406 27.188 -3.631 1 97.94 171 LYS B C 1
ATOM 2984 O O . LYS B 1 171 ? -8.953 26.047 -3.438 1 97.94 171 LYS B O 1
ATOM 2989 N N . ASN B 1 172 ? -8.773 28.047 -4.402 1 97.12 172 ASN B N 1
ATOM 2990 C CA . ASN B 1 172 ? -7.621 27.641 -5.207 1 97.12 172 ASN B CA 1
ATOM 2991 C C . ASN B 1 172 ? -6.332 27.688 -4.391 1 97.12 172 ASN B C 1
ATOM 2993 O O . ASN B 1 172 ? -5.258 27.375 -4.906 1 97.12 172 ASN B O 1
ATOM 2997 N N . VAL B 1 173 ? -6.379 27.984 -3.08 1 97.75 173 VAL B N 1
ATOM 2998 C CA . VAL B 1 173 ? -5.148 28.172 -2.312 1 97.75 173 VAL B CA 1
ATOM 2999 C C . VAL B 1 173 ? -4.934 26.969 -1.396 1 97.75 173 VAL B C 1
ATOM 3001 O O . VAL B 1 173 ? -4.949 27.094 -0.171 1 97.75 173 VAL B O 1
ATOM 3004 N N . LYS B 1 174 ? -4.629 25.844 -2.008 1 97.25 174 LYS B N 1
ATOM 3005 C CA . LYS B 1 174 ? -4.457 24.594 -1.253 1 97.25 174 LYS B CA 1
ATOM 3006 C C . LYS B 1 174 ? -3.266 24.688 -0.305 1 97.25 174 LYS B C 1
ATOM 3008 O O . LYS B 1 174 ? -3.205 23.984 0.698 1 97.25 174 LYS B O 1
ATOM 3013 N N . VAL B 1 175 ? -2.348 25.594 -0.604 1 98.12 175 VAL B N 1
ATOM 3014 C CA . VAL B 1 175 ? -1.181 25.781 0.252 1 98.12 175 VAL B CA 1
ATOM 3015 C C . VAL B 1 175 ? -1.62 26.297 1.624 1 98.12 175 VAL B C 1
ATOM 3017 O O . VAL B 1 175 ? -1.067 25.891 2.648 1 98.12 175 VAL B O 1
ATOM 3020 N N . ASP B 1 176 ? -2.611 27.125 1.68 1 98.5 176 ASP B N 1
ATOM 3021 C CA . ASP B 1 176 ? -3.133 27.641 2.943 1 98.5 176 ASP B CA 1
ATOM 3022 C C . ASP B 1 176 ? -3.836 26.547 3.734 1 98.5 176 ASP B C 1
ATOM 3024 O O . ASP B 1 176 ? -3.746 26.5 4.961 1 98.5 176 ASP B O 1
ATOM 3028 N N . PHE B 1 177 ? -4.52 25.703 3.031 1 98.75 177 PHE B N 1
ATOM 3029 C CA . PHE B 1 177 ? -5.141 24.547 3.662 1 98.75 177 PHE B CA 1
ATOM 3030 C C . PHE B 1 177 ? -4.086 23.641 4.281 1 98.75 177 PHE B C 1
ATOM 3032 O O . PHE B 1 177 ? -4.203 23.25 5.445 1 98.75 177 PHE B O 1
ATOM 3039 N N . ALA B 1 178 ? -3.035 23.344 3.531 1 98.69 178 ALA B N 1
ATOM 3040 C CA . ALA B 1 178 ? -1.971 22.469 4.02 1 98.69 178 ALA B CA 1
ATOM 3041 C C . ALA B 1 178 ? -1.303 23.062 5.258 1 98.69 178 ALA B C 1
ATOM 3043 O O . ALA B 1 178 ? -0.898 22.328 6.164 1 98.69 178 ALA B O 1
ATOM 3044 N N . LYS B 1 179 ? -1.214 24.359 5.309 1 98.19 179 LYS B N 1
ATOM 3045 C CA . LYS B 1 179 ? -0.663 25.031 6.484 1 98.19 179 LYS B CA 1
ATOM 3046 C C . LYS B 1 179 ? -1.611 24.922 7.672 1 98.19 179 LYS B C 1
ATOM 3048 O O . LYS B 1 179 ? -1.177 24.656 8.797 1 98.19 179 LYS B O 1
ATOM 3053 N N . ALA B 1 180 ? -2.883 25.109 7.422 1 98.62 180 ALA B N 1
ATOM 3054 C CA . ALA B 1 180 ? -3.9 25.062 8.469 1 98.62 180 ALA B CA 1
ATOM 3055 C C . ALA B 1 180 ? -4.016 23.672 9.078 1 98.62 180 ALA B C 1
ATOM 3057 O O . ALA B 1 180 ? -4.336 23.531 10.258 1 98.62 180 ALA B O 1
ATOM 3058 N N . PHE B 1 181 ? -3.744 22.688 8.281 1 98.75 181 PHE B N 1
ATOM 3059 C CA . PHE B 1 181 ? -3.801 21.281 8.656 1 98.75 181 PHE B CA 1
ATOM 3060 C C . PHE B 1 181 ? -3.041 21.031 9.961 1 98.75 181 PHE B C 1
ATOM 3062 O O . PHE B 1 181 ? -3.516 20.312 10.836 1 98.75 181 PHE B O 1
ATOM 3069 N N . TRP B 1 182 ? -1.926 21.656 10.133 1 98.62 182 TRP B N 1
ATOM 3070 C CA . TRP B 1 182 ? -1.023 21.375 11.25 1 98.62 182 TRP B CA 1
ATOM 3071 C C . TRP B 1 182 ? -1.627 21.859 12.57 1 98.62 182 TRP B C 1
ATOM 3073 O O . TRP B 1 182 ? -1.159 21.469 13.641 1 98.62 182 TRP B O 1
ATOM 3083 N N . ASN B 1 183 ? -2.68 22.641 12.516 1 98.62 183 ASN B N 1
ATOM 3084 C CA . ASN B 1 183 ? -3.336 23.141 13.719 1 98.62 183 ASN B CA 1
ATOM 3085 C C . ASN B 1 183 ? -4.324 22.125 14.289 1 98.62 183 ASN B C 1
ATOM 3087 O O . ASN B 1 183 ? -4.793 22.266 15.414 1 98.62 183 ASN B O 1
ATOM 3091 N N . VAL B 1 184 ? -4.609 21.078 13.578 1 98.75 184 VAL B N 1
ATOM 3092 C CA . VAL B 1 184 ? -5.652 20.156 14.031 1 98.75 184 VAL B CA 1
ATOM 3093 C C . VAL B 1 184 ? -5.125 18.719 13.992 1 98.75 184 VAL B C 1
ATOM 3095 O O . VAL B 1 184 ? -5.887 17.766 14.18 1 98.75 184 VAL B O 1
ATOM 3098 N N . VAL B 1 185 ? -3.842 18.469 13.766 1 98.81 185 VAL B N 1
ATOM 3099 C CA . VAL B 1 185 ? -3.273 17.125 13.758 1 98.81 185 VAL B CA 1
ATOM 3100 C C . VAL B 1 185 ? -3.393 16.516 15.148 1 98.81 185 VAL B C 1
ATOM 3102 O O . VAL B 1 185 ? -2.984 17.109 16.141 1 98.81 185 VAL B O 1
ATOM 3105 N N . ASN B 1 186 ? -3.959 15.391 15.219 1 98.62 186 ASN B N 1
ATOM 3106 C CA . ASN B 1 186 ? -4.059 14.586 16.438 1 98.62 186 ASN B CA 1
ATOM 3107 C C . ASN B 1 186 ? -2.793 13.773 16.672 1 98.62 186 ASN B C 1
ATOM 3109 O O . ASN B 1 186 ? -2.766 12.57 16.406 1 98.62 186 ASN B O 1
ATOM 3113 N N . TRP B 1 187 ? -1.824 14.352 17.328 1 98.5 187 TRP B N 1
ATOM 3114 C CA . TRP B 1 187 ? -0.526 13.711 17.484 1 98.5 187 TRP B CA 1
ATOM 3115 C C . TRP B 1 187 ? -0.629 12.508 18.422 1 98.5 187 TRP B C 1
ATOM 3117 O O . TRP B 1 187 ? 0.171 11.578 18.344 1 98.5 187 TRP B O 1
ATOM 3127 N N . ALA B 1 188 ? -1.575 12.562 19.328 1 97.81 188 ALA B N 1
ATOM 3128 C CA . ALA B 1 188 ? -1.783 11.383 20.172 1 97.81 188 ALA B CA 1
ATOM 3129 C C . ALA B 1 188 ? -2.102 10.156 19.328 1 97.81 188 ALA B C 1
ATOM 3131 O O . ALA B 1 188 ? -1.597 9.062 19.594 1 97.81 188 ALA B O 1
ATOM 3132 N N . ASP B 1 189 ? -2.895 10.312 18.328 1 97.94 189 ASP B N 1
ATOM 3133 C CA . ASP B 1 189 ? -3.215 9.211 17.438 1 97.94 189 ASP B CA 1
ATOM 3134 C C . ASP B 1 189 ? -1.984 8.773 16.641 1 97.94 189 ASP B C 1
ATOM 3136 O O . ASP B 1 189 ? -1.695 7.582 16.531 1 97.94 189 ASP B O 1
ATOM 3140 N N . VAL B 1 190 ? -1.256 9.75 16.047 1 98.56 190 VAL B N 1
ATOM 3141 C CA . VAL B 1 190 ? -0.089 9.438 15.227 1 98.56 190 VAL B CA 1
ATOM 3142 C C . VAL B 1 190 ? 0.953 8.703 16.062 1 98.56 190 VAL B C 1
ATOM 3144 O O . VAL B 1 190 ? 1.582 7.754 15.594 1 98.56 190 VAL B O 1
ATOM 3147 N N . GLN B 1 191 ? 1.095 9.141 17.328 1 98.19 191 GLN B N 1
ATOM 3148 C CA . GLN B 1 191 ? 2.027 8.492 18.25 1 98.19 191 GLN B CA 1
ATOM 3149 C C . GLN B 1 191 ? 1.606 7.051 18.531 1 98.19 191 GLN B C 1
ATOM 3151 O O . GLN B 1 191 ? 2.447 6.152 18.594 1 98.19 191 GLN B O 1
ATOM 3156 N N . SER B 1 192 ? 0.335 6.891 18.781 1 97.88 192 SER B N 1
ATOM 3157 C CA . SER B 1 192 ? -0.177 5.543 19.016 1 97.88 192 SER B CA 1
ATOM 3158 C C . SER B 1 192 ? 0.061 4.648 17.797 1 97.88 192 SER B C 1
ATOM 3160 O O . SER B 1 192 ? 0.438 3.484 17.938 1 97.88 192 SER B O 1
ATOM 3162 N N . ARG B 1 193 ? -0.177 5.16 16.625 1 98 193 ARG B N 1
ATOM 3163 C CA . ARG B 1 193 ? 0.058 4.406 15.391 1 98 193 ARG B CA 1
ATOM 3164 C C . ARG B 1 193 ? 1.532 4.051 15.242 1 98 193 ARG B C 1
ATOM 3166 O O . ARG B 1 193 ? 1.867 2.934 14.844 1 98 193 ARG B O 1
ATOM 3173 N N . TYR B 1 194 ? 2.375 5.02 15.531 1 98.19 194 TYR B N 1
ATOM 3174 C CA . TYR B 1 194 ? 3.809 4.758 15.461 1 98.19 194 TYR B CA 1
ATOM 3175 C C . TYR B 1 194 ? 4.211 3.654 16.438 1 98.19 194 TYR B C 1
ATOM 3177 O O . TYR B 1 194 ? 4.984 2.762 16.078 1 98.19 194 TYR B O 1
ATOM 3185 N N . ALA B 1 195 ? 3.732 3.742 17.641 1 97.75 195 ALA B N 1
ATOM 3186 C CA . ALA B 1 195 ? 4.027 2.723 18.641 1 97.75 195 ALA B CA 1
ATOM 3187 C C . ALA B 1 195 ? 3.584 1.342 18.172 1 97.75 195 ALA B C 1
ATOM 3189 O O . ALA B 1 195 ? 4.32 0.364 18.312 1 97.75 195 ALA B O 1
ATOM 3190 N N . ALA B 1 196 ? 2.42 1.231 17.625 1 97.12 196 ALA B N 1
ATOM 3191 C CA . ALA B 1 196 ? 1.923 -0.033 17.094 1 97.12 196 ALA B CA 1
ATOM 3192 C C . ALA B 1 196 ? 2.791 -0.52 15.93 1 97.12 196 ALA B C 1
ATOM 3194 O O . ALA B 1 196 ? 3.152 -1.696 15.875 1 97.12 196 ALA B O 1
ATOM 3195 N N . ALA B 1 197 ? 3.102 0.4 15.023 1 96.75 197 ALA B N 1
ATOM 3196 C CA . ALA B 1 197 ? 3.881 0.046 13.836 1 96.75 197 ALA B CA 1
ATOM 3197 C C . ALA B 1 197 ? 5.238 -0.527 14.227 1 96.75 197 ALA B C 1
ATOM 3199 O O . ALA B 1 197 ? 5.668 -1.549 13.688 1 96.75 197 ALA B O 1
ATOM 3200 N N . THR B 1 198 ? 5.859 0.088 15.172 1 96.31 198 THR B N 1
ATOM 3201 C CA . THR B 1 198 ? 7.219 -0.315 15.516 1 96.31 198 THR B CA 1
ATOM 3202 C C . THR B 1 198 ? 7.203 -1.579 16.375 1 96.31 198 THR B C 1
ATOM 3204 O O . THR B 1 198 ? 8.164 -2.35 16.375 1 96.31 198 THR B O 1
ATOM 3207 N N . SER B 1 199 ? 6.133 -1.832 17.062 1 95.12 199 SER B N 1
ATOM 3208 C CA . SER B 1 199 ? 6.098 -2.969 17.969 1 95.12 199 SER B CA 1
ATOM 3209 C C . SER B 1 199 ? 5.488 -4.195 17.297 1 95.12 199 SER B C 1
ATOM 3211 O O . SER B 1 199 ? 5.816 -5.332 17.656 1 95.12 199 SER B O 1
ATOM 3213 N N . GLN B 1 200 ? 4.652 -4.004 16.312 1 94.12 200 GLN B N 1
ATOM 3214 C CA . GLN B 1 200 ? 3.834 -5.117 15.844 1 94.12 200 GLN B CA 1
ATOM 3215 C C . GLN B 1 200 ? 4.281 -5.59 14.461 1 94.12 200 GLN B C 1
ATOM 3217 O O . GLN B 1 200 ? 3.791 -6.602 13.961 1 94.12 200 GLN B O 1
ATOM 3222 N N . THR B 1 201 ? 5.199 -4.895 13.828 1 94.88 201 THR B N 1
ATOM 3223 C CA . THR B 1 201 ? 5.422 -5.238 12.43 1 94.88 201 THR B CA 1
ATOM 3224 C C . THR B 1 201 ? 6.633 -6.152 12.281 1 94.88 201 THR B C 1
ATOM 3226 O O . THR B 1 201 ? 6.934 -6.621 11.18 1 94.88 201 THR B O 1
ATOM 3229 N N . LYS B 1 202 ? 7.324 -6.352 13.383 1 91.12 202 LYS B N 1
ATOM 3230 C CA . LYS B 1 202 ? 8.406 -7.328 13.305 1 91.12 202 LYS B CA 1
ATOM 3231 C C . LYS B 1 202 ? 7.875 -8.703 12.914 1 91.12 202 LYS B C 1
ATOM 3233 O O . LYS B 1 202 ? 6.992 -9.25 13.578 1 91.12 202 LYS B O 1
ATOM 3238 N N . GLY B 1 203 ? 8.367 -9.195 11.758 1 91 203 GLY B N 1
ATOM 3239 C CA . GLY B 1 203 ? 7.957 -10.516 11.297 1 91 203 GLY B CA 1
ATOM 3240 C C . GLY B 1 203 ? 6.609 -10.516 10.602 1 91 203 GLY B C 1
ATOM 3241 O O . GLY B 1 203 ? 6.098 -11.578 10.234 1 91 203 GLY B O 1
ATOM 3242 N N . LEU B 1 204 ? 6.051 -9.344 10.5 1 93.81 204 LEU B N 1
ATOM 3243 C CA . LEU B 1 204 ? 4.73 -9.289 9.883 1 93.81 204 LEU B CA 1
ATOM 3244 C C . LEU B 1 204 ? 4.82 -9.531 8.383 1 93.81 204 LEU B C 1
ATOM 3246 O O . LEU B 1 204 ? 4.094 -10.367 7.84 1 93.81 204 LEU B O 1
ATOM 3250 N N . ILE B 1 205 ? 5.738 -8.742 7.715 1 90.88 205 ILE B N 1
ATOM 3251 C CA . ILE B 1 205 ? 5.879 -8.859 6.266 1 90.88 205 ILE B CA 1
ATOM 3252 C C . ILE B 1 205 ? 7.246 -9.445 5.93 1 90.88 205 ILE B C 1
ATOM 3254 O O . ILE B 1 205 ? 7.367 -10.273 5.023 1 90.88 205 ILE B O 1
ATOM 3258 N N . PHE B 1 206 ? 8.148 -8.953 6.797 1 90.56 206 PHE B N 1
ATOM 3259 C CA . PHE B 1 206 ? 9.523 -9.344 6.516 1 90.56 206 PHE B CA 1
ATOM 3260 C C . PHE B 1 206 ? 10.156 -10.023 7.727 1 90.56 206 PHE B C 1
ATOM 3262 O O . PHE B 1 206 ? 10.023 -9.539 8.852 1 90.56 206 PHE B O 1
ATOM 3269 N N . GLY B 1 207 ? 10.25 -11.336 7.793 1 75 207 GLY B N 1
ATOM 3270 C CA . GLY B 1 207 ? 10.773 -12.164 8.867 1 75 207 GLY B CA 1
ATOM 3271 C C . GLY B 1 207 ? 12.266 -11.969 9.086 1 75 207 GLY B C 1
ATOM 3272 O O . GLY B 1 207 ? 12.969 -11.461 8.211 1 75 207 GLY B O 1
#

Foldseek 3Di:
DDAFDQDDFPDQLCLQPPLFHSVLSCCVRVPVLRVLSVQLRVLVVVVVVCVVVVHCVCVVVSVVSNQQSVLSNVQVVLASVQFASQAADDADDPVQVQCCVQQVHPVSVLVVQLVLQVPDDAFWKKWWWQQLVVRHIDIFTGHRRHPGDDPRTQTQHMDGNHCSRPCVPQNPPSSSSSVSRNHTGPSVRSVVSVVCSNPPCVVVPPD/DDAFDQDDFPDQLCLQPPLFHSVLSCCVRVPVLRVLSVQLRVLVVVVVVCVVVVHCVCVVVSVVSNQQSVLSNVQVVLASVQFASQAADDADDPVQVQCCVQQVHPVSVLVVQLVLQVPADAFWKKWWWQALVVRGIDIFTGHRRHPGDDPRTQTQHMDGNHCSRPCVPQNPPSSSSSVSRNHTGPSVRSVVSVVCSNPPCVVVPPD

Organism: Mycobacterium tuberculosis (strain CDC 1551 / Oshkosh) (NCBI:txid83331)

Radius of gyration: 21.0 Å; Cα contacts (8 Å, |Δi|>4): 767; chains: 2; bounding box: 42×56×49 Å

pLDDT: mean 97.27, std 3.31, range [69.88, 98.88]